Protein AF-0000000082184295 (afdb_homodimer)

InterPro domains:
  IPR000867 Insulin-like growth factor-binding protein, IGFBP [PS51323] (28-110)
  IPR002350 Kazal domain [PF00050] (110-149)
  IPR002350 Kazal domain [SM00280] (106-149)
  IPR003598 Immunoglobulin subtype 2 [SM00408] (165-241)
  IPR003599 Immunoglobulin domain subtype [SM00409] (159-252)
  IPR007110 Immunoglobulin-like domain [PS50835] (153-252)
  IPR009030 Growth factor receptor cysteine-rich domain superfamily [SSF57184] (36-119)
  IPR011390 Insulin-like growth factor binding protein-related protein (IGFBP-rP), MAC25 [PTHR14186] (3-261)
  IPR013098 Immunoglobulin I-set [PF07679] (153-251)
  IPR013783 Immunoglobulin-like fold [G3DSA:2.60.40.10] (151-259)
  IPR036058 Kazal domain superfamily [SSF100895] (105-149)
  IPR036179 Immunoglobulin-like domain superfamily [SSF48726] (152-254)

Structure (mmCIF, N/CA/C/O backbone):
data_AF-0000000082184295-model_v1
#
loop_
_entity.id
_entity.type
_entity.pdbx_description
1 polymer 'Uncharacterized protein'
#
loop_
_atom_site.group_PDB
_atom_site.id
_atom_site.type_symbol
_atom_site.label_atom_id
_atom_site.label_alt_id
_atom_site.label_comp_id
_atom_site.label_asym_id
_atom_site.label_entity_id
_atom_site.label_seq_id
_atom_site.pdbx_PDB_ins_code
_atom_site.Cartn_x
_atom_site.Cartn_y
_atom_site.Cartn_z
_atom_site.occupancy
_atom_site.B_iso_or_equiv
_atom_site.auth_seq_id
_atom_site.auth_comp_id
_atom_site.auth_asym_id
_atom_site.auth_atom_id
_atom_site.pdbx_PDB_model_num
ATOM 1 N N . MET A 1 1 ? -42.719 -53.75 64.875 1 25.52 1 MET A N 1
ATOM 2 C CA . MET A 1 1 ? -42.25 -55.156 64.75 1 25.52 1 MET A CA 1
ATOM 3 C C . MET A 1 1 ? -42.562 -55.688 63.375 1 25.52 1 MET A C 1
ATOM 5 O O . MET A 1 1 ? -42.469 -56.875 63.125 1 25.52 1 MET A O 1
ATOM 9 N N . LEU A 1 2 ? -43.125 -54.781 62.469 1 26.27 2 LEU A N 1
ATOM 10 C CA . LEU A 1 2 ? -43.75 -55.219 61.25 1 26.27 2 LEU A CA 1
ATOM 11 C C . LEU A 1 2 ? -42.75 -55.844 60.281 1 26.27 2 LEU A C 1
ATOM 13 O O . LEU A 1 2 ? -41.781 -55.188 59.906 1 26.27 2 LEU A O 1
ATOM 17 N N . LEU A 1 3 ? -42.75 -57.188 60.094 1 25.84 3 LEU A N 1
ATOM 18 C CA . LEU A 1 3 ? -42 -58.344 59.562 1 25.84 3 LEU A CA 1
ATOM 19 C C . LEU A 1 3 ? -42.062 -58.375 58.031 1 25.84 3 LEU A C 1
ATOM 21 O O . LEU A 1 3 ? -42.969 -58.969 57.469 1 25.84 3 LEU A O 1
ATOM 25 N N . LEU A 1 4 ? -42.031 -57.219 57.344 1 26.84 4 LEU A N 1
ATOM 26 C CA . LEU A 1 4 ? -42.469 -57.344 55.969 1 26.84 4 LEU A CA 1
ATOM 27 C C . LEU A 1 4 ? -41.562 -58.281 55.188 1 26.84 4 LEU A C 1
ATOM 29 O O . LEU A 1 4 ? -40.344 -58.094 55.125 1 26.84 4 LEU A O 1
ATOM 33 N N . LEU A 1 5 ? -42 -59.469 54.844 1 24.23 5 LEU A N 1
ATOM 34 C CA . LEU A 1 5 ? -41.531 -60.781 54.344 1 24.23 5 LEU A CA 1
ATOM 35 C C . LEU A 1 5 ? -41.062 -60.688 52.906 1 24.23 5 LEU A C 1
ATOM 37 O O . LEU A 1 5 ? -40.688 -61.688 52.312 1 24.23 5 LEU A O 1
ATOM 41 N N . VAL A 1 6 ? -41.094 -59.5 52.219 1 29.03 6 VAL A N 1
ATOM 42 C CA . VAL A 1 6 ? -41.375 -59.719 50.812 1 29.03 6 VAL A CA 1
ATOM 43 C C . VAL A 1 6 ? -40.312 -60.625 50.188 1 29.03 6 VAL A C 1
ATOM 45 O O . VAL A 1 6 ? -39.156 -60.562 50.562 1 29.03 6 VAL A O 1
ATOM 48 N N . MET A 1 7 ? -40.75 -61.656 49.344 1 25.22 7 MET A N 1
ATOM 49 C CA . MET A 1 7 ? -40.438 -62.875 48.625 1 25.22 7 MET A CA 1
ATOM 50 C C . MET A 1 7 ? -39.375 -62.625 47.562 1 25.22 7 MET A C 1
ATOM 52 O O . MET A 1 7 ? -39.562 -61.719 46.719 1 25.22 7 MET A O 1
ATOM 56 N N . GLY A 1 8 ? -38.062 -62.812 47.812 1 26.75 8 GLY A N 1
ATOM 57 C CA . GLY A 1 8 ? -36.781 -62.656 47.094 1 26.75 8 GLY A CA 1
ATOM 58 C C . GLY A 1 8 ? -36.688 -63.5 45.875 1 26.75 8 GLY A C 1
ATOM 59 O O . GLY A 1 8 ? -36.5 -64.75 45.969 1 26.75 8 GLY A O 1
ATOM 60 N N . LEU A 1 9 ? -37.75 -63.344 44.906 1 26.64 9 LEU A N 1
ATOM 61 C CA . LEU A 1 9 ? -37.875 -64.312 43.781 1 26.64 9 LEU A CA 1
ATOM 62 C C . LEU A 1 9 ? -36.531 -64.438 43.062 1 26.64 9 LEU A C 1
ATOM 64 O O . LEU A 1 9 ? -35.875 -63.469 42.75 1 26.64 9 LEU A O 1
ATOM 68 N N . ALA A 1 10 ? -35.875 -65.562 43.188 1 27.83 10 ALA A N 1
ATOM 69 C CA . ALA A 1 10 ? -34.625 -66.188 42.812 1 27.83 10 ALA A CA 1
ATOM 70 C C . ALA A 1 10 ? -34.531 -66.375 41.312 1 27.83 10 ALA A C 1
ATOM 72 O O . ALA A 1 10 ? -35.188 -67.25 40.75 1 27.83 10 ALA A O 1
ATOM 73 N N . TRP A 1 11 ? -34.875 -65.375 40.406 1 26.48 11 TRP A N 1
ATOM 74 C CA . TRP A 1 11 ? -35.031 -65.75 39 1 26.48 11 TRP A CA 1
ATOM 75 C C . TRP A 1 11 ? -33.781 -66.438 38.5 1 26.48 11 TRP A C 1
ATOM 77 O O . TRP A 1 11 ? -32.688 -65.938 38.656 1 26.48 11 TRP A O 1
ATOM 87 N N . SER A 1 12 ? -33.812 -67.75 38.188 1 26.45 12 SER A N 1
ATOM 88 C CA . SER A 1 12 ? -32.875 -68.812 37.781 1 26.45 12 SER A CA 1
ATOM 89 C C . SER A 1 12 ? -32.344 -68.562 36.375 1 26.45 12 SER A C 1
ATOM 91 O O . SER A 1 12 ? -31.719 -69.438 35.812 1 26.45 12 SER A O 1
ATOM 93 N N . PHE A 1 13 ? -32.688 -67.5 35.625 1 29.48 13 PHE A N 1
ATOM 94 C CA . PHE A 1 13 ? -32.625 -67.75 34.219 1 29.48 13 PHE A CA 1
ATOM 95 C C . PHE A 1 13 ? -31.266 -68.375 33.844 1 29.48 13 PHE A C 1
ATOM 97 O O . PHE A 1 13 ? -30.25 -68 34.438 1 29.48 13 PHE A O 1
ATOM 104 N N . HIS A 1 14 ? -31.266 -69.438 33.031 1 27.05 14 HIS A N 1
ATOM 105 C CA . HIS A 1 14 ? -30.516 -70.5 32.375 1 27.05 14 HIS A CA 1
ATOM 106 C C . HIS A 1 14 ? -29.438 -69.938 31.453 1 27.05 14 HIS A C 1
ATOM 108 O O . HIS A 1 14 ? -29.641 -68.875 30.828 1 27.05 14 HIS A O 1
ATOM 114 N N . GLY A 1 15 ? -28.156 -70.25 31.719 1 23.8 15 GLY A N 1
ATOM 115 C CA . GLY A 1 15 ? -26.828 -70 31.219 1 23.8 15 GLY A CA 1
ATOM 116 C C . GLY A 1 15 ? -26.641 -70.375 29.766 1 23.8 15 GLY A C 1
ATOM 117 O O . GLY A 1 15 ? -26.719 -71.562 29.438 1 23.8 15 GLY A O 1
ATOM 118 N N . ALA A 1 16 ? -27.391 -69.688 28.781 1 27.58 16 ALA A N 1
ATOM 119 C CA . ALA A 1 16 ? -27.328 -70.062 27.375 1 27.58 16 ALA A CA 1
ATOM 120 C C . ALA A 1 16 ? -25.906 -70.312 26.922 1 27.58 16 ALA A C 1
ATOM 122 O O . ALA A 1 16 ? -25 -69.562 27.219 1 27.58 16 ALA A O 1
ATOM 123 N N . SER A 1 17 ? -25.641 -71.625 26.75 1 25.38 17 SER A N 1
ATOM 124 C CA . SER A 1 17 ? -24.438 -72.25 26.234 1 25.38 17 SER A CA 1
ATOM 125 C C . SER A 1 17 ? -23.969 -71.562 24.938 1 25.38 17 SER A C 1
ATOM 127 O O . SER A 1 17 ? -24.734 -71.562 23.953 1 25.38 17 SER A O 1
ATOM 129 N N . CYS A 1 18 ? -23.312 -70.438 24.969 1 26.41 18 CYS A N 1
ATOM 130 C CA . CYS A 1 18 ? -22.719 -69.75 23.828 1 26.41 18 CYS A CA 1
ATOM 131 C C . CYS A 1 18 ? -21.969 -70.75 22.938 1 26.41 18 CYS A C 1
ATOM 133 O O . CYS A 1 18 ? -21.078 -71.438 23.406 1 26.41 18 CYS A O 1
ATOM 135 N N . LEU A 1 19 ? -22.719 -71.375 22 1 28.78 19 LEU A N 1
ATOM 136 C CA . LEU A 1 19 ? -22.156 -72.312 21.031 1 28.78 19 LEU A CA 1
ATOM 137 C C . LEU A 1 19 ? -20.812 -71.812 20.516 1 28.78 19 LEU A C 1
ATOM 139 O O . LEU A 1 19 ? -20.609 -70.562 20.391 1 28.78 19 LEU A O 1
ATOM 143 N N . PRO A 1 20 ? -19.766 -72.625 20.625 1 28.39 20 PRO A N 1
ATOM 144 C CA . PRO A 1 20 ? -18.391 -72.312 20.25 1 28.39 20 PRO A CA 1
ATOM 145 C C . PRO A 1 20 ? -18.25 -71.875 18.797 1 28.39 20 PRO A C 1
ATOM 147 O O . PRO A 1 20 ? -18.938 -72.438 17.922 1 28.39 20 PRO A O 1
ATOM 150 N N . HIS A 1 21 ? -18.312 -70.625 18.516 1 27.7 21 HIS A N 1
ATOM 151 C CA . HIS A 1 21 ? -18.109 -70.125 17.156 1 27.7 21 HIS A CA 1
ATOM 152 C C . HIS A 1 21 ? -16.922 -70.75 16.484 1 27.7 21 HIS A C 1
ATOM 154 O O . HIS A 1 21 ? -15.875 -70.938 17.109 1 27.7 21 HIS A O 1
ATOM 160 N N . PRO A 1 22 ? -17.188 -71.688 15.539 1 31.2 22 PRO A N 1
ATOM 161 C CA . PRO A 1 22 ? -16.078 -72.312 14.844 1 31.2 22 PRO A CA 1
ATOM 162 C C . PRO A 1 22 ? -14.961 -71.312 14.492 1 31.2 22 PRO A C 1
ATOM 164 O O . PRO A 1 22 ? -15.227 -70.188 14.172 1 31.2 22 PRO A O 1
ATOM 167 N N . THR A 1 23 ? -13.773 -71.5 15.125 1 25.56 23 THR A N 1
ATOM 168 C CA . THR A 1 23 ? -12.492 -70.812 15.109 1 25.56 23 THR A CA 1
ATOM 169 C C . THR A 1 23 ? -12.094 -70.5 13.68 1 25.56 23 THR A C 1
ATOM 171 O O . THR A 1 23 ? -11.711 -69.312 13.398 1 25.56 23 THR A O 1
ATOM 174 N N . GLY A 1 24 ? -11.586 -71.5 12.953 1 26.27 24 GLY A N 1
ATOM 175 C CA . GLY A 1 24 ? -10.336 -71.375 12.219 1 26.27 24 GLY A CA 1
ATOM 176 C C . GLY A 1 24 ? -10.508 -70.812 10.828 1 26.27 24 GLY A C 1
ATOM 177 O O . GLY A 1 24 ? -10.227 -71.438 9.828 1 26.27 24 GLY A O 1
ATOM 178 N N . LEU A 1 25 ? -11.617 -70.188 10.508 1 28.64 25 LEU A N 1
ATOM 179 C CA . LEU A 1 25 ? -11.523 -69.875 9.094 1 28.64 25 LEU A CA 1
ATOM 180 C C . LEU A 1 25 ? -10.258 -69.062 8.797 1 28.64 25 L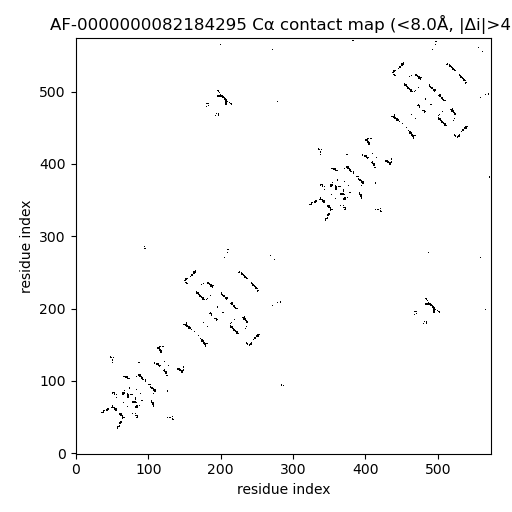EU A C 1
ATOM 182 O O . LEU A 1 25 ? -10.102 -67.938 9.289 1 28.64 25 LEU A O 1
ATOM 186 N N . THR A 1 26 ? -9.109 -69.75 8.695 1 29.61 26 THR A N 1
ATOM 187 C CA . THR A 1 26 ? -7.91 -69.125 8.109 1 29.61 26 THR A CA 1
ATOM 188 C C . THR A 1 26 ? -8.266 -68.312 6.863 1 29.61 26 THR A C 1
ATOM 190 O O . THR A 1 26 ? -8.812 -68.875 5.902 1 29.61 26 THR A O 1
ATOM 193 N N . TRP A 1 27 ? -8.688 -67.125 7.027 1 30.69 27 TRP A N 1
ATOM 194 C CA . TRP A 1 27 ? -8.648 -66.188 5.902 1 30.69 27 TRP A CA 1
ATOM 195 C C . TRP A 1 27 ? -7.398 -66.438 5.055 1 30.69 27 TRP A C 1
ATOM 197 O O . TRP A 1 27 ? -6.277 -66.25 5.547 1 30.69 27 TRP A O 1
ATOM 207 N N . ALA A 1 28 ? -7.398 -67.438 4.184 1 31.95 28 ALA A N 1
ATOM 208 C CA . ALA A 1 28 ? -6.426 -67.5 3.096 1 31.95 28 ALA A CA 1
ATOM 209 C C . ALA A 1 28 ? -6.145 -66.062 2.557 1 31.95 28 ALA A C 1
ATOM 211 O O . ALA A 1 28 ? -7.059 -65.375 2.098 1 31.95 28 ALA A O 1
ATOM 212 N N . GLU A 1 29 ? -5.297 -65.375 3.246 1 35.19 29 GLU A N 1
ATOM 213 C CA . GLU A 1 29 ? -4.609 -64.25 2.615 1 35.19 29 GLU A CA 1
ATOM 214 C C . GLU A 1 29 ? -4.285 -64.562 1.155 1 35.19 29 GLU A C 1
ATOM 216 O O . GLU A 1 29 ? -3.309 -65.25 0.86 1 35.19 29 GLU A O 1
ATOM 221 N N . GLU A 1 30 ? -5.148 -65.125 0.341 1 35.56 30 GLU A N 1
ATOM 222 C CA . GLU A 1 30 ? -4.809 -65 -1.076 1 35.56 30 GLU A CA 1
ATOM 223 C C . GLU A 1 30 ? -4.262 -63.625 -1.422 1 35.56 30 GLU A C 1
ATOM 225 O O . GLU A 1 30 ? -5.027 -62.688 -1.567 1 35.56 30 GLU A O 1
ATOM 230 N N . GLY A 1 31 ? -3.348 -63.125 -0.701 1 36.22 31 GLY A N 1
ATOM 231 C CA . GLY A 1 31 ? -2.469 -62.094 -1.258 1 36.22 31 GLY A CA 1
ATOM 232 C C . GLY A 1 31 ? -2.133 -62.344 -2.717 1 36.22 31 GLY A C 1
ATOM 233 O O . GLY A 1 31 ? -1.159 -63.031 -3.031 1 36.22 31 GLY A O 1
ATOM 234 N N . ALA A 1 32 ? -3.049 -62.688 -3.668 1 37.44 32 ALA A N 1
ATOM 235 C CA . ALA A 1 32 ? -2.703 -62.688 -5.086 1 37.44 32 ALA A CA 1
ATOM 236 C C . ALA A 1 32 ? -1.7 -61.594 -5.41 1 37.44 32 ALA A C 1
ATOM 238 O O . ALA A 1 32 ? -2.043 -60.406 -5.391 1 37.44 32 ALA A O 1
ATOM 239 N N . GLU A 1 33 ? -0.582 -61.438 -4.875 1 44.66 33 GLU A N 1
ATOM 240 C CA . GLU A 1 33 ? 0.438 -60.844 -5.746 1 44.66 33 GLU A CA 1
ATOM 241 C C . GLU A 1 33 ? 0.11 -61.094 -7.215 1 44.66 33 GLU A C 1
ATOM 243 O O . GLU A 1 33 ? 0.246 -62.188 -7.715 1 44.66 33 GLU A O 1
ATOM 248 N N . GLY A 1 34 ? -1.089 -60.844 -7.703 1 47.09 34 GLY A N 1
ATOM 249 C CA . GLY A 1 34 ? -1.642 -61.094 -9.031 1 47.09 34 GLY A CA 1
ATOM 250 C C . GLY A 1 34 ? -0.597 -61.031 -10.125 1 47.09 34 GLY A C 1
ATOM 251 O O . GLY A 1 34 ? 0.228 -60.125 -10.172 1 47.09 34 GLY A O 1
ATOM 252 N N . GLN A 1 35 ? 0.114 -62.125 -10.469 1 57.41 35 GLN A N 1
ATOM 253 C CA . GLN A 1 35 ? 0.985 -62.375 -11.609 1 57.41 35 GLN A CA 1
ATOM 254 C C . GLN A 1 35 ? 0.596 -61.531 -12.812 1 57.41 35 GLN A C 1
ATOM 256 O O . GLN A 1 35 ? -0.528 -61.625 -13.305 1 57.41 35 GLN A O 1
ATOM 261 N N . CYS A 1 36 ? 1.201 -60.375 -12.938 1 68.75 36 CYS A N 1
ATOM 262 C CA . CYS A 1 36 ? 1.073 -59.594 -14.156 1 68.75 36 CYS A CA 1
ATOM 263 C C . CYS A 1 36 ? 1.285 -60.438 -15.398 1 68.75 36 CYS A C 1
ATOM 265 O O . CYS A 1 36 ? 2.305 -61.125 -15.523 1 68.75 36 CYS A O 1
ATOM 267 N N . GLN A 1 37 ? 0.369 -61.156 -15.852 1 71.25 37 GLN A N 1
ATOM 268 C CA . GLN A 1 37 ? 0.486 -61.719 -17.203 1 71.25 37 GLN A CA 1
ATOM 269 C C . GLN A 1 37 ? 0.124 -60.688 -18.25 1 71.25 37 GLN A C 1
ATOM 271 O O . GLN A 1 37 ? -0.913 -60.031 -18.156 1 71.25 37 GLN A O 1
ATOM 276 N N . CYS A 1 38 ? 1.169 -60.312 -19.062 1 75.38 38 CYS A N 1
ATOM 277 C CA . CYS A 1 38 ? 0.932 -59.312 -20.094 1 75.38 38 CYS A CA 1
ATOM 278 C C . CYS A 1 38 ? 0.55 -59.969 -21.406 1 75.38 38 CYS A C 1
ATOM 280 O O . CYS A 1 38 ? 1.35 -60.688 -22 1 75.38 38 CYS A O 1
ATOM 282 N N . VAL A 1 39 ? -0.782 -59.906 -21.656 1 84.12 39 VAL A N 1
ATOM 283 C CA . VAL A 1 39 ? -1.244 -60.219 -23 1 84.12 39 VAL A CA 1
ATOM 284 C C . VAL A 1 39 ? -1.712 -58.938 -23.688 1 84.12 39 VAL A C 1
ATOM 286 O O . VAL A 1 39 ? -2.881 -58.562 -23.578 1 84.12 39 VAL A O 1
ATOM 289 N N . PRO A 1 40 ? -0.836 -58.344 -24.469 1 85.62 40 PRO A N 1
ATOM 290 C CA . PRO A 1 40 ? -1.088 -57.031 -25.047 1 85.62 40 PRO A CA 1
ATOM 291 C C . PRO A 1 40 ? -2.422 -56.938 -25.781 1 85.62 40 PRO A C 1
ATOM 293 O O . PRO A 1 40 ? -3.094 -55.906 -25.75 1 85.62 40 PRO A O 1
ATOM 296 N N . GLN A 1 41 ? -2.824 -58.031 -26.391 1 87.88 41 GLN A N 1
ATOM 297 C CA . GLN A 1 41 ? -4.043 -58.031 -27.188 1 87.88 41 GLN A CA 1
ATOM 298 C C . GLN A 1 41 ? -5.281 -57.875 -26.312 1 87.88 41 GLN A C 1
ATOM 300 O O . GLN A 1 41 ? -6.355 -57.531 -26.797 1 87.88 41 GLN A O 1
ATOM 305 N N . LEU A 1 42 ? -5.125 -58.188 -25.078 1 87.25 42 LEU A N 1
ATOM 306 C CA . LEU A 1 42 ? -6.277 -58.156 -24.188 1 87.25 42 LEU A CA 1
ATOM 307 C C . LEU A 1 42 ? -6.336 -56.875 -23.391 1 87.25 42 LEU A C 1
ATOM 309 O O . LEU A 1 42 ? -7.223 -56.688 -22.562 1 87.25 42 LEU A O 1
ATOM 313 N N . CYS A 1 43 ? -5.41 -56.031 -23.703 1 89.44 43 CYS A N 1
ATOM 314 C CA . CYS A 1 43 ? -5.391 -54.781 -22.953 1 89.44 43 CYS A CA 1
ATOM 315 C C . CYS A 1 43 ? -6.586 -53.906 -23.328 1 89.44 43 CYS A C 1
ATOM 317 O O . CYS A 1 43 ? -6.855 -53.688 -24.516 1 89.44 43 CYS A O 1
ATOM 319 N N . PRO A 1 44 ? -7.312 -53.438 -22.203 1 88.06 44 PRO A N 1
ATOM 320 C CA . PRO A 1 44 ? -8.398 -52.531 -22.516 1 88.06 44 PRO A CA 1
ATOM 321 C C . PRO A 1 44 ? -7.902 -51.219 -23.109 1 88.06 44 PRO A C 1
ATOM 323 O O . PRO A 1 44 ? -6.801 -50.75 -22.797 1 88.06 44 PRO A O 1
ATOM 326 N N . ARG A 1 45 ? -8.594 -50.625 -24.094 1 88.19 45 ARG A N 1
ATOM 327 C CA . ARG A 1 45 ? -8.25 -49.344 -24.672 1 88.19 45 ARG A CA 1
ATOM 328 C C . ARG A 1 45 ? -8.688 -48.188 -23.766 1 88.19 45 ARG A C 1
ATOM 330 O O . ARG A 1 45 ? -9.867 -48.094 -23.422 1 88.19 45 ARG A O 1
ATOM 337 N N . ALA A 1 46 ? -7.789 -47.531 -23.219 1 84.75 46 ALA A N 1
ATOM 338 C CA . ALA A 1 46 ? -8.086 -46.375 -22.406 1 84.75 46 ALA A CA 1
ATOM 339 C C . ALA A 1 46 ? -8.445 -45.156 -23.266 1 84.75 46 ALA A C 1
ATOM 341 O O . ALA A 1 46 ? -7.727 -44.844 -24.219 1 84.75 46 ALA A O 1
ATOM 342 N N . THR A 1 47 ? -9.672 -44.625 -23.062 1 82.5 47 THR A N 1
ATOM 343 C CA . THR A 1 47 ? -10.117 -43.469 -23.812 1 82.5 47 THR A CA 1
ATOM 344 C C . THR A 1 47 ? -10.312 -42.281 -22.875 1 82.5 47 THR A C 1
ATOM 346 O O . THR A 1 47 ? -10.703 -42.438 -21.719 1 82.5 47 THR A O 1
ATOM 349 N N . THR A 1 48 ? -10.008 -41.125 -23.266 1 84.88 48 THR A N 1
ATOM 350 C CA . THR A 1 48 ? -10.305 -39.844 -22.625 1 84.88 48 THR A CA 1
ATOM 351 C C . THR A 1 48 ? -9.5 -39.688 -21.328 1 84.88 48 THR A C 1
ATOM 353 O O . THR A 1 48 ? -10.078 -39.562 -20.25 1 84.88 48 THR A O 1
ATOM 356 N N . CYS A 1 49 ? -8.25 -39.812 -21.453 1 92.5 49 CYS A N 1
ATOM 357 C CA . CYS A 1 49 ? -7.34 -39.688 -20.312 1 92.5 49 CYS A CA 1
ATOM 358 C C . CYS A 1 49 ? -6.797 -38.25 -20.219 1 92.5 49 CYS A C 1
ATOM 360 O O . CYS A 1 49 ? -5.852 -37.906 -20.938 1 92.5 49 CYS A O 1
ATOM 362 N N . SER A 1 50 ? -7.273 -37.5 -19.281 1 92.12 50 SER A N 1
ATOM 363 C CA . SER A 1 50 ? -6.945 -36.062 -19.188 1 92.12 50 SER A CA 1
ATOM 364 C C . SER A 1 50 ? -5.469 -35.875 -18.859 1 92.12 50 SER A C 1
ATOM 366 O O . SER A 1 50 ? -4.879 -34.844 -19.234 1 92.12 50 SER A O 1
ATOM 368 N N . ALA A 1 51 ? -4.902 -36.844 -18.172 1 95 51 ALA A N 1
ATOM 369 C CA . ALA A 1 51 ? -3.506 -36.688 -17.766 1 95 51 ALA A CA 1
ATOM 370 C C . ALA A 1 51 ? -2.598 -37.625 -18.578 1 95 51 ALA A C 1
ATOM 372 O O . ALA A 1 51 ? -1.476 -37.906 -18.156 1 95 51 ALA A O 1
ATOM 373 N N . GLY A 1 52 ? -3.119 -38.156 -19.656 1 93.06 52 GLY A N 1
ATOM 374 C CA . GLY A 1 52 ? -2.32 -39.062 -20.5 1 93.06 52 GLY A CA 1
ATOM 375 C C . GLY A 1 52 ? -2.385 -40.5 -20.062 1 93.06 52 GLY A C 1
ATOM 376 O O . GLY A 1 52 ? -3.201 -40.875 -19.219 1 93.06 52 GLY A O 1
ATOM 377 N N . LEU A 1 53 ? -1.543 -41.25 -20.75 1 93.31 53 LEU A N 1
ATOM 378 C CA . LEU A 1 53 ? -1.541 -42.688 -20.5 1 93.31 53 LEU A CA 1
ATOM 379 C C . LEU A 1 53 ? -0.3 -43.094 -19.734 1 93.31 53 LEU A C 1
ATOM 381 O O . LEU A 1 53 ? 0.774 -42.531 -19.906 1 93.31 53 LEU A O 1
ATOM 385 N N . VAL A 1 54 ? -0.542 -44.031 -18.891 1 93.31 54 VAL A N 1
ATOM 386 C CA . VAL A 1 54 ? 0.566 -44.625 -18.156 1 93.31 54 VAL A CA 1
ATOM 387 C C . VAL A 1 54 ? 0.472 -46.156 -18.203 1 93.31 54 VAL A C 1
ATOM 389 O O . VAL A 1 54 ? -0.596 -46.719 -18.469 1 93.31 54 VAL A O 1
ATOM 392 N N . CYS A 1 55 ? 1.585 -46.688 -17.938 1 90.19 55 CYS A N 1
ATOM 393 C CA . CYS A 1 55 ? 1.587 -48.156 -17.906 1 90.19 55 CYS A CA 1
ATOM 394 C C . CYS A 1 55 ? 0.942 -48.656 -16.625 1 90.19 55 CYS A C 1
ATOM 396 O O . CYS A 1 55 ? 1.091 -48.062 -15.562 1 90.19 55 CYS A O 1
ATOM 398 N N . ASP A 1 56 ? 0.25 -49.719 -16.734 1 87 56 ASP A N 1
ATOM 399 C CA . ASP A 1 56 ? -0.346 -50.312 -15.547 1 87 56 ASP A CA 1
ATOM 400 C C . ASP A 1 56 ? 0.729 -50.875 -14.617 1 87 56 ASP A C 1
ATOM 402 O O . ASP A 1 56 ? 1.922 -50.781 -14.906 1 87 56 ASP A O 1
ATOM 406 N N . HIS A 1 57 ? 0.294 -51.438 -13.469 1 84.62 57 HIS A N 1
ATOM 407 C CA . HIS A 1 57 ? 1.239 -51.875 -12.461 1 84.62 57 HIS A CA 1
ATOM 408 C C . HIS A 1 57 ? 2.074 -53.062 -12.961 1 84.62 57 HIS A C 1
ATOM 410 O O . HIS A 1 57 ? 3.168 -53.312 -12.453 1 84.62 57 HIS A O 1
ATOM 416 N N . CYS A 1 58 ? 1.538 -53.719 -14.008 1 83.25 58 CYS A N 1
ATOM 417 C CA . CYS A 1 58 ? 2.246 -54.844 -14.57 1 83.25 58 CYS A CA 1
ATOM 418 C C . CYS A 1 58 ? 3.213 -54.406 -15.664 1 83.25 58 CYS A C 1
ATOM 420 O O . CYS A 1 58 ? 4.016 -55.188 -16.156 1 83.25 58 CYS A O 1
ATOM 422 N N . GLY A 1 59 ? 3.109 -53.094 -16.047 1 85.75 59 GLY A N 1
ATOM 423 C CA . GLY A 1 59 ? 3.941 -52.594 -17.141 1 85.75 59 GLY A CA 1
ATOM 424 C C . GLY A 1 59 ? 3.51 -53.125 -18.5 1 85.75 59 GLY A C 1
ATOM 425 O O . GLY A 1 59 ? 4.328 -53.219 -19.406 1 85.75 59 GLY A O 1
ATOM 426 N N . CYS A 1 60 ? 2.307 -53.5 -18.609 1 87.88 60 CYS A N 1
ATOM 427 C CA . CYS A 1 60 ? 1.819 -54.156 -19.828 1 87.88 60 CYS A CA 1
ATOM 428 C C . CYS A 1 60 ? 0.828 -53.25 -20.562 1 87.88 60 CYS A C 1
ATOM 430 O O . CYS A 1 60 ? 1.117 -52.781 -21.656 1 87.88 60 CYS A O 1
ATOM 432 N N . CYS A 1 61 ? -0.265 -52.969 -19.938 1 89.19 61 CYS A N 1
ATOM 433 C CA . CYS A 1 61 ? -1.334 -52.219 -20.578 1 89.19 61 CYS A CA 1
ATOM 434 C C . CYS A 1 61 ? -1.211 -50.719 -20.25 1 89.19 61 CYS A C 1
ATOM 436 O O . CYS A 1 61 ? -0.717 -50.375 -19.188 1 89.19 61 CYS A O 1
ATOM 438 N N . LEU A 1 62 ? -1.612 -50 -21.234 1 92.31 62 LEU A N 1
ATOM 439 C CA . LEU A 1 62 ? -1.706 -48.562 -20.984 1 92.31 62 LEU A CA 1
ATOM 440 C C . LEU A 1 62 ? -3.049 -48.188 -20.359 1 92.31 62 LEU A C 1
ATOM 442 O O . LEU A 1 62 ? -4.094 -48.688 -20.797 1 92.31 62 LEU A O 1
ATOM 446 N N . GLU A 1 63 ? -2.984 -47.469 -19.297 1 91.5 63 GLU A N 1
ATOM 447 C CA . GLU A 1 63 ? -4.188 -46.969 -18.625 1 91.5 63 GLU A CA 1
ATOM 448 C C . GLU A 1 63 ? -4.117 -45.469 -18.422 1 91.5 63 GLU A C 1
ATOM 450 O O . GLU A 1 63 ? -3.072 -44.844 -18.656 1 91.5 63 GLU A O 1
ATOM 455 N N . CYS A 1 64 ? -5.254 -44.906 -18.016 1 93.62 64 CYS A N 1
ATOM 456 C CA . CYS A 1 64 ? -5.273 -43.469 -17.781 1 93.62 64 CYS A CA 1
ATOM 457 C C . CYS A 1 64 ? -4.457 -43.094 -16.531 1 93.62 64 CYS A C 1
ATOM 459 O O . CYS A 1 64 ? -4.609 -43.719 -15.484 1 93.62 64 CYS A O 1
ATOM 461 N N . GLY A 1 65 ? -3.609 -42.156 -16.703 1 94.62 65 GLY A N 1
ATOM 462 C CA . GLY A 1 65 ? -2.896 -41.656 -15.547 1 94.62 65 GLY A CA 1
ATOM 463 C C . GLY A 1 65 ? -3.75 -40.75 -14.672 1 94.62 65 GLY A C 1
ATOM 464 O O . GLY A 1 65 ? -4.711 -40.125 -15.141 1 94.62 65 GLY A O 1
ATOM 465 N N . ASN A 1 66 ? -3.326 -40.656 -13.406 1 95.06 66 ASN A N 1
ATOM 466 C CA . ASN A 1 66 ? -4.02 -39.781 -12.477 1 95.06 66 ASN A CA 1
ATOM 467 C C . ASN A 1 66 ? -3.746 -38.312 -12.781 1 95.06 66 ASN A C 1
ATOM 469 O O . ASN A 1 66 ? -2.617 -37.938 -13.109 1 95.06 66 ASN A O 1
ATOM 473 N N . ALA A 1 67 ? -4.777 -37.562 -12.68 1 95.25 67 ALA A N 1
ATOM 474 C CA . ALA A 1 67 ? -4.672 -36.125 -12.93 1 95.25 67 ALA A CA 1
ATOM 475 C C . ALA A 1 67 ? -4.172 -35.406 -11.688 1 95.25 67 ALA A C 1
ATOM 477 O O . ALA A 1 67 ? -4.078 -35.969 -10.609 1 95.25 67 ALA A O 1
ATOM 478 N N . GLU A 1 68 ? -3.852 -34.094 -11.977 1 94.75 68 GLU A N 1
ATOM 479 C CA . GLU A 1 68 ? -3.385 -33.281 -10.867 1 94.75 68 GLU A CA 1
ATOM 480 C C . GLU A 1 68 ? -4.418 -33.219 -9.742 1 94.75 68 GLU A C 1
ATOM 482 O O . GLU A 1 68 ? -5.605 -33 -9.992 1 94.75 68 GLU A O 1
ATOM 487 N N . GLY A 1 69 ? -3.928 -33.438 -8.484 1 92.19 69 GLY A N 1
ATOM 488 C CA . GLY A 1 69 ? -4.805 -33.406 -7.324 1 92.19 69 GLY A CA 1
ATOM 489 C C . GLY A 1 69 ? -5.316 -34.75 -6.926 1 92.19 69 GLY A C 1
ATOM 490 O O . GLY A 1 69 ? -5.82 -34.938 -5.812 1 92.19 69 GLY A O 1
ATOM 491 N N . GLN A 1 70 ? -5.223 -35.719 -7.75 1 93.12 70 GLN A N 1
ATOM 492 C CA . GLN A 1 70 ? -5.715 -37.062 -7.441 1 93.12 70 GLN A CA 1
ATOM 493 C C . GLN A 1 70 ? -4.719 -37.844 -6.586 1 93.12 70 GLN A C 1
ATOM 495 O O . GLN A 1 70 ? -3.514 -37.562 -6.645 1 93.12 70 GLN A O 1
ATOM 500 N N . LEU A 1 71 ? -5.289 -38.719 -5.859 1 92.19 71 LEU A N 1
ATOM 501 C CA . LEU A 1 71 ? -4.457 -39.562 -4.992 1 92.19 71 LEU A CA 1
ATOM 502 C C . LEU A 1 71 ? -3.539 -40.469 -5.812 1 92.19 71 LEU A C 1
ATOM 504 O O . LEU A 1 71 ? -3.869 -40.812 -6.941 1 92.19 71 LEU A O 1
ATOM 508 N N . CYS A 1 72 ? -2.395 -40.75 -5.215 1 93 72 CYS A N 1
ATOM 509 C CA . CYS A 1 72 ? -1.406 -41.562 -5.918 1 93 72 CYS A CA 1
ATOM 510 C C . CYS A 1 72 ? -0.636 -42.438 -4.949 1 93 72 CYS A C 1
ATOM 512 O O . CYS A 1 72 ? -0.768 -42.281 -3.73 1 93 72 CYS A O 1
ATOM 514 N N . ASP A 1 73 ? 0.091 -43.375 -5.562 1 89.5 73 ASP A N 1
ATOM 515 C CA . ASP A 1 73 ? 0.934 -44.281 -4.781 1 89.5 73 ASP A CA 1
ATOM 516 C C . ASP A 1 73 ? 2.369 -43.781 -4.711 1 89.5 73 ASP A C 1
ATOM 518 O O . ASP A 1 73 ? 3.064 -43.719 -5.73 1 89.5 73 ASP A O 1
ATOM 522 N N . LEU A 1 74 ? 2.844 -43.5 -3.615 1 86.94 74 LEU A N 1
ATOM 523 C CA . LEU A 1 74 ? 4.172 -42.938 -3.412 1 86.94 74 LEU A CA 1
ATOM 524 C C . LEU A 1 74 ? 5.258 -43.906 -3.859 1 86.94 74 LEU A C 1
ATOM 526 O O . LEU A 1 74 ? 6.336 -43.5 -4.285 1 86.94 74 LEU A O 1
ATOM 530 N N . ASP A 1 75 ? 4.969 -45.156 -3.73 1 81.94 75 ASP A N 1
ATOM 531 C CA . ASP A 1 75 ? 5.984 -46.156 -4.059 1 81.94 75 ASP A CA 1
ATOM 532 C C . ASP A 1 75 ? 6.051 -46.375 -5.562 1 81.94 75 ASP A C 1
ATOM 534 O O . ASP A 1 75 ? 6.887 -47.156 -6.035 1 81.94 75 ASP A O 1
ATOM 538 N N . GLY A 1 76 ? 5.246 -45.781 -6.301 1 77.94 76 GLY A N 1
ATOM 539 C CA . GLY A 1 76 ? 5.266 -45.875 -7.754 1 77.94 76 GLY A CA 1
ATOM 540 C C . GLY A 1 76 ? 4.676 -47.156 -8.273 1 77.94 76 GLY A C 1
ATOM 541 O O . GLY A 1 76 ? 4.723 -47.438 -9.477 1 77.94 76 GLY A O 1
ATOM 542 N N . SER A 1 77 ? 4.113 -47.938 -7.383 1 75.69 77 SER A N 1
ATOM 543 C CA . SER A 1 77 ? 3.635 -49.281 -7.781 1 75.69 77 SER A CA 1
ATOM 544 C C . SER A 1 77 ? 2.359 -49.156 -8.609 1 75.69 77 SER A C 1
ATOM 546 O O . SER A 1 77 ? 2.125 -50 -9.5 1 75.69 77 SER A O 1
ATOM 548 N N . GLY A 1 78 ? 1.605 -48.125 -8.367 1 74.94 78 GLY A N 1
ATOM 549 C CA . GLY A 1 78 ? 0.346 -47.938 -9.07 1 74.94 78 GLY A CA 1
ATOM 550 C C . GLY A 1 78 ? -0.696 -49 -8.711 1 74.94 78 GLY A C 1
ATOM 551 O O . GLY A 1 78 ? -1.597 -49.281 -9.508 1 74.94 78 GLY A O 1
ATOM 552 N N . THR A 1 79 ? -0.623 -49.562 -7.613 1 81.06 79 THR A N 1
ATOM 553 C CA . THR A 1 79 ? -1.457 -50.719 -7.281 1 81.06 79 THR A CA 1
ATOM 554 C C . THR A 1 79 ? -2.725 -50.281 -6.555 1 81.06 79 THR A C 1
ATOM 556 O O . THR A 1 79 ? -3.779 -50.906 -6.699 1 81.06 79 THR A O 1
ATOM 559 N N . PHE A 1 80 ? -2.623 -49.25 -5.816 1 86.62 80 PHE A N 1
ATOM 560 C CA . PHE A 1 80 ? -3.762 -48.875 -4.992 1 86.62 80 PHE A CA 1
ATOM 561 C C . PHE A 1 80 ? -4.496 -47.688 -5.605 1 86.62 80 PHE A C 1
ATOM 563 O O . PHE A 1 80 ? -5.672 -47.781 -5.957 1 86.62 80 PHE A O 1
ATOM 570 N N . TYR A 1 81 ? -3.785 -46.625 -5.707 1 90.56 81 TYR A N 1
ATOM 571 C CA . TYR A 1 81 ? -4.414 -45.406 -6.238 1 90.56 81 TYR A CA 1
ATOM 572 C C . TYR A 1 81 ? -4.012 -45.188 -7.691 1 90.56 81 TYR A C 1
ATOM 574 O O . TYR A 1 81 ? -4.699 -44.469 -8.43 1 90.56 81 TYR A O 1
ATOM 582 N N . GLY A 1 82 ? -2.879 -45.781 -8.156 1 89.56 82 GLY A N 1
ATOM 583 C CA . GLY A 1 82 ? -2.422 -45.656 -9.531 1 89.56 82 GLY A CA 1
ATOM 584 C C . GLY A 1 82 ? -1.215 -44.75 -9.664 1 89.56 82 GLY A C 1
ATOM 585 O O . GLY A 1 82 ? -0.619 -44.344 -8.656 1 89.56 82 GLY A O 1
ATOM 586 N N . ARG A 1 83 ? -0.893 -44.5 -10.969 1 92.56 83 ARG A N 1
ATOM 587 C CA . ARG A 1 83 ? 0.277 -43.688 -11.289 1 92.56 83 ARG A CA 1
ATOM 588 C C . ARG A 1 83 ? -0.136 -42.312 -11.812 1 92.56 83 ARG A C 1
ATOM 590 O O . ARG A 1 83 ? -1.173 -42.156 -12.469 1 92.56 83 ARG A O 1
ATOM 597 N N . CYS A 1 84 ? 0.733 -41.344 -11.516 1 95.5 84 CYS A N 1
ATOM 598 C CA . CYS A 1 84 ? 0.478 -40 -12.008 1 95.5 84 CYS A CA 1
ATOM 599 C C . CYS A 1 84 ? 0.732 -39.906 -13.508 1 95.5 84 CYS A C 1
ATOM 601 O O . CYS A 1 84 ? 1.608 -40.594 -14.031 1 95.5 84 CYS A O 1
ATOM 603 N N . GLY A 1 85 ? -0.079 -39.094 -14.102 1 94.88 85 GLY A N 1
ATOM 604 C CA . GLY A 1 85 ? 0.033 -38.906 -15.539 1 94.88 85 GLY A CA 1
ATOM 605 C C . GLY A 1 85 ? 1.293 -38.188 -15.945 1 94.88 85 GLY A C 1
ATOM 606 O O . GLY A 1 85 ? 2.242 -38.062 -15.164 1 94.88 85 GLY A O 1
ATOM 607 N N . GLU A 1 86 ? 1.203 -37.688 -17.203 1 93.56 86 GLU A N 1
ATOM 608 C CA . GLU A 1 86 ? 2.369 -37.062 -17.797 1 93.56 86 GLU A CA 1
ATOM 609 C C . GLU A 1 86 ? 2.705 -35.75 -17.109 1 93.56 86 GLU A C 1
ATOM 611 O O . GLU A 1 86 ? 1.815 -34.938 -16.828 1 93.56 86 GLU A O 1
ATOM 616 N N . ASN A 1 87 ? 3.963 -35.5 -16.812 1 95.75 87 ASN A N 1
ATOM 617 C CA . ASN A 1 87 ? 4.504 -34.281 -16.219 1 95.75 87 ASN A CA 1
ATOM 618 C C . ASN A 1 87 ? 4.062 -34.125 -14.758 1 95.75 87 ASN A C 1
ATOM 620 O O . ASN A 1 87 ? 4.145 -33.062 -14.195 1 95.75 87 ASN A O 1
ATOM 624 N N . LEU A 1 88 ? 3.498 -35.219 -14.227 1 96.5 88 LEU A N 1
ATOM 625 C CA . LEU A 1 88 ? 3.053 -35.188 -12.836 1 96.5 88 LEU A CA 1
ATOM 626 C C . LEU A 1 88 ? 3.926 -36.094 -11.969 1 96.5 88 LEU A C 1
ATOM 628 O O . LEU A 1 88 ? 4.555 -37.031 -12.477 1 96.5 88 LEU A O 1
ATOM 632 N N . GLU A 1 89 ? 3.969 -35.719 -10.727 1 95.12 89 GLU A N 1
ATOM 633 C CA . GLU A 1 89 ? 4.695 -36.531 -9.742 1 95.12 89 GLU A CA 1
ATOM 634 C C . GLU A 1 89 ? 3.885 -36.688 -8.469 1 95.12 89 GLU A C 1
ATOM 636 O O . GLU A 1 89 ? 3.084 -35.844 -8.109 1 95.12 89 GLU A O 1
ATOM 641 N N . CYS A 1 90 ? 4.004 -37.812 -7.902 1 93.62 90 CYS A N 1
ATOM 642 C CA . CYS A 1 90 ? 3.309 -38.125 -6.652 1 93.62 90 CYS A CA 1
ATOM 643 C C . CYS A 1 90 ? 4.039 -37.5 -5.469 1 93.62 90 CYS A C 1
ATOM 645 O O . CYS A 1 90 ? 5.215 -37.781 -5.238 1 93.62 90 CYS A O 1
ATOM 647 N N . GLN A 1 91 ? 3.414 -36.625 -4.785 1 91.75 91 GLN A N 1
ATOM 648 C CA . GLN A 1 91 ? 4.047 -35.906 -3.68 1 91.75 91 GLN A CA 1
ATOM 649 C C . GLN A 1 91 ? 3.18 -35.969 -2.424 1 91.75 91 GLN A C 1
ATOM 651 O O . GLN A 1 91 ? 1.951 -35.969 -2.512 1 91.75 91 GLN A O 1
ATOM 656 N N . LEU A 1 92 ? 3.844 -36.125 -1.352 1 86.44 92 LEU A N 1
ATOM 657 C CA . LEU A 1 92 ? 3.195 -36.031 -0.048 1 86.44 92 LEU A CA 1
ATOM 658 C C . LEU A 1 92 ? 3.35 -34.656 0.54 1 86.44 92 LEU A C 1
ATOM 660 O O . LEU A 1 92 ? 4.461 -34.094 0.6 1 86.44 92 LEU A O 1
ATOM 664 N N . ASP A 1 93 ? 2.234 -34.031 0.667 1 73.88 93 ASP A N 1
ATOM 665 C CA . ASP A 1 93 ? 2.326 -32.719 1.29 1 73.88 93 ASP A CA 1
ATOM 666 C C . ASP A 1 93 ? 2.594 -32.844 2.789 1 73.88 93 ASP A C 1
ATOM 668 O O . ASP A 1 93 ? 1.707 -33.219 3.555 1 73.88 93 ASP A O 1
ATOM 672 N N . ILE A 1 94 ? 3.754 -32.688 3.139 1 65.31 94 ILE A N 1
ATOM 673 C CA . ILE A 1 94 ? 4.188 -32.844 4.523 1 65.31 94 ILE A CA 1
ATOM 674 C C . ILE A 1 94 ? 3.625 -31.703 5.367 1 65.31 94 ILE A C 1
ATOM 676 O O . ILE A 1 94 ? 3.328 -31.891 6.551 1 65.31 94 ILE A O 1
ATOM 680 N N . GLN A 1 95 ? 3.504 -30.688 4.746 1 59.25 95 GLN A N 1
ATOM 681 C CA . GLN A 1 95 ? 3.07 -29.547 5.547 1 59.25 95 GLN A CA 1
ATOM 682 C C . GLN A 1 95 ? 1.673 -29.781 6.117 1 59.25 95 GLN A C 1
ATOM 684 O O . GLN A 1 95 ? 1.316 -29.203 7.148 1 59.25 95 GLN A O 1
ATOM 689 N N . GLU A 1 96 ? 0.891 -30.594 5.488 1 57.03 96 GLU A N 1
ATOM 690 C CA . GLU A 1 96 ? -0.439 -30.938 5.988 1 57.03 96 GLU A CA 1
ATOM 691 C C . GLU A 1 96 ? -0.354 -31.828 7.227 1 57.03 96 GLU A C 1
ATOM 693 O O . GLU A 1 96 ? -1.35 -32.031 7.93 1 57.03 96 GLU A O 1
ATOM 698 N N . ILE A 1 97 ? 0.787 -32.312 7.445 1 57.09 97 ILE A N 1
ATOM 699 C CA . ILE A 1 97 ? 0.907 -33.125 8.648 1 57.09 97 ILE A CA 1
ATOM 700 C C . ILE A 1 97 ? 0.558 -32.281 9.875 1 57.09 97 ILE A C 1
ATOM 702 O O . ILE A 1 97 ? -0.045 -32.812 10.828 1 57.09 97 ILE A O 1
ATOM 706 N N . GLY A 1 98 ? 0.863 -31.109 9.742 1 52 98 GLY A N 1
ATOM 707 C CA . GLY A 1 98 ? 0.638 -30.312 10.938 1 52 98 GLY A CA 1
ATOM 708 C C . GLY A 1 98 ? -0.832 -30.141 11.273 1 52 98 GLY A C 1
ATOM 709 O O . GLY A 1 98 ? -1.177 -29.766 12.398 1 52 98 GLY A O 1
ATOM 710 N N . TYR A 1 99 ? -1.652 -30.203 10.375 1 54.09 99 TYR A N 1
ATOM 711 C CA . TYR A 1 99 ? -3.041 -29.906 10.711 1 54.09 99 TYR A CA 1
ATOM 712 C C . TYR A 1 99 ? -3.783 -31.172 11.117 1 54.09 99 TYR A C 1
ATOM 714 O O . TYR A 1 99 ? -5.016 -31.188 11.172 1 54.09 99 TYR A O 1
ATOM 722 N N . GLY A 1 100 ? -3.055 -32.156 11.508 1 58.5 100 GLY A N 1
ATOM 723 C CA . GLY A 1 100 ? -3.664 -33.344 12.078 1 58.5 100 GLY A CA 1
ATOM 724 C C . GLY A 1 100 ? -4.008 -34.406 11.031 1 58.5 100 GLY A C 1
ATOM 725 O O . GLY A 1 100 ? -4.305 -35.562 11.375 1 58.5 100 GLY A O 1
ATOM 726 N N . GLY A 1 101 ? -4.359 -33.938 9.922 1 58.62 101 GLY A N 1
ATOM 727 C CA . GLY A 1 101 ? -4.797 -35 9.023 1 58.62 101 GLY A CA 1
ATOM 728 C C . GLY A 1 101 ? -3.65 -35.75 8.398 1 58.62 101 GLY A C 1
ATOM 729 O O . GLY A 1 101 ? -2.496 -35.344 8.469 1 58.62 101 GLY A O 1
ATOM 730 N N . ILE A 1 102 ? -3.754 -37 8.273 1 64.12 102 ILE A N 1
ATOM 731 C CA . ILE A 1 102 ? -2.787 -37.844 7.578 1 64.12 102 ILE A CA 1
ATOM 732 C C . ILE A 1 102 ? -2.6 -37.344 6.148 1 64.12 102 ILE A C 1
ATOM 734 O O . ILE A 1 102 ? -3.537 -37.375 5.348 1 64.12 102 ILE A O 1
ATOM 738 N N . PRO A 1 103 ? -1.552 -36.75 5.93 1 75.38 103 PRO A N 1
ATOM 739 C CA . PRO A 1 103 ? -1.341 -36.25 4.566 1 75.38 103 PRO A CA 1
ATOM 740 C C . PRO A 1 103 ? -1.418 -37.344 3.516 1 75.38 103 PRO A C 1
ATOM 742 O O . PRO A 1 103 ? -0.866 -38.438 3.715 1 75.38 103 PRO A O 1
ATOM 745 N N . GLU A 1 104 ? -2.365 -37.281 2.617 1 83.06 104 GLU A N 1
ATOM 746 C CA . GLU A 1 104 ? -2.457 -38.25 1.521 1 83.06 104 GLU A CA 1
ATOM 747 C C . GLU A 1 104 ? -1.682 -37.781 0.299 1 83.06 104 GLU A C 1
ATOM 749 O O . GLU A 1 104 ? -1.797 -36.594 -0.096 1 83.06 104 GLU A O 1
ATOM 754 N N . PRO A 1 105 ? -0.871 -38.625 -0.21 1 89.56 105 PRO A N 1
ATOM 755 C CA . PRO A 1 105 ? -0.112 -38.219 -1.399 1 89.56 105 PRO A CA 1
ATOM 756 C C . PRO A 1 105 ? -1.009 -37.906 -2.592 1 89.56 105 PRO A C 1
ATOM 758 O O . PRO A 1 105 ? -2.039 -38.562 -2.787 1 89.56 105 PRO A O 1
ATOM 761 N N . GLN A 1 106 ? -0.612 -36.938 -3.273 1 93.38 106 GLN A N 1
ATOM 762 C CA . GLN A 1 106 ? -1.383 -36.5 -4.441 1 93.38 106 GLN A CA 1
ATOM 763 C C . GLN A 1 106 ? -0.47 -36.219 -5.629 1 93.38 106 GLN A C 1
ATOM 765 O O . GLN A 1 106 ? 0.723 -35.969 -5.453 1 93.38 106 GLN A O 1
ATOM 770 N N . CYS A 1 107 ? -1.084 -36.406 -6.855 1 95.19 107 CYS A N 1
ATOM 771 C CA . CYS A 1 107 ? -0.347 -36.031 -8.055 1 95.19 107 CYS A CA 1
ATOM 772 C C . CYS A 1 107 ? -0.225 -34.531 -8.188 1 95.19 107 CYS A C 1
ATOM 774 O O . CYS A 1 107 ? -1.224 -33.812 -8.102 1 95.19 107 CYS A O 1
ATOM 776 N N . VAL A 1 108 ? 0.988 -34.062 -8.281 1 95.19 108 VAL A N 1
ATOM 777 C CA . VAL A 1 108 ? 1.266 -32.656 -8.414 1 95.19 108 VAL A CA 1
ATOM 778 C C . VAL A 1 108 ? 2.088 -32.406 -9.68 1 95.19 108 VAL A C 1
ATOM 780 O O . VAL A 1 108 ? 2.973 -33.188 -10.016 1 95.19 108 VAL A O 1
ATOM 783 N N . CYS A 1 109 ? 1.756 -31.297 -10.336 1 96.56 109 CYS A N 1
ATOM 784 C CA . CYS A 1 109 ? 2.498 -30.953 -11.547 1 96.56 109 CYS A CA 1
ATOM 785 C C . CYS A 1 109 ? 3.947 -30.625 -11.219 1 96.56 109 CYS A C 1
ATOM 787 O O . CYS A 1 109 ? 4.219 -29.906 -10.25 1 96.56 109 CYS A O 1
ATOM 789 N N . ARG A 1 110 ? 4.816 -31.078 -12.008 1 95.62 110 ARG A N 1
ATOM 790 C CA . ARG A 1 110 ? 6.246 -30.875 -11.797 1 95.62 110 ARG A CA 1
ATOM 791 C C . ARG A 1 110 ? 6.609 -29.391 -11.891 1 95.62 110 ARG A C 1
ATOM 793 O O . ARG A 1 110 ? 7.492 -28.922 -11.172 1 95.62 110 ARG A O 1
ATOM 800 N N . SER A 1 111 ? 5.91 -28.75 -12.828 1 94.75 111 SER A N 1
ATOM 801 C CA . SER A 1 111 ? 6.117 -27.328 -12.992 1 94.75 111 SER A CA 1
ATOM 802 C C . SER A 1 111 ? 4.852 -26.547 -12.664 1 94.75 111 SER A C 1
ATOM 804 O O . SER A 1 111 ? 3.768 -26.875 -13.148 1 94.75 111 SER A O 1
ATOM 806 N N . GLN A 1 112 ? 5.055 -25.578 -11.867 1 92.12 112 GLN A N 1
ATOM 807 C CA . GLN A 1 112 ? 3.904 -24.75 -11.484 1 92.12 112 GLN A CA 1
ATOM 808 C C . GLN A 1 112 ? 3.865 -23.453 -12.281 1 92.12 112 GLN A C 1
ATOM 810 O O . GLN A 1 112 ? 3.07 -22.562 -11.984 1 92.12 112 GLN A O 1
ATOM 815 N N . ALA A 1 113 ? 4.707 -23.391 -13.312 1 94.25 113 ALA A N 1
ATOM 816 C CA . ALA A 1 113 ? 4.785 -22.172 -14.109 1 94.25 113 ALA A CA 1
ATOM 817 C C . ALA A 1 113 ? 3.586 -22.062 -15.047 1 94.25 113 ALA A C 1
ATOM 819 O O . ALA A 1 113 ? 3.262 -23 -15.773 1 94.25 113 ALA A O 1
ATOM 820 N N . ALA A 1 114 ? 2.977 -20.906 -14.984 1 96.44 114 ALA A N 1
ATOM 821 C CA . ALA A 1 114 ? 1.858 -20.656 -15.891 1 96.44 114 ALA A CA 1
ATOM 822 C C . ALA A 1 114 ? 2.33 -20.594 -17.344 1 96.44 114 ALA A C 1
ATOM 824 O O . ALA A 1 114 ? 3.475 -20.219 -17.609 1 96.44 114 ALA A O 1
ATOM 825 N N . VAL A 1 115 ? 1.4 -20.984 -18.266 1 97.38 115 VAL A N 1
ATOM 826 C CA . VAL A 1 115 ? 1.724 -20.938 -19.688 1 97.38 115 VAL A CA 1
ATOM 827 C C . VAL A 1 115 ? 0.568 -20.312 -20.469 1 97.38 115 VAL A C 1
ATOM 829 O O . VAL A 1 115 ? -0.576 -20.328 -20 1 97.38 115 VAL A O 1
ATOM 832 N N . CYS A 1 116 ? 0.962 -19.766 -21.594 1 98.25 116 CYS A N 1
ATOM 833 C CA . CYS A 1 116 ? -0.039 -19.156 -22.469 1 98.25 116 CYS A CA 1
ATOM 834 C C . CYS A 1 116 ? -0.303 -20.047 -23.688 1 98.25 116 CYS A C 1
ATOM 836 O O . CYS A 1 116 ? 0.631 -20.438 -24.375 1 98.25 116 CYS A O 1
ATOM 838 N N . GLY A 1 117 ? -1.595 -20.297 -23.906 1 96.88 117 GLY A N 1
ATOM 839 C CA . GLY A 1 117 ? -1.983 -21.094 -25.062 1 96.88 117 GLY A CA 1
ATOM 840 C C . GLY A 1 117 ? -2.26 -20.25 -26.297 1 96.88 117 GLY A C 1
ATOM 841 O O . GLY A 1 117 ? -2.449 -19.047 -26.203 1 96.88 117 GLY A O 1
ATOM 842 N N . SER A 1 118 ? -2.312 -20.891 -27.375 1 95.75 118 SER A N 1
ATOM 843 C CA . SER A 1 118 ? -2.619 -20.234 -28.625 1 95.75 118 SER A CA 1
ATOM 844 C C . SER A 1 118 ? -4.043 -19.688 -28.641 1 95.75 118 SER A C 1
ATOM 846 O O . SER A 1 118 ? -4.395 -18.859 -29.484 1 95.75 118 SER A O 1
ATOM 848 N N . ASP A 1 119 ? -4.852 -20.219 -27.75 1 93.81 119 ASP A N 1
ATOM 849 C CA . ASP A 1 119 ? -6.215 -19.719 -27.609 1 93.81 119 ASP A CA 1
ATOM 850 C C . ASP A 1 119 ? -6.25 -18.484 -26.719 1 93.81 119 ASP A C 1
ATOM 852 O O . ASP A 1 119 ? -7.324 -17.984 -26.375 1 93.81 119 ASP A O 1
ATOM 856 N N . HIS A 1 120 ? -5.102 -17.969 -26.266 1 95.19 120 HIS A N 1
ATOM 857 C CA . HIS A 1 120 ? -4.953 -16.75 -25.469 1 95.19 120 HIS A CA 1
ATOM 858 C C . HIS A 1 120 ? -5.523 -16.938 -24.078 1 95.19 120 HIS A C 1
ATOM 860 O O . HIS A 1 120 ? -6.016 -15.992 -23.469 1 95.19 120 HIS A O 1
ATOM 866 N N . ILE A 1 121 ? -5.543 -18.234 -23.719 1 95.62 121 ILE A N 1
ATOM 867 C CA . ILE A 1 121 ? -5.93 -18.578 -22.359 1 95.62 121 ILE A CA 1
ATOM 868 C C . ILE A 1 121 ? -4.688 -18.922 -21.547 1 95.62 121 ILE A C 1
ATOM 870 O O . ILE A 1 121 ? -3.809 -19.641 -22.016 1 95.62 121 ILE A O 1
ATOM 874 N N . THR A 1 122 ? -4.648 -18.266 -20.375 1 97.31 122 THR A N 1
ATOM 875 C CA . THR A 1 122 ? -3.557 -18.594 -19.469 1 97.31 122 THR A CA 1
ATOM 876 C C . THR A 1 122 ? -3.869 -19.859 -18.688 1 97.31 122 THR A C 1
ATOM 878 O O . THR A 1 122 ? -4.898 -19.953 -18 1 97.31 122 THR A O 1
ATOM 881 N N . TYR A 1 123 ? -3.021 -20.859 -18.781 1 96.12 123 TYR A N 1
ATOM 882 C CA . TYR A 1 123 ? -3.139 -22.078 -18 1 96.12 123 TYR A CA 1
ATOM 883 C C . TYR A 1 123 ? -2.191 -22.062 -16.797 1 96.12 123 TYR A C 1
ATOM 885 O O . TYR A 1 123 ? -1.056 -21.594 -16.922 1 96.12 123 TYR A O 1
ATOM 893 N N . GLN A 1 124 ? -2.623 -22.594 -15.695 1 94.5 124 GLN A N 1
ATOM 894 C CA . GLN A 1 124 ? -1.883 -22.516 -14.445 1 94.5 124 GLN A CA 1
ATOM 895 C C . GLN A 1 124 ? -0.506 -23.172 -14.578 1 94.5 124 GLN A C 1
ATOM 897 O O . GLN A 1 124 ? 0.46 -22.719 -13.961 1 94.5 124 GLN A O 1
ATOM 902 N N . ASN A 1 125 ? -0.513 -24.203 -15.328 1 95.25 125 ASN A N 1
ATOM 903 C CA . ASN A 1 125 ? 0.722 -24.922 -15.609 1 95.25 125 ASN A CA 1
ATOM 904 C C . ASN A 1 125 ? 0.583 -25.812 -16.844 1 95.25 125 ASN A C 1
ATOM 906 O O . ASN A 1 125 ? -0.471 -25.828 -17.484 1 95.25 125 ASN A O 1
ATOM 910 N N . ILE A 1 126 ? 1.673 -26.469 -17.188 1 95.62 126 ILE A N 1
ATOM 911 C CA . ILE A 1 126 ? 1.707 -27.25 -18.406 1 95.62 126 ILE A CA 1
ATOM 912 C C . ILE A 1 126 ? 0.723 -28.422 -18.297 1 95.62 126 ILE A C 1
ATOM 914 O O . ILE A 1 126 ? 0.132 -28.844 -19.297 1 95.62 126 ILE A O 1
ATOM 918 N N . CYS A 1 127 ? 0.488 -28.938 -17.031 1 96 127 CYS A N 1
ATOM 919 C CA . CYS A 1 127 ? -0.406 -30.078 -16.844 1 96 127 CYS A CA 1
ATOM 920 C C . CYS A 1 127 ? -1.851 -29.688 -17.141 1 96 127 CYS A C 1
ATOM 922 O O . CYS A 1 127 ? -2.572 -30.438 -17.797 1 96 127 CYS A O 1
ATOM 924 N N . LYS A 1 128 ? -2.207 -28.562 -16.75 1 95.12 128 LYS A N 1
ATOM 925 C CA . LYS A 1 128 ? -3.555 -28.078 -17.016 1 95.12 128 LYS A CA 1
ATOM 926 C C . LYS A 1 128 ? -3.738 -27.781 -18.5 1 95.12 128 LYS A C 1
ATOM 928 O O . LYS A 1 128 ? -4.82 -27.984 -19.062 1 95.12 128 LYS A O 1
ATOM 933 N N . PHE A 1 129 ? -2.699 -27.297 -19.141 1 95.12 129 PHE A N 1
ATOM 934 C CA . PHE A 1 129 ? -2.738 -27.078 -20.594 1 95.12 129 PHE A CA 1
ATOM 935 C C . PHE A 1 129 ? -2.965 -28.391 -21.328 1 95.12 129 PHE A C 1
ATOM 937 O O . PHE A 1 129 ? -3.826 -28.484 -22.203 1 95.12 129 PHE A O 1
ATOM 944 N N . GLN A 1 130 ? -2.225 -29.375 -20.922 1 93.25 130 GLN A N 1
ATOM 945 C CA . GLN A 1 130 ? -2.33 -30.688 -21.578 1 93.25 130 GLN A CA 1
ATOM 946 C C . GLN A 1 130 ? -3.711 -31.297 -21.359 1 93.25 130 GLN A C 1
ATOM 948 O O . GLN A 1 130 ? -4.254 -31.953 -22.25 1 93.25 130 GLN A O 1
ATOM 953 N N . GLU A 1 131 ? -4.16 -31.062 -20.125 1 92.88 131 GLU A N 1
ATOM 954 C CA . GLU A 1 131 ? -5.52 -31.531 -19.875 1 92.88 131 GLU A CA 1
ATOM 955 C C . GLU A 1 131 ? -6.516 -30.891 -20.828 1 92.88 131 GLU A C 1
ATOM 957 O O . GLU A 1 131 ? -7.391 -31.578 -21.375 1 92.88 131 GLU A O 1
ATOM 962 N N . ALA A 1 132 ? -6.367 -29.672 -21.094 1 92.12 132 ALA A N 1
ATOM 963 C CA . ALA A 1 132 ? -7.27 -28.953 -21.984 1 92.12 132 ALA A CA 1
ATOM 964 C C . ALA A 1 132 ? -7.125 -29.453 -23.422 1 92.12 132 ALA A C 1
ATOM 966 O O . ALA A 1 132 ? -8.117 -29.562 -24.156 1 92.12 132 ALA A O 1
ATOM 967 N N . VAL A 1 133 ? -5.922 -29.688 -23.844 1 91.25 133 VAL A N 1
ATOM 968 C CA . VAL A 1 133 ? -5.66 -30.188 -25.188 1 91.25 133 VAL A CA 1
ATOM 969 C C . VAL A 1 133 ? -6.34 -31.547 -25.375 1 91.25 133 VAL A C 1
ATOM 971 O O . VAL A 1 133 ? -6.941 -31.812 -26.422 1 91.25 133 VAL A O 1
ATOM 974 N N . ARG A 1 134 ? -6.254 -32.375 -24.359 1 89.06 134 ARG A N 1
ATOM 975 C CA . ARG A 1 134 ? -6.785 -33.75 -24.453 1 89.06 134 ARG A CA 1
ATOM 976 C C . ARG A 1 134 ? -8.312 -33.75 -24.375 1 89.06 134 ARG A C 1
ATOM 978 O O . ARG A 1 134 ? -8.961 -34.625 -24.938 1 89.06 134 ARG A O 1
ATOM 985 N N . GLU A 1 135 ? -8.797 -32.75 -23.594 1 84.88 135 GLU A N 1
ATOM 986 C CA . GLU A 1 135 ? -10.242 -32.625 -23.469 1 84.88 135 GLU A CA 1
ATOM 987 C C . GLU A 1 135 ? -10.875 -32.125 -24.766 1 84.88 135 GLU A C 1
ATOM 989 O O . GLU A 1 135 ? -12.016 -32.438 -25.078 1 84.88 135 GLU A O 1
ATOM 994 N N . ARG A 1 136 ? -10.211 -31.234 -25.359 1 78.75 136 ARG A N 1
ATOM 995 C CA . ARG A 1 136 ? -10.773 -30.609 -26.547 1 78.75 136 ARG A CA 1
ATOM 996 C C . ARG A 1 136 ? -10.422 -31.406 -27.797 1 78.75 136 ARG A C 1
ATOM 998 O O . ARG A 1 136 ? -9.258 -31.484 -28.188 1 78.75 136 ARG A O 1
ATOM 1005 N N . GLU A 1 137 ? -11.102 -32.438 -28.078 1 69.62 137 GLU A N 1
ATOM 1006 C CA . GLU A 1 137 ? -10.898 -33.25 -29.281 1 69.62 137 GLU A CA 1
ATOM 1007 C C . GLU A 1 137 ? -10.789 -32.406 -30.531 1 69.62 137 GLU A C 1
ATOM 1009 O O . GLU A 1 137 ? -11.617 -31.516 -30.75 1 69.62 137 GLU A O 1
ATOM 1014 N N . GLY A 1 138 ? -9.711 -32.469 -31.234 1 64.19 138 GLY A N 1
ATOM 1015 C CA . GLY A 1 138 ? -9.625 -31.906 -32.562 1 64.19 138 GLY A CA 1
ATOM 1016 C C . GLY A 1 138 ? -8.938 -30.562 -32.625 1 64.19 138 GLY A C 1
ATOM 1017 O O . GLY A 1 138 ? -8.633 -30.047 -33.688 1 64.19 138 GLY A O 1
ATOM 1018 N N . ARG A 1 139 ? -8.945 -29.812 -31.5 1 69.06 139 ARG A N 1
ATOM 1019 C CA . ARG A 1 139 ? -8.336 -28.484 -31.625 1 69.06 139 ARG A CA 1
ATOM 1020 C C . ARG A 1 139 ? -6.836 -28.547 -31.359 1 69.06 139 ARG A C 1
ATOM 1022 O O . ARG A 1 139 ? -6.395 -29.234 -30.438 1 69.06 139 ARG A O 1
ATOM 1029 N N . ASN A 1 140 ? -6.07 -28.125 -32.312 1 84.94 140 ASN A N 1
ATOM 1030 C CA . ASN A 1 140 ? -4.617 -28.047 -32.25 1 84.94 140 ASN A CA 1
ATOM 1031 C C . ASN A 1 140 ? -4.168 -26.859 -31.391 1 84.94 140 ASN A C 1
ATOM 1033 O O . ASN A 1 140 ? -4.008 -25.75 -31.891 1 84.94 140 ASN A O 1
ATOM 1037 N N . LEU A 1 141 ? -4.137 -27.062 -30.078 1 92.12 141 LEU A N 1
ATOM 1038 C CA . LEU A 1 141 ? -3.652 -26.047 -29.141 1 92.12 141 LEU A CA 1
ATOM 1039 C C . LEU A 1 141 ? -2.15 -26.188 -28.922 1 92.12 141 LEU A C 1
ATOM 1041 O O . LEU A 1 141 ? -1.635 -27.297 -28.828 1 92.12 141 LEU A O 1
ATOM 1045 N N . SER A 1 142 ? -1.432 -25.062 -28.984 1 95.19 142 SER A N 1
ATOM 1046 C CA . SER A 1 142 ? 0.004 -25.047 -28.719 1 95.19 142 SER A CA 1
ATOM 1047 C C . SER A 1 142 ? 0.361 -24 -27.672 1 95.19 142 SER A C 1
ATOM 1049 O O . SER A 1 142 ? -0.434 -23.109 -27.375 1 95.19 142 SER A O 1
ATOM 1051 N N . ILE A 1 143 ? 1.469 -24.188 -27.094 1 96.06 143 ILE A N 1
ATOM 1052 C CA . ILE A 1 143 ? 1.98 -23.219 -26.141 1 96.06 143 ILE A CA 1
ATOM 1053 C C . ILE A 1 143 ? 2.689 -22.078 -26.875 1 96.06 143 ILE A C 1
ATOM 1055 O O . ILE A 1 143 ? 3.611 -22.328 -27.656 1 96.06 143 ILE A O 1
ATOM 1059 N N . THR A 1 144 ? 2.283 -20.875 -26.641 1 97.06 144 THR A N 1
ATOM 1060 C CA . THR A 1 144 ? 2.877 -19.734 -27.312 1 97.06 144 THR A CA 1
ATOM 1061 C C . THR A 1 144 ? 3.912 -19.047 -26.422 1 97.06 144 THR A C 1
ATOM 1063 O O . THR A 1 144 ? 4.812 -18.375 -26.922 1 97.06 144 THR A O 1
ATOM 1066 N N . SER A 1 145 ? 3.748 -19.203 -25.109 1 96.5 145 SER A N 1
ATOM 1067 C CA . SER A 1 145 ? 4.672 -18.594 -24.156 1 96.5 145 SER A CA 1
ATOM 1068 C C . SER A 1 145 ? 4.73 -19.406 -22.859 1 96.5 145 SER A C 1
ATOM 1070 O O . SER A 1 145 ? 3.725 -19.969 -22.438 1 96.5 145 SER A O 1
ATOM 1072 N N . ASN A 1 146 ? 5.914 -19.375 -22.203 1 96 146 ASN A N 1
ATOM 1073 C CA . ASN A 1 146 ? 6.078 -20.031 -20.906 1 96 146 ASN A CA 1
ATOM 1074 C C . ASN A 1 146 ? 5.758 -19.094 -19.75 1 96 146 ASN A C 1
ATOM 1076 O O . ASN A 1 146 ? 6.195 -19.328 -18.625 1 96 146 ASN A O 1
ATOM 1080 N N . ARG A 1 147 ? 5.09 -18.047 -20.078 1 96.56 147 ARG A N 1
ATOM 1081 C CA . ARG A 1 147 ? 4.531 -17.062 -19.172 1 96.56 147 ARG A CA 1
ATOM 1082 C C . ARG A 1 147 ? 3.029 -16.906 -19.375 1 96.56 147 ARG A C 1
ATOM 1084 O O . ARG A 1 147 ? 2.479 -17.422 -20.359 1 96.56 147 ARG A O 1
ATOM 1091 N N . PRO A 1 148 ? 2.357 -16.344 -18.328 1 97.56 148 PRO A N 1
ATOM 1092 C CA . PRO A 1 148 ? 0.938 -16.109 -18.578 1 97.56 148 PRO A CA 1
ATOM 1093 C C . PRO A 1 148 ? 0.705 -15.211 -19.797 1 97.56 148 PRO A C 1
ATOM 1095 O O . PRO A 1 148 ? 1.625 -14.523 -20.25 1 97.56 148 PRO A O 1
ATOM 1098 N N . CYS A 1 149 ? -0.482 -15.312 -20.344 1 98.19 149 CYS A N 1
ATOM 1099 C CA . CYS A 1 149 ? -0.836 -14.461 -21.484 1 98.19 149 CYS A CA 1
ATOM 1100 C C . CYS A 1 149 ? -0.938 -13 -21.047 1 98.19 149 CYS A C 1
ATOM 1102 O O . CYS A 1 149 ? -1.302 -12.711 -19.906 1 98.19 149 CYS A O 1
ATOM 1104 N N . LEU A 1 150 ? -0.625 -12.055 -21.969 1 97.62 150 LEU A N 1
ATOM 1105 C CA . LEU A 1 150 ? -0.844 -10.641 -21.703 1 97.62 150 LEU A CA 1
ATOM 1106 C C . LEU A 1 150 ? -2.332 -10.336 -21.578 1 97.62 150 LEU A C 1
ATOM 1108 O O . LEU A 1 150 ? -3.111 -10.609 -22.484 1 97.62 150 LEU A O 1
ATOM 1112 N N . ALA A 1 151 ? -2.684 -9.82 -20.391 1 97.62 151 ALA A N 1
ATOM 1113 C CA . ALA A 1 151 ? -4.102 -9.555 -20.156 1 97.62 151 ALA A CA 1
ATOM 1114 C C . ALA A 1 151 ? -4.297 -8.516 -19.062 1 97.62 151 ALA A C 1
ATOM 1116 O O . ALA A 1 151 ? -3.354 -8.188 -18.328 1 97.62 151 ALA A O 1
ATOM 1117 N N . VAL A 1 152 ? -5.508 -7.953 -19.062 1 97.81 152 VAL A N 1
ATOM 1118 C CA . VAL A 1 152 ? -5.895 -7.082 -17.969 1 97.81 152 VAL A CA 1
ATOM 1119 C C . VAL A 1 152 ? -5.879 -7.871 -16.656 1 97.81 152 VAL A C 1
ATOM 1121 O O . VAL A 1 152 ? -5.988 -9.102 -16.656 1 97.81 152 VAL A O 1
ATOM 1124 N N . PRO A 1 153 ? -5.707 -7.176 -15.523 1 98.12 153 PRO A N 1
ATOM 1125 C CA . PRO A 1 153 ? -5.664 -7.871 -14.234 1 98.12 153 PRO A CA 1
ATOM 1126 C C . PRO A 1 153 ? -6.938 -8.664 -13.953 1 98.12 153 PRO A C 1
ATOM 1128 O O . PRO A 1 153 ? -8 -8.344 -14.484 1 98.12 153 PRO A O 1
ATOM 1131 N N . GLN A 1 154 ? -6.727 -9.672 -13.195 1 97.31 154 GLN A N 1
ATOM 1132 C CA . GLN A 1 154 ? -7.844 -10.477 -12.719 1 97.31 154 GLN A CA 1
ATOM 1133 C C . GLN A 1 154 ? -7.898 -10.492 -11.195 1 97.31 154 GLN A C 1
ATOM 1135 O O . GLN A 1 154 ? -6.914 -10.836 -10.531 1 97.31 154 GLN A O 1
ATOM 1140 N N . ILE A 1 155 ? -9.047 -10.141 -10.672 1 98.06 155 ILE A N 1
ATOM 1141 C CA . ILE A 1 155 ? -9.211 -10.172 -9.227 1 98.06 155 ILE A CA 1
ATOM 1142 C C . ILE A 1 155 ? -9.664 -11.57 -8.789 1 98.06 155 ILE A C 1
ATOM 1144 O O . ILE A 1 155 ? -10.797 -11.961 -9.047 1 98.06 155 ILE A O 1
ATOM 1148 N N . LYS A 1 156 ? -8.789 -12.242 -8.141 1 95.88 156 LYS A N 1
ATOM 1149 C CA . LYS A 1 156 ? -9.047 -13.617 -7.715 1 95.88 156 LYS A CA 1
ATOM 1150 C C . LYS A 1 156 ? -9.898 -13.648 -6.445 1 95.88 156 LYS A C 1
ATOM 1152 O O . LYS A 1 156 ? -10.797 -14.477 -6.316 1 95.88 156 LYS A O 1
ATOM 1157 N N . HIS A 1 157 ? -9.531 -12.812 -5.531 1 95.12 157 HIS A N 1
ATOM 1158 C CA . HIS A 1 157 ? -10.289 -12.688 -4.293 1 95.12 157 HIS A CA 1
ATOM 1159 C C . HIS A 1 157 ? -10.852 -11.273 -4.129 1 95.12 157 HIS A C 1
ATOM 1161 O O . HIS A 1 157 ? -10.086 -10.305 -4.051 1 95.12 157 HIS A O 1
ATOM 1167 N N . HIS A 1 158 ? -12.086 -11.141 -3.998 1 96.25 158 HIS A N 1
ATOM 1168 C CA . HIS A 1 158 ? -12.789 -9.867 -3.885 1 96.25 158 HIS A CA 1
ATOM 1169 C C . HIS A 1 158 ? -12.969 -9.461 -2.426 1 96.25 158 HIS A C 1
ATOM 1171 O O . HIS A 1 158 ? -13.102 -10.328 -1.553 1 96.25 158 HIS A O 1
ATOM 1177 N N . PRO A 1 159 ? -12.969 -8.141 -2.205 1 97.12 159 PRO A N 1
ATOM 1178 C CA . PRO A 1 159 ? -13.344 -7.73 -0.849 1 97.12 159 PRO A CA 1
ATOM 1179 C C . PRO A 1 159 ? -14.797 -8.055 -0.512 1 97.12 159 PRO A C 1
ATOM 1181 O O . PRO A 1 159 ? -15.641 -8.102 -1.406 1 97.12 159 PRO A O 1
ATOM 1184 N N . GLN A 1 160 ? -15.031 -8.273 0.717 1 96.38 160 GLN A N 1
ATOM 1185 C CA . GLN A 1 160 ? -16.375 -8.688 1.125 1 96.38 160 GLN A CA 1
ATOM 1186 C C . GLN A 1 160 ? -17.078 -7.582 1.896 1 96.38 160 GLN A C 1
ATOM 1188 O O . GLN A 1 160 ? -16.453 -6.824 2.633 1 96.38 160 GLN A O 1
ATOM 1193 N N . ASP A 1 161 ? -18.406 -7.586 1.75 1 95.44 161 ASP A N 1
ATOM 1194 C CA . ASP A 1 161 ? -19.219 -6.652 2.521 1 95.44 161 ASP A CA 1
ATOM 1195 C C . ASP A 1 161 ? -19.062 -6.906 4.02 1 95.44 161 ASP A C 1
ATOM 1197 O O . ASP A 1 161 ? -18.891 -8.047 4.445 1 95.44 161 ASP A O 1
ATOM 1201 N N . GLN A 1 162 ? -19.125 -5.836 4.734 1 94.5 162 GLN A N 1
ATOM 1202 C CA . GLN A 1 162 ? -18.969 -5.984 6.176 1 94.5 162 GLN A CA 1
ATOM 1203 C C . GLN A 1 162 ? -19.922 -5.059 6.938 1 94.5 162 GLN A C 1
ATOM 1205 O O . GLN A 1 162 ? -20.266 -3.982 6.449 1 94.5 162 GLN A O 1
ATOM 1210 N N . VAL A 1 163 ? -20.359 -5.527 8.055 1 92.25 163 VAL A N 1
ATOM 1211 C CA . VAL A 1 163 ? -21.078 -4.738 9.047 1 92.25 163 VAL A CA 1
ATOM 1212 C C . VAL A 1 163 ? -20.266 -4.672 10.336 1 92.25 163 VAL A C 1
ATOM 1214 O O . VAL A 1 163 ? -19.828 -5.699 10.859 1 92.25 163 VAL A O 1
ATOM 1217 N N . ASN A 1 164 ? -20 -3.471 10.781 1 90.12 164 ASN A N 1
ATOM 1218 C CA . ASN A 1 164 ? -19.172 -3.344 11.977 1 90.12 164 ASN A CA 1
ATOM 1219 C C . ASN A 1 164 ? -19.703 -2.256 12.906 1 90.12 164 ASN A C 1
ATOM 1221 O O . ASN A 1 164 ? -20.5 -1.408 12.492 1 90.12 164 ASN A O 1
ATOM 1225 N N . VAL A 1 165 ? -19.219 -2.354 14.125 1 87 165 VAL A N 1
ATOM 1226 C CA . VAL A 1 165 ? -19.594 -1.374 15.141 1 87 165 VAL A CA 1
ATOM 1227 C C . VAL A 1 165 ? -18.531 -0.285 15.227 1 87 165 VAL A C 1
ATOM 1229 O O . VAL A 1 165 ? -17.328 -0.564 15.086 1 87 165 VAL A O 1
ATOM 1232 N N . SER A 1 166 ? -19 0.853 15.539 1 84.88 166 SER A N 1
ATOM 1233 C CA . SER A 1 166 ? -18.062 1.965 15.68 1 84.88 166 SER A CA 1
ATOM 1234 C C . SER A 1 166 ? -16.984 1.656 16.703 1 84.88 166 SER A C 1
ATOM 1236 O O . SER A 1 166 ? -17.266 1.08 17.766 1 84.88 166 SER A O 1
ATOM 1238 N N . GLY A 1 167 ? -15.727 2.031 16.344 1 85.19 167 GLY A N 1
ATOM 1239 C CA . GLY A 1 167 ? -14.625 1.839 17.266 1 85.19 167 GLY A CA 1
ATOM 1240 C C . GLY A 1 167 ? -13.805 0.599 16.969 1 85.19 167 GLY A C 1
ATOM 1241 O O . GLY A 1 167 ? -12.68 0.462 17.453 1 85.19 167 GLY A O 1
ATOM 1242 N N . HIS A 1 168 ? -14.336 -0.268 16.141 1 87.94 168 HIS A N 1
ATOM 1243 C CA . HIS A 1 168 ? -13.625 -1.503 15.82 1 87.94 168 HIS A CA 1
ATOM 1244 C C . HIS A 1 168 ? -12.852 -1.367 14.516 1 87.94 168 HIS A C 1
ATOM 1246 O O . HIS A 1 168 ? -13.078 -0.429 13.75 1 87.94 168 HIS A O 1
ATOM 1252 N N . ASP A 1 169 ? -11.969 -2.293 14.336 1 91.75 169 ASP A N 1
ATOM 1253 C CA . ASP A 1 169 ? -11.156 -2.273 13.125 1 91.75 169 ASP A CA 1
ATOM 1254 C C . ASP A 1 169 ? -11.805 -3.096 12.016 1 91.75 169 ASP A C 1
ATOM 1256 O O . ASP A 1 169 ? -12.492 -4.082 12.281 1 91.75 169 ASP A O 1
ATOM 1260 N N . VAL A 1 170 ? -11.578 -2.611 10.828 1 94.94 170 VAL A N 1
ATOM 1261 C CA . VAL A 1 170 ? -12.086 -3.305 9.648 1 94.94 170 VAL A CA 1
ATOM 1262 C C . VAL A 1 170 ? -10.953 -3.5 8.633 1 94.94 170 VAL A C 1
ATOM 1264 O O . VAL A 1 170 ? -10.086 -2.641 8.492 1 94.94 170 VAL A O 1
ATOM 1267 N N . ILE A 1 171 ? -11.023 -4.684 7.953 1 95.75 171 ILE A N 1
ATOM 1268 C 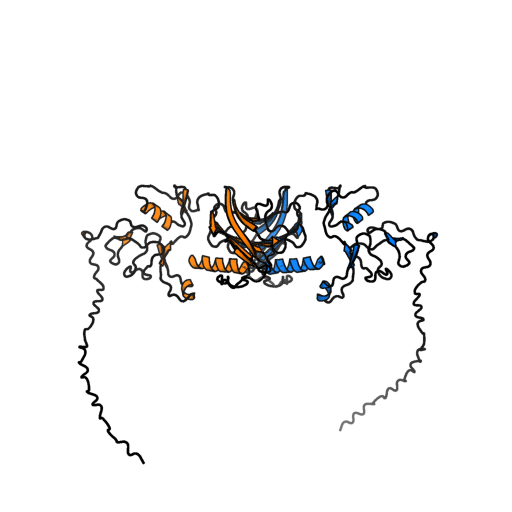CA . ILE A 1 171 ? -10.031 -4.957 6.922 1 95.75 171 ILE A CA 1
ATOM 1269 C C . ILE A 1 171 ? -10.727 -5.457 5.656 1 95.75 171 ILE A C 1
ATOM 1271 O O . ILE A 1 171 ? -11.555 -6.367 5.715 1 95.75 171 ILE A O 1
ATOM 1275 N N . PHE A 1 172 ? -10.445 -4.848 4.57 1 96.62 172 PHE A N 1
ATOM 1276 C CA . PHE A 1 172 ? -10.828 -5.34 3.25 1 96.62 172 PHE A CA 1
ATOM 1277 C C . PHE A 1 172 ? -9.625 -5.941 2.531 1 96.62 172 PHE A C 1
ATOM 1279 O O . PHE A 1 172 ? -8.516 -5.406 2.609 1 96.62 172 PHE A O 1
ATOM 1286 N N . MET A 1 173 ? -9.828 -7.027 1.848 1 96.69 173 MET A N 1
ATOM 1287 C CA . MET A 1 173 ? -8.727 -7.691 1.16 1 96.69 173 MET A CA 1
ATOM 1288 C C . MET A 1 173 ? -9.055 -7.918 -0.311 1 96.69 173 MET A C 1
ATOM 1290 O O . MET A 1 173 ? -10.195 -8.234 -0.652 1 96.69 173 MET A O 1
ATOM 1294 N N . CYS A 1 174 ? -8.062 -7.785 -1.085 1 97.31 174 CYS A N 1
ATOM 1295 C CA . CYS A 1 174 ? -8.148 -7.996 -2.525 1 97.31 174 CYS A CA 1
ATOM 1296 C C . CYS A 1 174 ? -6.902 -8.703 -3.045 1 97.31 174 CYS A C 1
ATOM 1298 O O . CYS A 1 174 ? -5.781 -8.305 -2.742 1 97.31 174 CYS A O 1
ATOM 1300 N N . GLU A 1 175 ? -7.102 -9.812 -3.777 1 97.44 175 GLU A N 1
ATOM 1301 C CA . GLU A 1 175 ? -6 -10.539 -4.402 1 97.44 175 GLU A CA 1
ATOM 1302 C C . GLU A 1 175 ? -6.102 -10.492 -5.922 1 97.44 175 GLU A C 1
ATOM 1304 O O . GLU A 1 175 ? -7.148 -10.805 -6.492 1 97.44 175 GLU A O 1
ATOM 1309 N N . VAL A 1 176 ? -4.965 -10.164 -6.492 1 98 176 VAL A N 1
ATOM 1310 C CA . VAL A 1 176 ? -4.992 -9.875 -7.922 1 98 176 VAL A CA 1
ATOM 1311 C C . VAL A 1 176 ? -3.963 -10.734 -8.648 1 98 176 VAL A C 1
ATOM 1313 O O . VAL A 1 176 ? -2.834 -10.898 -8.172 1 98 176 VAL A O 1
ATOM 1316 N N . PHE A 1 177 ? -4.387 -11.406 -9.719 1 97.31 177 PHE A N 1
ATOM 1317 C CA . PHE A 1 177 ? -3.504 -12.031 -10.695 1 97.31 177 PHE A CA 1
ATOM 1318 C C . PHE A 1 177 ? -3.352 -11.148 -11.93 1 97.31 177 PHE A C 1
ATOM 1320 O O . PHE A 1 177 ? -4.344 -10.695 -12.5 1 97.31 177 PHE A O 1
ATOM 1327 N N . ALA A 1 178 ? -2.053 -10.914 -12.297 1 97.25 178 ALA A N 1
ATOM 1328 C CA . ALA A 1 178 ? -1.899 -10.031 -13.453 1 97.25 178 ALA A CA 1
ATOM 1329 C C . ALA A 1 178 ? -0.57 -10.281 -14.156 1 97.25 178 ALA A C 1
ATOM 1331 O O . ALA A 1 178 ? 0.457 -10.484 -13.508 1 97.25 178 ALA A O 1
ATOM 1332 N N . TYR A 1 179 ? -0.71 -10.258 -15.484 1 96.62 179 TYR A N 1
ATOM 1333 C CA . TYR A 1 179 ? 0.458 -10.203 -16.359 1 96.62 179 TYR A CA 1
ATOM 1334 C C . TYR A 1 179 ? 0.19 -9.336 -17.578 1 96.62 179 TYR A C 1
ATOM 1336 O O . TYR A 1 179 ? -0.68 -9.648 -18.391 1 96.62 179 TYR A O 1
ATOM 1344 N N . PRO A 1 180 ? 0.983 -8.281 -17.703 1 95.69 180 PRO A N 1
ATOM 1345 C CA . PRO A 1 180 ? 2.027 -7.777 -16.812 1 95.69 180 PRO A CA 1
ATOM 1346 C C . PRO A 1 180 ? 1.505 -7.465 -15.414 1 95.69 180 PRO A C 1
ATOM 1348 O O . PRO A 1 180 ? 0.294 -7.332 -15.219 1 95.69 180 PRO A O 1
ATOM 1351 N N . MET A 1 181 ? 2.402 -7.328 -14.438 1 95.69 181 MET A N 1
ATOM 1352 C CA . MET A 1 181 ? 2.021 -7.09 -13.047 1 95.69 181 MET A CA 1
ATOM 1353 C C . MET A 1 181 ? 1.192 -5.816 -12.922 1 95.69 181 MET A C 1
ATOM 1355 O O . MET A 1 181 ? 1.414 -4.852 -13.648 1 95.69 181 MET A O 1
ATOM 1359 N N . ALA A 1 182 ? 0.367 -5.816 -11.914 1 95.88 182 ALA A N 1
ATOM 1360 C CA . ALA A 1 182 ? -0.546 -4.695 -11.703 1 95.88 182 ALA A CA 1
ATOM 1361 C C . ALA A 1 182 ? -0.239 -3.979 -10.391 1 95.88 182 ALA A C 1
ATOM 1363 O O . ALA A 1 182 ? 0.471 -4.512 -9.531 1 95.88 182 ALA A O 1
ATOM 1364 N N . LEU A 1 183 ? -0.73 -2.77 -10.281 1 94 183 LEU A N 1
ATOM 1365 C CA . LEU A 1 183 ? -0.804 -2.025 -9.023 1 94 183 LEU A CA 1
ATOM 1366 C C . LEU A 1 183 ? -2.244 -1.928 -8.539 1 94 183 LEU A C 1
ATOM 1368 O O . LEU A 1 183 ? -3.178 -1.903 -9.344 1 94 183 LEU A O 1
ATOM 1372 N N . VAL A 1 184 ? -2.363 -1.91 -7.238 1 96.06 184 VAL A N 1
ATOM 1373 C CA . VAL A 1 184 ? -3.709 -1.875 -6.68 1 96.06 184 VAL A CA 1
ATOM 1374 C C . VAL A 1 184 ? -3.936 -0.545 -5.961 1 96.06 184 VAL A C 1
ATOM 1376 O O . VAL A 1 184 ? -3.088 -0.097 -5.188 1 96.06 184 VAL A O 1
ATOM 1379 N N . GLU A 1 185 ? -5.074 0.059 -6.273 1 94.69 185 GLU A N 1
ATOM 1380 C CA . GLU A 1 185 ? -5.531 1.279 -5.613 1 94.69 185 GLU A CA 1
ATOM 1381 C C . GLU A 1 185 ? -6.887 1.071 -4.945 1 94.69 185 GLU A C 1
ATOM 1383 O O . GLU A 1 185 ? -7.711 0.292 -5.426 1 94.69 185 GLU A O 1
ATOM 1388 N N . TRP A 1 186 ? -7.074 1.755 -3.859 1 96.5 186 TRP A N 1
ATOM 1389 C CA . TRP A 1 186 ? -8.359 1.721 -3.17 1 96.5 186 TRP A CA 1
ATOM 1390 C C . TRP A 1 186 ? -9.047 3.08 -3.236 1 96.5 186 TRP A C 1
ATOM 1392 O O . TRP A 1 186 ? -8.398 4.121 -3.129 1 96.5 186 TRP A O 1
ATOM 1402 N N . ARG A 1 187 ? -10.352 3.029 -3.381 1 96.19 187 ARG A N 1
ATOM 1403 C CA . ARG A 1 187 ? -11.164 4.242 -3.389 1 96.19 187 ARG A CA 1
ATOM 1404 C C . ARG A 1 187 ? -12.453 4.047 -2.59 1 96.19 187 ARG A C 1
ATOM 1406 O O . ARG A 1 187 ? -12.906 2.918 -2.404 1 96.19 187 ARG A O 1
ATOM 1413 N N . LYS A 1 188 ? -12.906 5.129 -2.102 1 95.69 188 LYS A N 1
ATOM 1414 C CA . LYS A 1 188 ? -14.195 5.133 -1.416 1 95.69 188 LYS A CA 1
ATOM 1415 C C . LYS A 1 188 ? -15.234 5.926 -2.205 1 95.69 188 LYS A C 1
ATOM 1417 O O . LYS A 1 188 ? -14.969 7.051 -2.629 1 95.69 188 LYS A O 1
ATOM 1422 N N . ASP A 1 189 ? -16.547 5.461 -2.283 1 90.81 189 ASP A N 1
ATOM 1423 C CA . ASP A 1 189 ? -17.734 6.094 -2.844 1 90.81 189 ASP A CA 1
ATOM 1424 C C . ASP A 1 189 ? -17.406 6.82 -4.145 1 90.81 189 ASP A C 1
ATOM 1426 O O . ASP A 1 189 ? -17.875 7.945 -4.367 1 90.81 189 ASP A O 1
ATOM 1430 N N . GLU A 1 190 ? -16.812 6.484 -4.953 1 77.44 190 GLU A N 1
ATOM 1431 C CA . GLU A 1 190 ? -16.484 7 -6.281 1 77.44 190 GLU A CA 1
ATOM 1432 C C . GLU A 1 190 ? -15.68 8.289 -6.195 1 77.44 190 GLU A C 1
ATOM 1434 O O . GLU A 1 190 ? -15.758 9.141 -7.086 1 77.44 190 GLU A O 1
ATOM 1439 N N . GLU A 1 191 ? -15.125 8.461 -5.117 1 76 191 GLU A N 1
ATOM 1440 C CA . GLU A 1 191 ? -14.242 9.617 -4.992 1 76 191 GLU A CA 1
ATOM 1441 C C . GLU A 1 191 ? -13.086 9.539 -5.98 1 76 191 GLU A C 1
ATOM 1443 O O . GLU A 1 191 ? -12.656 8.445 -6.355 1 76 191 GLU A O 1
ATOM 1448 N N . GLU A 1 192 ? -12.773 10.688 -6.355 1 69.62 192 GLU A N 1
ATOM 1449 C CA . GLU A 1 192 ? -11.734 10.789 -7.371 1 69.62 192 GLU A CA 1
ATOM 1450 C C . GLU A 1 192 ? -10.367 10.398 -6.801 1 69.62 192 GLU A C 1
ATOM 1452 O O . GLU A 1 192 ? -9.539 9.82 -7.508 1 69.62 192 GLU A O 1
ATOM 1457 N N . PHE A 1 193 ? -10.289 10.656 -5.469 1 77.06 193 PHE A N 1
ATOM 1458 C CA . PHE A 1 193 ? -8.945 10.469 -4.941 1 77.06 193 PHE A CA 1
ATOM 1459 C C . PHE A 1 193 ? -8.812 9.109 -4.266 1 77.06 193 PHE A C 1
ATOM 1461 O O . PHE A 1 193 ? -9.758 8.625 -3.643 1 77.06 193 PHE A O 1
ATOM 1468 N N . GLY A 1 194 ? -7.758 8.602 -4.355 1 90.88 194 GLY A N 1
ATOM 1469 C CA . GLY A 1 194 ? -7.461 7.297 -3.787 1 90.88 194 GLY A CA 1
ATOM 1470 C C . GLY A 1 194 ? -7.211 7.34 -2.291 1 90.88 194 GLY A C 1
ATOM 1471 O O . GLY A 1 194 ? -6.957 8.406 -1.729 1 90.88 194 GLY A O 1
ATOM 1472 N N . LEU A 1 195 ? -7.426 6.273 -1.638 1 94.88 195 LEU A N 1
ATOM 1473 C CA . LEU A 1 195 ? -7.059 6.062 -0.241 1 94.88 195 LEU A CA 1
ATOM 1474 C C . LEU A 1 195 ? -5.574 5.75 -0.109 1 94.88 195 LEU A C 1
ATOM 1476 O O . LEU A 1 195 ? -4.957 5.23 -1.043 1 94.88 195 LEU A O 1
ATOM 1480 N N . PRO A 1 196 ? -4.945 6.066 0.997 1 95.62 196 PRO A N 1
ATOM 1481 C CA . PRO A 1 196 ? -5.547 6.43 2.281 1 95.62 196 PRO A CA 1
ATOM 1482 C C . PRO A 1 196 ? -5.777 7.934 2.422 1 95.62 196 PRO A C 1
ATOM 1484 O O . PRO A 1 196 ? -6.359 8.383 3.412 1 95.62 196 PRO A O 1
ATOM 1487 N N . GLY A 1 197 ? -5.34 8.742 1.443 1 94.19 197 GLY A N 1
ATOM 1488 C CA . GLY A 1 197 ? -5.355 10.18 1.647 1 94.19 197 GLY A CA 1
ATOM 1489 C C . GLY A 1 197 ? -4.523 10.625 2.838 1 94.19 197 GLY A C 1
ATOM 1490 O O . GLY A 1 197 ? -3.406 10.141 3.033 1 94.19 197 GLY A O 1
ATOM 1491 N N . ASP A 1 198 ? -5.047 11.539 3.643 1 93.69 198 ASP A N 1
ATOM 1492 C CA . ASP A 1 198 ? -4.305 12.016 4.809 1 93.69 198 ASP A CA 1
ATOM 1493 C C . ASP A 1 198 ? -4.941 11.516 6.102 1 93.69 198 ASP A C 1
ATOM 1495 O O . ASP A 1 198 ? -4.652 12.039 7.184 1 93.69 198 ASP A O 1
ATOM 1499 N N . ASP A 1 199 ? -5.867 10.586 5.98 1 93.5 199 ASP A N 1
ATOM 1500 C CA . ASP A 1 199 ? -6.539 10.047 7.156 1 93.5 199 ASP A CA 1
ATOM 1501 C C . ASP A 1 199 ? -5.641 9.055 7.891 1 93.5 199 ASP A C 1
ATOM 1503 O O . ASP A 1 199 ? -5.352 7.969 7.379 1 93.5 199 ASP A O 1
ATOM 1507 N N . PRO A 1 200 ? -5.32 9.359 9.125 1 93.31 200 PRO A N 1
ATOM 1508 C CA . PRO A 1 200 ? -4.344 8.523 9.836 1 93.31 200 PRO A CA 1
ATOM 1509 C C . PRO A 1 200 ? -4.922 7.18 10.266 1 93.31 200 PRO A C 1
ATOM 1511 O O . PRO A 1 200 ? -4.172 6.273 10.641 1 93.31 200 PRO A O 1
ATOM 1514 N N . HIS A 1 201 ? -6.184 7.004 10.25 1 94.31 201 HIS A N 1
ATOM 1515 C CA . HIS A 1 201 ? -6.719 5.719 10.688 1 94.31 201 HIS A CA 1
ATOM 1516 C C . HIS A 1 201 ? -6.902 4.77 9.516 1 94.31 201 HIS A C 1
ATOM 1518 O O . HIS A 1 201 ? -7.402 3.654 9.68 1 94.31 201 HIS A O 1
ATOM 1524 N N . ILE A 1 202 ? -6.59 5.203 8.359 1 96.12 202 ILE A N 1
ATOM 1525 C CA . ILE A 1 202 ? -6.691 4.355 7.176 1 96.12 202 ILE A CA 1
ATOM 1526 C C . ILE A 1 202 ? -5.293 3.977 6.691 1 96.12 202 ILE A C 1
ATOM 1528 O O . ILE A 1 202 ? -4.422 4.84 6.547 1 96.12 202 ILE A O 1
ATOM 1532 N N . SER A 1 203 ? -5.145 2.746 6.453 1 96.44 203 SER A N 1
ATOM 1533 C CA . SER A 1 203 ? -3.867 2.252 5.949 1 96.44 203 SER A CA 1
ATOM 1534 C C . SER A 1 203 ? -4.074 1.205 4.859 1 96.44 203 SER A C 1
ATOM 1536 O O . SER A 1 203 ? -5.082 0.496 4.855 1 96.44 203 SER A O 1
ATOM 1538 N N . ILE A 1 204 ? -3.168 1.16 3.953 1 97.56 204 ILE A N 1
ATOM 1539 C CA . ILE A 1 204 ? -3.17 0.187 2.867 1 97.56 204 ILE A CA 1
ATOM 1540 C C . ILE A 1 204 ? -1.851 -0.581 2.857 1 97.56 204 ILE A C 1
ATOM 1542 O O . ILE A 1 204 ? -0.779 0.013 3.004 1 97.56 204 ILE A O 1
ATOM 1546 N N . GLN A 1 205 ? -1.979 -1.827 2.715 1 96.5 205 GLN A N 1
ATOM 1547 C CA . GLN A 1 205 ? -0.795 -2.672 2.596 1 96.5 205 GLN A CA 1
ATOM 1548 C C . GLN A 1 205 ? -0.876 -3.561 1.357 1 96.5 205 GLN A C 1
ATOM 1550 O O . GLN A 1 205 ? -1.924 -4.145 1.072 1 96.5 205 GLN A O 1
ATOM 1555 N N . SER A 1 206 ? 0.18 -3.619 0.611 1 97.06 206 SER A N 1
ATOM 1556 C CA . SER A 1 206 ? 0.296 -4.492 -0.552 1 97.06 206 SER A CA 1
ATOM 1557 C C . SER A 1 206 ? 1.528 -5.383 -0.452 1 97.06 206 SER A C 1
ATOM 1559 O O . SER A 1 206 ? 2.602 -4.926 -0.051 1 97.06 206 SER A O 1
ATOM 1561 N N . ARG A 1 207 ? 1.331 -6.586 -0.79 1 96.69 207 ARG A N 1
ATOM 1562 C CA . ARG A 1 207 ? 2.414 -7.562 -0.744 1 96.69 207 ARG A CA 1
ATOM 1563 C C . ARG A 1 207 ? 2.377 -8.477 -1.964 1 96.69 207 ARG A C 1
ATOM 1565 O O . ARG A 1 207 ? 1.3 -8.852 -2.43 1 96.69 207 ARG A O 1
ATOM 1572 N N . GLY A 1 208 ? 3.598 -8.789 -2.375 1 95.56 208 GLY A N 1
ATOM 1573 C CA . GLY A 1 208 ? 3.635 -9.781 -3.438 1 95.56 208 GLY A CA 1
ATOM 1574 C C . GLY A 1 208 ? 3.174 -11.156 -2.988 1 95.56 208 GLY A C 1
ATOM 1575 O O . GLY A 1 208 ? 3.436 -11.562 -1.854 1 95.56 208 GLY A O 1
ATOM 1576 N N . GLY A 1 209 ? 2.516 -11.867 -3.998 1 92.75 209 GLY A N 1
ATOM 1577 C CA . GLY A 1 209 ? 2.021 -13.195 -3.684 1 92.75 209 GLY A CA 1
ATOM 1578 C C . GLY A 1 209 ? 0.526 -13.234 -3.426 1 92.75 209 GLY A C 1
ATOM 1579 O O . GLY A 1 209 ? -0.155 -12.211 -3.549 1 92.75 209 GLY A O 1
ATOM 1580 N N . PRO A 1 210 ? 0.11 -14.445 -3.135 1 87.44 210 PRO A N 1
ATOM 1581 C CA . PRO A 1 210 ? 0.811 -15.641 -2.656 1 87.44 210 PRO A CA 1
ATOM 1582 C C . PRO A 1 210 ? 1.46 -16.438 -3.787 1 87.44 210 PRO A C 1
ATOM 1584 O O . PRO A 1 210 ? 2.416 -17.188 -3.553 1 87.44 210 PRO A O 1
ATOM 1587 N N . LEU A 1 211 ? 0.919 -16.438 -4.867 1 89.5 211 LEU A N 1
ATOM 1588 C CA . LEU A 1 211 ? 1.487 -17.156 -6.008 1 89.5 211 LEU A CA 1
ATOM 1589 C C . LEU A 1 211 ? 2.213 -16.203 -6.945 1 89.5 211 LEU A C 1
ATOM 1591 O O . LEU A 1 211 ? 2.178 -14.984 -6.742 1 89.5 211 LEU A O 1
ATOM 1595 N N . ARG A 1 212 ? 2.863 -16.812 -7.895 1 93.25 212 ARG A N 1
ATOM 1596 C CA . ARG A 1 212 ? 3.51 -15.992 -8.914 1 93.25 212 ARG A CA 1
ATOM 1597 C C . ARG A 1 212 ? 2.488 -15.141 -9.664 1 93.25 212 ARG A C 1
ATOM 1599 O O . ARG A 1 212 ? 1.373 -15.594 -9.93 1 93.25 212 ARG A O 1
ATOM 1606 N N . TYR A 1 213 ? 2.875 -13.93 -9.938 1 96.25 213 TYR A N 1
ATOM 1607 C CA . TYR A 1 213 ? 2.082 -12.969 -10.695 1 96.25 213 TYR A CA 1
ATOM 1608 C C . TYR A 1 213 ? 0.858 -12.523 -9.898 1 96.25 213 TYR A C 1
ATOM 1610 O O . TYR A 1 213 ? -0.129 -12.062 -10.477 1 96.25 213 TYR A O 1
ATOM 1618 N N . GLU A 1 214 ? 0.947 -12.789 -8.625 1 95.44 214 GLU A N 1
ATOM 1619 C CA . GLU A 1 214 ? -0.166 -12.375 -7.773 1 95.44 214 GLU A CA 1
ATOM 1620 C C . GLU A 1 214 ? 0.276 -11.328 -6.754 1 95.44 214 GLU A C 1
ATOM 1622 O O . GLU A 1 214 ? 1.437 -11.312 -6.34 1 95.44 214 GLU A O 1
ATOM 1627 N N . LEU A 1 215 ? -0.663 -10.539 -6.414 1 96.06 215 LEU A N 1
ATOM 1628 C CA . LEU A 1 215 ? -0.467 -9.5 -5.402 1 96.06 215 LEU A CA 1
ATOM 1629 C C . LEU A 1 215 ? -1.665 -9.43 -4.461 1 96.06 215 LEU A C 1
ATOM 1631 O O . LEU A 1 215 ? -2.811 -9.547 -4.898 1 96.06 215 LEU A O 1
ATOM 1635 N N . SER A 1 216 ? -1.326 -9.234 -3.168 1 96.88 216 SER A N 1
ATOM 1636 C CA . SER A 1 216 ? -2.369 -9.078 -2.16 1 96.88 216 SER A CA 1
ATOM 1637 C C . SER A 1 216 ? -2.383 -7.66 -1.596 1 96.88 216 SER A C 1
ATOM 1639 O O . SER A 1 216 ? -1.332 -7.109 -1.261 1 96.88 216 SER A O 1
ATOM 1641 N N . SER A 1 217 ? -3.564 -7.09 -1.53 1 97.56 217 SER A N 1
ATOM 1642 C CA . SER A 1 217 ? -3.709 -5.75 -0.972 1 97.56 217 SER A CA 1
ATOM 1643 C C . SER A 1 217 ? -4.801 -5.711 0.091 1 97.56 217 SER A C 1
ATOM 1645 O O . SER A 1 217 ? -5.855 -6.328 -0.07 1 97.56 217 SER A O 1
ATOM 1647 N N . CYS A 1 218 ? -4.469 -4.973 1.141 1 97 218 CYS A N 1
ATOM 1648 C CA . CYS A 1 218 ? -5.406 -4.867 2.252 1 97 218 CYS A CA 1
ATOM 1649 C C . CYS A 1 218 ? -5.641 -3.408 2.629 1 97 218 CYS A C 1
ATOM 1651 O O . CYS A 1 218 ? -4.691 -2.627 2.727 1 97 218 CYS A O 1
ATOM 1653 N N . LEU A 1 219 ? -6.855 -3.051 2.773 1 97.31 219 LEU A N 1
ATOM 1654 C CA . LEU A 1 219 ? -7.258 -1.756 3.309 1 97.31 219 LEU A CA 1
ATOM 1655 C C . LEU A 1 219 ? -7.762 -1.894 4.742 1 97.31 219 LEU A C 1
ATOM 1657 O O . LEU A 1 219 ? -8.703 -2.645 5.004 1 97.31 219 LEU A O 1
ATOM 1661 N N . GLN A 1 220 ? -7.133 -1.221 5.613 1 96.69 220 GLN A N 1
ATOM 1662 C CA . GLN A 1 220 ? -7.5 -1.297 7.023 1 96.69 220 GLN A CA 1
ATOM 1663 C C . GLN A 1 220 ? -8.008 0.049 7.531 1 96.69 220 GLN A C 1
ATOM 1665 O O . GLN A 1 220 ? -7.406 1.089 7.262 1 96.69 220 GLN A O 1
ATOM 1670 N N . ILE A 1 221 ? -9.039 0.03 8.227 1 96.38 221 ILE A N 1
ATOM 1671 C CA . ILE A 1 221 ? -9.586 1.194 8.906 1 96.38 221 ILE A CA 1
ATOM 1672 C C . ILE A 1 221 ? -9.578 0.955 10.414 1 96.38 221 ILE A C 1
ATOM 1674 O O . ILE A 1 221 ? -10.297 0.081 10.914 1 96.38 221 ILE A O 1
ATOM 1678 N N . GLU A 1 222 ? -8.797 1.685 11.055 1 94.62 222 GLU A N 1
ATOM 1679 C CA . GLU A 1 222 ? -8.703 1.552 12.508 1 94.62 222 GLU A CA 1
ATOM 1680 C C . GLU A 1 222 ? -9.742 2.416 13.211 1 94.62 222 GLU A C 1
ATOM 1682 O O . GLU A 1 222 ? -9.898 3.598 12.891 1 94.62 222 GLU A O 1
ATOM 1687 N N . GLY A 1 223 ? -10.477 1.811 14.148 1 94 223 GLY A N 1
ATOM 1688 C CA . GLY A 1 223 ? -11.492 2.568 14.859 1 94 223 GLY A CA 1
ATOM 1689 C C . GLY A 1 223 ? -12.516 3.199 13.93 1 94 223 GLY A C 1
ATOM 1690 O O . GLY A 1 223 ? -12.625 4.426 13.859 1 94 223 GLY A O 1
ATOM 1691 N N . VAL A 1 224 ? -13.219 2.371 13.383 1 94 224 VAL A N 1
ATOM 1692 C CA . VAL A 1 224 ? -14.148 2.803 12.344 1 94 224 VAL A CA 1
ATOM 1693 C C . VAL A 1 224 ? -15.141 3.816 12.914 1 94 224 VAL A C 1
ATOM 1695 O O . VAL A 1 224 ? -15.625 3.65 14.039 1 94 224 VAL A O 1
ATOM 1698 N N . ARG A 1 225 ? -15.453 4.852 12.172 1 94.56 225 ARG A N 1
ATOM 1699 C CA . ARG A 1 225 ? -16.438 5.879 12.484 1 94.56 225 ARG A CA 1
ATOM 1700 C C . ARG A 1 225 ? -17.656 5.77 11.57 1 94.56 225 ARG A C 1
ATOM 1702 O O . ARG A 1 225 ? -17.609 5.078 10.555 1 94.56 225 ARG A O 1
ATOM 1709 N N . LYS A 1 226 ? -18.688 6.445 11.938 1 93 226 LYS A N 1
ATOM 1710 C CA . LYS A 1 226 ? -19.891 6.445 11.117 1 93 226 LYS A CA 1
ATOM 1711 C C . LYS A 1 226 ? -19.609 6.957 9.711 1 93 226 LYS A C 1
ATOM 1713 O O . LYS A 1 226 ? -20.172 6.457 8.734 1 93 226 LYS A O 1
ATOM 1718 N N . ALA A 1 227 ? -18.688 7.871 9.664 1 93.31 227 ALA A N 1
ATOM 1719 C CA . ALA A 1 227 ? -18.359 8.5 8.383 1 93.31 227 ALA A CA 1
ATOM 1720 C C . ALA A 1 227 ? -17.609 7.535 7.473 1 93.31 227 ALA A C 1
ATOM 1722 O O . ALA A 1 227 ? -17.5 7.77 6.266 1 93.31 227 ALA A O 1
ATOM 1723 N N . ASP A 1 228 ? -17.109 6.465 8.062 1 94.88 228 ASP A N 1
ATOM 1724 C CA . ASP A 1 228 ? -16.359 5.492 7.277 1 94.88 228 ASP A CA 1
ATOM 1725 C C . ASP A 1 228 ? -17.281 4.566 6.5 1 94.88 228 ASP A C 1
ATOM 1727 O O . ASP A 1 228 ? -16.844 3.832 5.613 1 94.88 228 ASP A O 1
ATOM 1731 N N . GLY A 1 229 ? -18.562 4.578 6.852 1 95.06 229 GLY A N 1
ATOM 1732 C CA . GLY A 1 229 ? -19.5 3.777 6.098 1 95.06 229 GLY A CA 1
ATOM 1733 C C . GLY A 1 229 ? -19.578 4.16 4.629 1 95.06 229 GLY A C 1
ATOM 1734 O O . GLY A 1 229 ? -19.5 5.34 4.285 1 95.06 229 GLY A O 1
ATOM 1735 N N . GLY A 1 230 ? -19.672 3.123 3.764 1 95.81 230 GLY A N 1
ATOM 1736 C CA . GLY A 1 230 ? -19.734 3.381 2.334 1 95.81 230 GLY A CA 1
ATOM 1737 C C . GLY A 1 230 ? -19.266 2.207 1.494 1 95.81 230 GLY A C 1
ATOM 1738 O O . GLY A 1 230 ? -19.234 1.07 1.971 1 95.81 230 GLY A O 1
ATOM 1739 N N . THR A 1 231 ? -19.062 2.549 0.22 1 96.94 231 THR A N 1
ATOM 1740 C CA . THR A 1 231 ? -18.594 1.53 -0.716 1 96.94 231 THR A CA 1
ATOM 1741 C C . THR A 1 231 ? -17.109 1.718 -1.034 1 96.94 231 THR A C 1
ATOM 1743 O O . THR A 1 231 ? -16.688 2.824 -1.359 1 96.94 231 THR A O 1
ATOM 1746 N N . TYR A 1 232 ? -16.422 0.696 -0.88 1 97 232 TYR A N 1
ATOM 1747 C CA . TYR A 1 232 ? -14.984 0.713 -1.155 1 97 232 TYR A CA 1
ATOM 1748 C C . TYR A 1 232 ? -14.664 -0.086 -2.412 1 97 232 TYR A C 1
ATOM 1750 O O . TYR A 1 232 ? -15.219 -1.164 -2.629 1 97 232 TYR A O 1
ATOM 1758 N N . PHE A 1 233 ? -13.734 0.468 -3.23 1 97.31 233 PHE A N 1
ATOM 1759 C CA . PHE A 1 233 ? -13.367 -0.136 -4.504 1 97.31 233 PHE A CA 1
ATOM 1760 C C . PHE A 1 233 ? -11.898 -0.553 -4.5 1 97.31 233 PHE A C 1
ATOM 1762 O O . PHE A 1 233 ? -11.031 0.224 -4.102 1 97.31 233 PHE A O 1
ATOM 1769 N N . CYS A 1 234 ? -11.695 -1.759 -4.828 1 97 234 CYS A N 1
ATOM 1770 C CA . CYS A 1 234 ? -10.367 -2.252 -5.164 1 97 234 CYS A CA 1
ATOM 1771 C C . CYS A 1 234 ? -10.133 -2.207 -6.672 1 97 234 CYS A C 1
ATOM 1773 O O . CYS A 1 234 ? -10.82 -2.893 -7.43 1 97 234 CYS A O 1
ATOM 1775 N N . ILE A 1 235 ? -9.133 -1.418 -7.047 1 96.75 235 ILE A N 1
ATOM 1776 C CA . ILE A 1 235 ? -8.891 -1.217 -8.469 1 96.75 235 ILE A CA 1
ATOM 1777 C C . ILE A 1 235 ? -7.477 -1.681 -8.82 1 96.75 235 ILE A C 1
ATOM 1779 O O . ILE A 1 235 ? -6.492 -1.083 -8.383 1 96.75 235 ILE A O 1
ATOM 1783 N N . ALA A 1 236 ? -7.391 -2.719 -9.586 1 97.5 236 ALA A N 1
ATOM 1784 C CA . ALA A 1 236 ? -6.113 -3.209 -10.094 1 97.5 236 ALA A CA 1
ATOM 1785 C C . ALA A 1 236 ? -5.879 -2.732 -11.531 1 97.5 236 ALA A C 1
ATOM 1787 O O . ALA A 1 236 ? -6.75 -2.873 -12.391 1 97.5 236 ALA A O 1
ATOM 1788 N N . HIS A 1 237 ? -4.668 -2.154 -11.789 1 95.19 237 HIS A N 1
ATOM 1789 C CA . HIS A 1 237 ? -4.457 -1.628 -13.133 1 95.19 237 HIS A CA 1
ATOM 1790 C C . HIS A 1 237 ? -3.055 -1.956 -13.633 1 95.19 237 HIS A C 1
ATOM 1792 O O . HIS A 1 237 ? -2.1 -1.977 -12.852 1 95.19 237 HIS A O 1
ATOM 1798 N N . ASN A 1 238 ? -2.936 -2.293 -14.844 1 94.75 238 ASN A N 1
ATOM 1799 C CA . ASN A 1 238 ? -1.676 -2.398 -15.578 1 94.75 238 ASN A CA 1
ATOM 1800 C C . ASN A 1 238 ? -1.755 -1.705 -16.938 1 94.75 238 ASN A C 1
ATOM 1802 O O . ASN A 1 238 ? -2.713 -0.98 -17.203 1 94.75 238 ASN A O 1
ATOM 1806 N N . LYS A 1 239 ? -0.753 -1.827 -17.797 1 94.44 239 LYS A N 1
ATOM 1807 C CA . LYS A 1 239 ? -0.655 -1.096 -19.047 1 94.44 239 LYS A CA 1
ATOM 1808 C C . LYS A 1 239 ? -1.77 -1.503 -20.016 1 94.44 239 LYS A C 1
ATOM 1810 O O . LYS A 1 239 ? -2.049 -0.796 -20.984 1 94.44 239 LYS A O 1
ATOM 1815 N N . LEU A 1 240 ? -2.438 -2.666 -19.766 1 96.94 240 LEU A N 1
ATOM 1816 C CA . LEU A 1 240 ? -3.432 -3.189 -20.703 1 96.94 240 LEU A CA 1
ATOM 1817 C C . LEU A 1 240 ? -4.84 -2.807 -20.266 1 96.94 240 LEU A C 1
ATOM 1819 O O . LEU A 1 240 ? -5.789 -2.904 -21.047 1 96.94 240 LEU A O 1
ATOM 1823 N N . GLY A 1 241 ? -4.988 -2.432 -19 1 97.44 241 GLY A N 1
ATOM 1824 C CA . GLY A 1 241 ? -6.305 -2.051 -18.5 1 97.44 241 GLY A CA 1
ATOM 1825 C C . GLY A 1 241 ? -6.457 -2.217 -17 1 97.44 241 GLY A C 1
ATOM 1826 O O . GLY A 1 241 ? -5.492 -2.051 -16.25 1 97.44 241 GLY A O 1
ATOM 1827 N N . ASN A 1 242 ? -7.746 -2.268 -16.578 1 97.44 242 ASN A N 1
ATOM 1828 C CA . ASN A 1 242 ? -7.988 -2.35 -15.148 1 97.44 242 ASN A CA 1
ATOM 1829 C C . ASN A 1 242 ? -9.117 -3.326 -14.82 1 97.44 242 ASN A C 1
ATOM 1831 O O . ASN A 1 242 ? -9.852 -3.742 -15.711 1 97.44 242 ASN A O 1
ATOM 1835 N N . ALA A 1 243 ? -9.125 -3.852 -13.656 1 98.12 243 ALA A N 1
ATOM 1836 C CA . ALA A 1 243 ? -10.219 -4.613 -13.055 1 98.12 243 ALA A CA 1
ATOM 1837 C C . ALA A 1 243 ? -10.641 -4 -11.719 1 98.12 243 ALA A C 1
ATOM 1839 O O . ALA A 1 243 ? -9.797 -3.514 -10.961 1 98.12 243 ALA A O 1
ATOM 1840 N N . THR A 1 244 ? -11.977 -4.02 -11.453 1 97.19 244 THR A N 1
ATOM 1841 C CA . THR A 1 244 ? -12.484 -3.379 -10.242 1 97.19 244 THR A CA 1
ATOM 1842 C C . THR A 1 244 ? -13.406 -4.324 -9.477 1 97.19 244 THR A C 1
ATOM 1844 O O . THR A 1 244 ? -14.18 -5.07 -10.078 1 97.19 244 THR A O 1
ATOM 1847 N N . ALA A 1 245 ? -13.258 -4.375 -8.203 1 97.81 245 ALA A N 1
ATOM 1848 C CA . ALA A 1 245 ? -14.172 -5.051 -7.277 1 97.81 245 ALA A CA 1
ATOM 1849 C C . ALA A 1 245 ? -14.609 -4.117 -6.156 1 97.81 245 ALA A C 1
ATOM 1851 O O . ALA A 1 245 ? -13.922 -3.141 -5.848 1 97.81 245 ALA A O 1
ATOM 1852 N N . LYS A 1 246 ? -15.75 -4.332 -5.566 1 96.75 246 LYS A N 1
ATOM 1853 C CA . LYS A 1 246 ? -16.25 -3.41 -4.555 1 96.75 246 LYS A CA 1
ATOM 1854 C C . LYS A 1 246 ? -16.812 -4.168 -3.35 1 96.75 246 LYS A C 1
ATOM 1856 O O . LYS A 1 246 ? -17.109 -5.359 -3.441 1 96.75 246 LYS A O 1
ATOM 1861 N N . ALA A 1 247 ? -16.875 -3.551 -2.225 1 97.56 247 ALA A N 1
ATOM 1862 C CA . ALA A 1 247 ? -17.5 -4.027 -0.994 1 97.56 247 ALA A CA 1
ATOM 1863 C C . ALA A 1 247 ? -18.078 -2.867 -0.187 1 97.56 247 ALA A C 1
ATOM 1865 O O . ALA A 1 247 ? -17.547 -1.758 -0.211 1 97.56 247 ALA A O 1
ATOM 1866 N N . THR A 1 248 ? -19.094 -3.148 0.551 1 97.31 248 THR A N 1
ATOM 1867 C CA . THR A 1 248 ? -19.75 -2.105 1.325 1 97.31 248 THR A CA 1
ATOM 1868 C C . THR A 1 248 ? -19.469 -2.279 2.816 1 97.31 248 THR A C 1
ATOM 1870 O O . THR A 1 248 ? -19.359 -3.406 3.305 1 97.31 248 THR A O 1
ATOM 1873 N N . LEU A 1 249 ? -19.344 -1.138 3.473 1 96.94 249 LEU A N 1
ATOM 1874 C CA . LEU A 1 249 ? -19.203 -1.11 4.926 1 96.94 249 LEU A CA 1
ATOM 1875 C C . LEU A 1 249 ? -20.375 -0.396 5.574 1 96.94 249 LEU A C 1
ATOM 1877 O O . LEU A 1 249 ? -20.641 0.775 5.285 1 96.94 249 LEU A O 1
ATOM 1881 N N . LEU A 1 250 ? -21.094 -1.112 6.375 1 96 250 LEU A N 1
ATOM 1882 C CA . LEU A 1 250 ? -22.141 -0.523 7.199 1 96 250 LEU A CA 1
ATOM 1883 C C . LEU A 1 250 ? -21.688 -0.38 8.648 1 96 250 LEU A C 1
ATOM 1885 O O . LEU A 1 250 ? -21.234 -1.354 9.258 1 96 250 LEU A O 1
ATOM 1889 N N . VAL A 1 251 ? -21.75 0.837 9.148 1 94.12 251 VAL A N 1
ATOM 1890 C CA . VAL A 1 251 ? -21.297 1.094 10.516 1 94.12 251 VAL A CA 1
ATOM 1891 C C . VAL A 1 251 ? -22.5 1.335 11.422 1 94.12 251 VAL A C 1
ATOM 1893 O O . VAL A 1 251 ? -23.312 2.223 11.164 1 94.12 251 VAL A O 1
ATOM 1896 N N . THR A 1 252 ? -22.625 0.511 12.516 1 89.56 252 THR A N 1
ATOM 1897 C CA . THR A 1 252 ? -23.719 0.643 13.469 1 89.56 252 THR A CA 1
ATOM 1898 C C . THR A 1 252 ? -23.219 1.209 14.797 1 89.56 252 THR A C 1
ATOM 1900 O O . THR A 1 252 ? -22.031 1.097 15.117 1 89.56 252 THR A O 1
ATOM 1903 N N . SER A 1 253 ? -23.844 2.137 15.43 1 77.69 253 SER A N 1
ATOM 1904 C CA . SER A 1 253 ? -23.484 2.635 16.75 1 77.69 253 SER A CA 1
ATOM 1905 C C . SER A 1 253 ? -23.797 1.603 17.828 1 77.69 253 SER A C 1
ATOM 1907 O O . SER A 1 253 ? -24.688 0.771 17.672 1 77.69 253 SER A O 1
ATOM 1909 N N . ALA A 1 254 ? -22.812 1.326 18.734 1 61.41 254 ALA A N 1
ATOM 1910 C CA . ALA A 1 254 ? -23.062 0.411 19.844 1 61.41 254 ALA A CA 1
ATOM 1911 C C . ALA A 1 254 ? -24.469 0.599 20.406 1 61.41 254 ALA A C 1
ATOM 1913 O O . ALA A 1 254 ? -24.656 1.348 21.359 1 61.41 254 ALA A O 1
ATOM 1914 N N . GLY A 1 255 ? -25.422 1.169 19.859 1 50.47 255 GLY A N 1
ATOM 1915 C CA . GLY A 1 255 ? -26.641 0.979 20.641 1 50.47 255 GLY A CA 1
ATOM 1916 C C . GLY A 1 255 ? -26.938 -0.477 20.938 1 50.47 255 GLY A C 1
ATOM 1917 O O . GLY A 1 255 ? -26.203 -1.368 20.5 1 50.47 255 GLY A O 1
ATOM 1918 N N . THR A 1 256 ? -28.406 -0.749 21.25 1 41.28 256 THR A N 1
ATOM 1919 C CA . THR A 1 256 ? -29.125 -1.934 21.703 1 41.28 256 THR A CA 1
ATOM 1920 C C . THR A 1 256 ? -28.969 -3.074 20.703 1 41.28 256 THR A C 1
ATOM 1922 O O . THR A 1 256 ? -29.844 -3.305 19.859 1 41.28 256 THR A O 1
ATOM 1925 N N . CYS A 1 257 ? -28.125 -3.1 19.891 1 38.09 257 CYS A N 1
ATOM 1926 C CA . CYS A 1 257 ? -28.312 -4.242 19 1 38.09 257 CYS A CA 1
ATOM 1927 C C . CYS A 1 257 ? -28.469 -5.531 19.797 1 38.09 257 CYS A C 1
ATOM 1929 O O . CYS A 1 257 ? -27.688 -5.797 20.719 1 38.09 257 CYS A O 1
ATOM 1931 N N . LEU A 1 258 ? -29.594 -6.195 19.609 1 34.44 258 LEU A N 1
ATOM 1932 C CA . LEU A 1 258 ? -29.859 -7.617 19.812 1 34.44 258 LEU A CA 1
ATOM 1933 C C . LEU A 1 258 ? -28.719 -8.469 19.266 1 34.44 258 LEU A C 1
ATOM 1935 O O . LEU A 1 258 ? -28.062 -8.078 18.297 1 34.44 258 LEU A O 1
ATOM 1939 N N . GLN A 1 259 ? -28.312 -9.594 19.891 1 33.66 259 GLN A N 1
ATOM 1940 C CA . GLN A 1 259 ? -27.406 -10.734 19.891 1 33.66 259 GLN A CA 1
ATOM 1941 C C . GLN A 1 259 ? -27.312 -11.375 18.5 1 33.66 259 GLN A C 1
ATOM 1943 O O . GLN A 1 259 ? -27.359 -12.602 18.375 1 33.66 259 GLN A O 1
ATOM 1948 N N . THR A 1 260 ? -27.844 -10.914 17.438 1 33.78 260 THR A N 1
ATOM 1949 C CA . THR A 1 260 ? -27.672 -11.977 16.453 1 33.78 260 THR A CA 1
ATOM 1950 C C . THR A 1 260 ? -26.188 -12.281 16.234 1 33.78 260 THR A C 1
ATOM 1952 O O . THR A 1 260 ? -25.391 -11.367 16.062 1 33.78 260 THR A O 1
ATOM 1955 N N . GLN A 1 261 ? -25.734 -13.484 16.594 1 31.12 261 GLN A N 1
ATOM 1956 C CA . GLN A 1 261 ? -24.5 -14.266 16.562 1 31.12 261 GLN A CA 1
ATOM 1957 C C . GLN A 1 261 ? -23.828 -14.172 15.203 1 31.12 261 GLN A C 1
ATOM 1959 O O . GLN A 1 261 ? -24.297 -14.75 14.227 1 31.12 261 GLN A O 1
ATOM 1964 N N . PHE A 1 262 ? -23.562 -13.117 14.664 1 33.03 262 PHE A N 1
ATOM 1965 C CA . PHE A 1 262 ? -22.781 -13.359 13.461 1 33.03 262 PHE A CA 1
ATOM 1966 C C . PHE A 1 262 ? -21.453 -14.039 13.805 1 33.03 262 PHE A C 1
ATOM 1968 O O . PHE A 1 262 ? -20.859 -13.75 14.844 1 33.03 262 PHE A O 1
ATOM 1975 N N . PRO A 1 263 ? -21.109 -15.172 13.141 1 35.41 263 PRO A N 1
ATOM 1976 C CA . PRO A 1 263 ? -19.859 -15.875 13.422 1 35.41 263 PRO A CA 1
ATOM 1977 C C . PRO A 1 263 ? -18.656 -14.938 13.508 1 35.41 263 PRO A C 1
ATOM 1979 O O . PRO A 1 263 ? -18.578 -13.969 12.75 1 35.41 263 PRO A O 1
ATOM 1982 N N . GLY A 1 264 ? -18.25 -14.641 14.672 1 31.44 264 GLY A N 1
ATOM 1983 C CA . GLY A 1 264 ? -17.156 -13.836 15.203 1 31.44 264 GLY A CA 1
ATOM 1984 C C . GLY A 1 264 ? -15.891 -13.93 14.367 1 31.44 264 GLY A C 1
ATOM 1985 O O . GLY A 1 264 ? -15.391 -15.023 14.117 1 31.44 264 GLY A O 1
ATOM 1986 N N . VAL A 1 265 ? -15.805 -13.133 13.297 1 34.09 265 VAL A N 1
ATOM 1987 C CA . VAL A 1 265 ? -14.469 -13.062 12.727 1 34.09 265 VAL A CA 1
ATOM 1988 C C . VAL A 1 265 ? -13.43 -12.977 13.844 1 34.09 265 VAL A C 1
ATOM 1990 O O . VAL A 1 265 ? -13.625 -12.258 14.828 1 34.09 265 VAL A O 1
ATOM 1993 N N . PRO A 1 266 ? -12.609 -14.023 13.867 1 35.19 266 PRO A N 1
ATOM 1994 C CA . PRO A 1 266 ? -11.641 -14.016 14.961 1 35.19 266 PRO A CA 1
ATOM 1995 C C . PRO A 1 266 ? -11 -12.648 15.18 1 35.19 266 PRO A C 1
ATOM 1997 O O . PRO A 1 266 ? -10.961 -11.828 14.258 1 35.19 266 PRO A O 1
ATOM 2000 N N . PRO A 1 267 ? -10.695 -12.32 16.391 1 35.19 267 PRO A N 1
ATOM 2001 C CA . PRO A 1 267 ? -10.141 -11.078 16.938 1 35.19 267 PRO A CA 1
ATOM 2002 C C . PRO A 1 267 ? -9.133 -10.422 15.984 1 35.19 267 PRO A C 1
ATOM 2004 O O . PRO A 1 267 ? -8.672 -11.062 15.031 1 35.19 267 PRO A O 1
ATOM 2007 N N . LYS A 1 268 ? -8.273 -9.367 16.531 1 38.78 268 LYS A N 1
ATOM 2008 C CA . LYS A 1 268 ? -7.387 -8.289 16.094 1 38.78 268 LYS A CA 1
ATOM 2009 C C . LYS A 1 268 ? -6.215 -8.836 15.281 1 38.78 268 LYS A C 1
ATOM 2011 O O . LYS A 1 268 ? -5.168 -9.164 15.844 1 38.78 268 LYS A O 1
ATOM 2016 N N . GLU A 1 269 ? -6.527 -9.609 14.344 1 38.94 269 GLU A N 1
ATOM 2017 C CA . GLU A 1 269 ? -5.32 -9.992 13.617 1 38.94 269 GLU A CA 1
ATOM 2018 C C . GLU A 1 269 ? -4.75 -8.812 12.836 1 38.94 269 GLU A C 1
ATOM 2020 O O . GLU A 1 269 ? -5.477 -8.141 12.102 1 38.94 269 GLU A O 1
ATOM 2025 N N . LYS A 1 270 ? -3.617 -8.281 13.203 1 46.5 270 LYS A N 1
ATOM 2026 C CA . LYS A 1 270 ? -2.877 -7.172 12.609 1 46.5 270 LYS A CA 1
ATOM 2027 C C . LYS A 1 270 ? -2.662 -7.395 11.109 1 46.5 270 LYS A C 1
ATOM 2029 O O . LYS A 1 270 ? -2.453 -8.523 10.672 1 46.5 270 LYS A O 1
ATOM 2034 N N . LEU A 1 271 ? -2.928 -6.41 10.367 1 48.81 271 LEU A N 1
ATOM 2035 C CA . LEU A 1 271 ? -2.881 -6.367 8.906 1 48.81 271 LEU A CA 1
ATOM 2036 C C . LEU A 1 271 ? -1.748 -7.234 8.375 1 48.81 271 LEU A C 1
ATOM 2038 O O . LEU A 1 271 ? -1.941 -8.008 7.434 1 48.81 271 LEU A O 1
ATOM 2042 N N . GLN A 1 272 ? -0.605 -7.055 8.969 1 49.41 272 GLN A N 1
ATOM 2043 C CA . GLN A 1 272 ? 0.531 -7.844 8.508 1 49.41 272 GLN A CA 1
ATOM 2044 C C . GLN A 1 272 ? 0.306 -9.336 8.766 1 49.41 272 GLN A C 1
ATOM 2046 O O . GLN A 1 272 ? 0.693 -10.172 7.949 1 49.41 272 GLN A O 1
ATOM 2051 N N . GLN A 1 273 ? -0.31 -9.547 9.852 1 49.28 273 GLN A N 1
ATOM 2052 C CA . GLN A 1 273 ? -0.558 -10.938 10.203 1 49.28 273 GLN A CA 1
ATOM 2053 C C . GLN A 1 273 ? -1.582 -11.57 9.266 1 49.28 273 GLN A C 1
ATOM 2055 O O . GLN A 1 273 ? -1.454 -12.734 8.898 1 49.28 273 GLN A O 1
ATOM 2060 N N . VAL A 1 274 ? -2.43 -10.727 8.898 1 43.81 274 VAL A N 1
ATOM 2061 C CA . VAL A 1 274 ? -3.445 -11.234 7.988 1 43.81 274 VAL A CA 1
ATOM 2062 C C . VAL A 1 274 ? -2.807 -11.57 6.641 1 43.81 274 VAL A C 1
ATOM 2064 O O . VAL A 1 274 ? -3.055 -12.641 6.078 1 43.81 274 VAL A O 1
ATOM 2067 N N . LEU A 1 275 ? -1.985 -10.734 6.309 1 49.44 275 LEU A N 1
ATOM 2068 C CA . LEU A 1 275 ? -1.367 -10.953 5.004 1 49.44 275 LEU A CA 1
ATOM 2069 C C . LEU A 1 275 ? -0.379 -12.117 5.055 1 49.44 275 LEU A C 1
ATOM 2071 O O . LEU A 1 275 ? -0.315 -12.922 4.129 1 49.44 275 LEU A O 1
ATOM 2075 N N . LYS A 1 276 ? 0.34 -12.078 6.195 1 50.59 276 LYS A N 1
ATOM 2076 C CA . LYS A 1 276 ? 1.276 -13.18 6.375 1 50.59 276 LYS A CA 1
ATOM 2077 C C . LYS A 1 276 ? 0.538 -14.508 6.504 1 50.59 276 LYS A C 1
ATOM 2079 O O . LYS A 1 276 ? 0.973 -15.523 5.957 1 50.59 276 LYS A O 1
ATOM 2084 N N . ARG A 1 277 ? -0.508 -14.555 7.285 1 44.16 277 ARG A N 1
ATOM 2085 C CA . ARG A 1 277 ? -1.276 -15.781 7.477 1 44.16 277 ARG A CA 1
ATOM 2086 C C . ARG A 1 277 ? -1.857 -16.281 6.156 1 44.16 277 ARG A C 1
ATOM 2088 O O . ARG A 1 277 ? -1.829 -17.469 5.867 1 44.16 277 ARG A O 1
ATOM 2095 N N . LYS A 1 278 ? -2.334 -15.391 5.43 1 47.41 278 LYS A N 1
ATOM 2096 C CA . LYS A 1 278 ? -2.891 -15.797 4.145 1 47.41 278 LYS A CA 1
ATOM 2097 C C . LYS A 1 278 ? -1.803 -16.328 3.217 1 47.41 278 LYS A C 1
ATOM 2099 O O . LYS A 1 278 ? -2.02 -17.297 2.488 1 47.41 278 LYS A O 1
ATOM 2104 N N . LEU A 1 279 ? -0.726 -15.617 3.342 1 47.62 279 LEU A N 1
ATOM 2105 C CA . LEU A 1 279 ? 0.395 -16.109 2.545 1 47.62 279 LEU A CA 1
ATOM 2106 C C . LEU A 1 279 ? 0.794 -17.516 2.975 1 47.62 279 LEU A C 1
ATOM 2108 O O . LEU A 1 279 ? 1.101 -18.359 2.133 1 47.62 279 LEU A O 1
ATOM 2112 N N . TYR A 1 280 ? 0.723 -17.641 4.289 1 43.47 280 TYR A N 1
ATOM 2113 C CA . TYR A 1 280 ? 1.066 -18.953 4.836 1 43.47 280 TYR A CA 1
ATOM 2114 C C . TYR A 1 280 ? 0.025 -19.984 4.453 1 43.47 280 TYR A C 1
ATOM 2116 O O . TYR A 1 280 ? 0.372 -21.109 4.07 1 43.47 280 TYR A O 1
ATOM 2124 N N . ILE A 1 281 ? -1.161 -19.656 4.426 1 39.66 281 ILE A N 1
ATOM 2125 C CA . ILE A 1 281 ? -2.24 -20.578 4.109 1 39.66 281 ILE A CA 1
ATOM 2126 C C . ILE A 1 281 ? -2.215 -20.906 2.617 1 39.66 281 ILE A C 1
ATOM 2128 O O . ILE A 1 281 ? -2.354 -22.078 2.232 1 39.66 281 ILE A O 1
ATOM 2132 N N . LYS A 1 282 ? -2.041 -19.859 1.889 1 47.97 282 LYS A N 1
ATOM 2133 C CA . LYS A 1 282 ? -2.072 -20.109 0.448 1 47.97 282 LYS A CA 1
ATOM 2134 C C . LYS A 1 282 ? -0.78 -20.766 -0.029 1 47.97 282 LYS A C 1
ATOM 2136 O O . LYS A 1 282 ? -0.79 -21.547 -0.982 1 47.97 282 LYS A O 1
ATOM 2141 N N . ARG A 1 283 ? 0.318 -20.328 0.619 1 43.78 283 ARG A N 1
ATOM 2142 C CA . ARG A 1 283 ? 1.517 -21.078 0.281 1 43.78 283 ARG A CA 1
ATOM 2143 C C . ARG A 1 283 ? 1.354 -22.547 0.649 1 43.78 283 ARG A C 1
ATOM 2145 O O . ARG A 1 283 ? 1.915 -23.422 -0.01 1 43.78 283 ARG A O 1
ATOM 2152 N N . LYS A 1 284 ? 0.592 -22.797 1.723 1 42.47 284 LYS A N 1
ATOM 2153 C CA . LYS A 1 284 ? 0.328 -24.156 2.195 1 42.47 284 LYS A CA 1
ATOM 2154 C C . LYS A 1 284 ? -0.536 -24.922 1.2 1 42.47 284 LYS A C 1
ATOM 2156 O O . LYS A 1 284 ? -0.432 -26.156 1.099 1 42.47 284 LYS A O 1
ATOM 2161 N N . LYS A 1 285 ? -1.411 -24.297 0.628 1 42.19 285 LYS A N 1
ATOM 2162 C CA . LYS A 1 285 ? -2.238 -25.062 -0.3 1 42.19 285 LYS A CA 1
ATOM 2163 C C . LYS A 1 285 ? -1.487 -25.359 -1.596 1 42.19 285 LYS A C 1
ATOM 2165 O O . LYS A 1 285 ? -1.991 -26.078 -2.465 1 42.19 285 LYS A O 1
ATOM 2170 N N . ARG A 1 286 ? -0.351 -24.672 -1.758 1 40.44 286 ARG A N 1
ATOM 2171 C CA . ARG A 1 286 ? 0.319 -24.922 -3.029 1 40.44 286 ARG A CA 1
ATOM 2172 C C . ARG A 1 286 ? 1.502 -25.875 -2.846 1 40.44 286 ARG A C 1
ATOM 2174 O O . ARG A 1 286 ? 2.223 -26.172 -3.803 1 40.44 286 ARG A O 1
ATOM 2181 N N . THR A 1 287 ? 1.842 -26.062 -1.455 1 28.69 287 THR A N 1
ATOM 2182 C CA . THR A 1 287 ? 2.781 -27.188 -1.437 1 28.69 287 THR A CA 1
ATOM 2183 C C . THR A 1 287 ? 2.037 -28.516 -1.366 1 28.69 287 THR A C 1
ATOM 2185 O O . THR A 1 287 ? 1.042 -28.641 -0.648 1 28.69 287 THR A O 1
ATOM 2188 N N . MET B 1 1 ? 62.75 -6.242 73.5 1 26.77 1 MET B N 1
ATOM 2189 C CA . MET B 1 1 ? 62.344 -5.539 74.688 1 26.77 1 MET B CA 1
ATOM 2190 C C . MET B 1 1 ? 62.156 -4.051 74.438 1 26.77 1 MET B C 1
ATOM 2192 O O . MET B 1 1 ? 62 -3.26 75.375 1 26.77 1 MET B O 1
ATOM 2196 N N . LEU B 1 2 ? 62.344 -3.672 73.062 1 26.58 2 LEU B N 1
ATOM 2197 C CA . LEU B 1 2 ? 62.562 -2.293 72.688 1 26.58 2 LEU B CA 1
ATOM 2198 C C . LEU B 1 2 ? 61.375 -1.406 73 1 26.58 2 LEU B C 1
ATOM 2200 O O . LEU B 1 2 ? 60.25 -1.715 72.688 1 26.58 2 LEU B O 1
ATOM 2204 N N . LEU B 1 3 ? 61.656 -0.407 73.875 1 24.78 3 LEU B N 1
ATOM 2205 C CA . LEU B 1 3 ? 60.969 0.555 74.75 1 24.78 3 LEU B CA 1
ATOM 2206 C C . LEU B 1 3 ? 60.312 1.659 73.875 1 24.78 3 LEU B C 1
ATOM 2208 O O . LEU B 1 3 ? 60.844 2.781 73.875 1 24.78 3 LEU B O 1
ATOM 2212 N N . LEU B 1 4 ? 60.219 1.444 72.562 1 27.61 4 LEU B N 1
ATOM 2213 C CA . LEU B 1 4 ? 60.094 2.707 71.812 1 27.61 4 LEU B CA 1
ATOM 2214 C C . LEU B 1 4 ? 58.969 3.549 72.375 1 27.61 4 LEU B C 1
ATOM 2216 O O . LEU B 1 4 ? 57.844 3.041 72.625 1 27.61 4 LEU B O 1
ATOM 2220 N N . LEU B 1 5 ? 59.344 4.75 72.75 1 25.25 5 LEU B N 1
ATOM 2221 C CA . LEU B 1 5 ? 58.906 5.969 73.438 1 25.25 5 LEU B CA 1
ATOM 2222 C C . LEU B 1 5 ? 57.625 6.523 72.812 1 25.25 5 LEU B C 1
ATOM 2224 O O . LEU B 1 5 ? 57.375 6.332 71.625 1 25.25 5 LEU B O 1
ATOM 2228 N N . VAL B 1 6 ? 56.844 7.391 73.625 1 24.91 6 VAL B N 1
ATOM 2229 C CA . VAL B 1 6 ? 55.5 7.758 74.125 1 24.91 6 VAL B CA 1
ATOM 2230 C C . VAL B 1 6 ? 54.969 8.938 73.312 1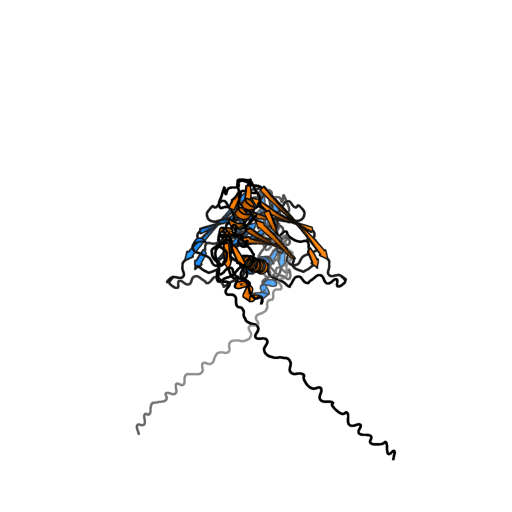 24.91 6 VAL B C 1
ATOM 2232 O O . VAL B 1 6 ? 53.75 9.188 73.312 1 24.91 6 VAL B O 1
ATOM 2235 N N . MET B 1 7 ? 55.875 9.758 72.5 1 26.27 7 MET B N 1
ATOM 2236 C CA . MET B 1 7 ? 55.562 11.172 72.75 1 26.27 7 MET B CA 1
ATOM 2237 C C . MET B 1 7 ? 54.25 11.562 72.062 1 26.27 7 MET B C 1
ATOM 2239 O O . MET B 1 7 ? 54.031 11.273 70.938 1 26.27 7 MET B O 1
ATOM 2243 N N . GLY B 1 8 ? 53.156 11.773 72.875 1 25.34 8 GLY B N 1
ATOM 2244 C CA . GLY B 1 8 ? 51.75 12.062 72.75 1 25.34 8 GLY B CA 1
ATOM 2245 C C . GLY B 1 8 ? 51.438 13.445 72.188 1 25.34 8 GLY B C 1
ATOM 2246 O O . GLY B 1 8 ? 51.594 14.445 72.938 1 25.34 8 GLY B O 1
ATOM 2247 N N . LEU B 1 9 ? 52.219 13.867 71.125 1 27.27 9 LEU B N 1
ATOM 2248 C CA . LEU B 1 9 ? 52.156 15.281 70.75 1 27.27 9 LEU B CA 1
ATOM 2249 C C . LEU B 1 9 ? 50.688 15.719 70.562 1 27.27 9 LEU B C 1
ATOM 2251 O O . LEU B 1 9 ? 49.906 15.078 69.875 1 27.27 9 LEU B O 1
ATOM 2255 N N . ALA B 1 10 ? 50.219 16.484 71.625 1 27.41 10 ALA B N 1
ATOM 2256 C CA . ALA B 1 10 ? 48.938 17.156 71.938 1 27.41 10 ALA B CA 1
ATOM 2257 C C . ALA B 1 10 ? 48.562 18.141 70.875 1 27.41 10 ALA B C 1
ATOM 2259 O O . ALA B 1 10 ? 49.281 19.125 70.625 1 27.41 10 ALA B O 1
ATOM 2260 N N . TRP B 1 11 ? 48.125 17.672 69.625 1 26.89 11 TRP B N 1
ATOM 2261 C CA . TRP B 1 11 ? 47.75 18.516 68.5 1 26.89 11 TRP B CA 1
ATOM 2262 C C . TRP B 1 11 ? 46.688 19.516 68.875 1 26.89 11 TRP B C 1
ATOM 2264 O O . TRP B 1 11 ? 45.625 19.141 69.375 1 26.89 11 TRP B O 1
ATOM 2274 N N . SER B 1 12 ? 47.156 20.656 69.5 1 25.83 12 SER B N 1
ATOM 2275 C CA . SER B 1 12 ? 46.344 21.797 69.938 1 25.83 12 SER B CA 1
ATOM 2276 C C . SER B 1 12 ? 45.406 22.266 68.812 1 25.83 12 SER B C 1
ATOM 2278 O O . SER B 1 12 ? 45.875 22.609 67.688 1 25.83 12 SER B O 1
ATOM 2280 N N . PHE B 1 13 ? 44.188 21.75 68.75 1 29.09 13 PHE B N 1
ATOM 2281 C CA . PHE B 1 13 ? 43.031 22.016 67.938 1 29.09 13 PHE B CA 1
ATOM 2282 C C . PHE B 1 13 ? 42.594 23.469 68.062 1 29.09 13 PHE B C 1
ATOM 2284 O O . PHE B 1 13 ? 42.062 23.891 69.062 1 29.09 13 PHE B O 1
ATOM 2291 N N . HIS B 1 14 ? 43.594 24.391 67.688 1 26.28 14 HIS B N 1
ATOM 2292 C CA . HIS B 1 14 ? 43.219 25.797 67.812 1 26.28 14 HIS B CA 1
ATOM 2293 C C . HIS B 1 14 ? 41.875 26.047 67.125 1 26.28 14 HIS B C 1
ATOM 2295 O O . HIS B 1 14 ? 41.594 25.5 66.062 1 26.28 14 HIS B O 1
ATOM 2301 N N . GLY B 1 15 ? 40.875 26.344 67.938 1 23.3 15 GLY B N 1
ATOM 2302 C CA . GLY B 1 15 ? 39.469 26.672 67.812 1 23.3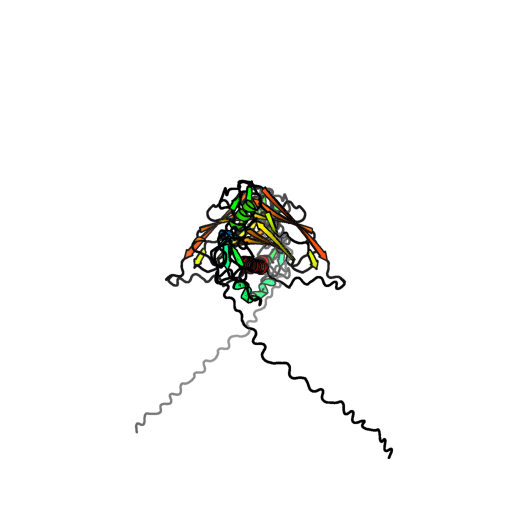 15 GLY B CA 1
ATOM 2303 C C . GLY B 1 15 ? 39.219 27.875 66.938 1 23.3 15 GLY B C 1
ATOM 2304 O O . GLY B 1 15 ? 39.625 28.984 67.25 1 23.3 15 GLY B O 1
ATOM 2305 N N . ALA B 1 16 ? 39.594 27.781 65.625 1 27.36 16 ALA B N 1
ATOM 2306 C CA . ALA B 1 16 ? 39.375 28.938 64.75 1 27.36 16 ALA B CA 1
ATOM 2307 C C . ALA B 1 16 ? 37.969 29.5 64.938 1 27.36 16 ALA B C 1
ATOM 2309 O O . ALA B 1 16 ? 37 28.734 65 1 27.36 16 ALA B O 1
ATOM 2310 N N . SER B 1 17 ? 37.938 30.609 65.625 1 24.7 17 SER B N 1
ATOM 2311 C CA . SER B 1 17 ? 36.781 31.484 65.938 1 24.7 17 SER B CA 1
ATOM 2312 C C . SER B 1 17 ? 35.969 31.75 64.688 1 24.7 17 SER B C 1
ATOM 2314 O O . SER B 1 17 ? 36.531 32.094 63.625 1 24.7 17 SER B O 1
ATOM 2316 N N . CYS B 1 18 ? 34.906 30.984 64.438 1 25.77 18 CYS B N 1
ATOM 2317 C CA . CYS B 1 18 ? 33.844 31.109 63.469 1 25.77 18 CYS B CA 1
ATOM 2318 C C . CYS B 1 18 ? 33.312 32.531 63.406 1 25.77 18 CYS B C 1
ATOM 2320 O O . CYS B 1 18 ? 32.812 33.062 64.375 1 25.77 18 CYS B O 1
ATOM 2322 N N . LEU B 1 19 ? 34.188 33.469 62.875 1 28.31 19 LEU B N 1
ATOM 2323 C CA . LEU B 1 19 ? 33.688 34.812 62.75 1 28.31 19 LEU B CA 1
ATOM 2324 C C . LEU B 1 19 ? 32.219 34.781 62.312 1 28.31 19 LEU B C 1
ATOM 2326 O O . LEU B 1 19 ? 31.812 33.938 61.5 1 28.31 19 LEU B O 1
ATOM 2330 N N . PRO B 1 20 ? 31.344 35.344 63.156 1 27.69 20 PRO B N 1
ATOM 2331 C CA . PRO B 1 20 ? 29.891 35.375 62.938 1 27.69 20 PRO B CA 1
ATOM 2332 C C . PRO B 1 20 ? 29.516 36 61.594 1 27.69 20 PRO B C 1
ATOM 2334 O O . PRO B 1 20 ? 30.188 36.938 61.125 1 27.69 20 PRO B O 1
ATOM 2337 N N . HIS B 1 21 ? 29.391 35.188 60.562 1 27 21 HIS B N 1
ATOM 2338 C CA . HIS B 1 21 ? 28.922 35.719 59.281 1 27 21 HIS B CA 1
ATOM 2339 C C . HIS B 1 21 ? 27.719 36.625 59.469 1 27 21 HIS B C 1
ATOM 2341 O O . HIS B 1 21 ? 26.812 36.312 60.25 1 27 21 HIS B O 1
ATOM 2347 N N . PRO B 1 22 ? 27.969 37.938 59.375 1 30.8 22 PRO B N 1
ATOM 2348 C CA . PRO B 1 22 ? 26.812 38.812 59.5 1 30.8 22 PRO B CA 1
ATOM 2349 C C . PRO B 1 22 ? 25.578 38.281 58.75 1 30.8 22 PRO B C 1
ATOM 2351 O O . PRO B 1 22 ? 25.703 37.781 57.656 1 30.8 22 PRO B O 1
ATOM 2354 N N . THR B 1 23 ? 24.625 37.75 59.531 1 25.08 23 THR B N 1
ATOM 2355 C CA . THR B 1 23 ? 23.328 37.156 59.188 1 25.08 23 THR B CA 1
ATOM 2356 C C . THR B 1 23 ? 22.625 37.969 58.125 1 25.08 23 THR B C 1
ATOM 2358 O O . THR B 1 23 ? 22.141 37.406 57.125 1 25.08 23 THR B O 1
ATOM 2361 N N . GLY B 1 24 ? 22.047 39.094 58.562 1 25.73 24 GLY B N 1
ATOM 2362 C CA . GLY B 1 24 ? 20.672 39.375 58.219 1 25.73 24 GLY B CA 1
ATOM 2363 C C . GLY B 1 24 ? 20.531 40.031 56.875 1 25.73 24 GLY B C 1
ATOM 2364 O O . GLY B 1 24 ? 20.156 41.219 56.781 1 25.73 24 GLY B O 1
ATOM 2365 N N . LEU B 1 25 ? 21.516 40 56.031 1 28.67 25 LEU B N 1
ATOM 2366 C CA . LEU B 1 25 ? 21.078 40.781 54.875 1 28.67 25 LEU B CA 1
ATOM 2367 C C . LEU B 1 25 ? 19.719 40.312 54.375 1 28.67 25 LEU B C 1
ATOM 2369 O O . LEU B 1 25 ? 19.578 39.156 53.938 1 28.67 25 LEU B O 1
ATOM 2373 N N . THR B 1 26 ? 18.656 40.688 55.094 1 28.8 26 THR B N 1
ATOM 2374 C CA . THR B 1 26 ? 17.312 40.562 54.531 1 28.8 26 THR B CA 1
ATOM 2375 C C . THR B 1 26 ? 17.312 41 53.062 1 28.8 26 THR B C 1
ATOM 2377 O O . THR B 1 26 ? 17.672 42.125 52.75 1 28.8 26 THR B O 1
ATOM 2380 N N . TRP B 1 27 ? 17.703 40.094 52.219 1 29.73 27 TRP B N 1
ATOM 2381 C CA . TRP B 1 27 ? 17.297 40.281 50.812 1 29.73 27 TRP B CA 1
ATOM 2382 C C . TRP B 1 27 ? 15.898 40.875 50.75 1 29.73 27 TRP B C 1
ATOM 2384 O O . TRP B 1 27 ? 14.93 40.281 51.219 1 29.73 27 TRP B O 1
ATOM 2394 N N . ALA B 1 28 ? 15.789 42.219 51 1 30.58 28 ALA B N 1
ATOM 2395 C CA . ALA B 1 28 ? 14.57 42.906 50.562 1 30.58 28 ALA B CA 1
ATOM 2396 C C . ALA B 1 28 ? 14.039 42.281 49.281 1 30.58 28 ALA B C 1
ATOM 2398 O O . ALA B 1 28 ? 14.75 42.219 48.25 1 30.58 28 ALA B O 1
ATOM 2399 N N . GLU B 1 29 ? 13.383 41.156 49.406 1 34.75 29 GLU B N 1
ATOM 2400 C CA . GLU B 1 29 ? 12.445 40.781 48.375 1 34.75 29 GLU B CA 1
ATOM 2401 C C . GLU B 1 29 ? 11.789 42.031 47.75 1 34.75 29 GLU B C 1
ATOM 2403 O O . GLU B 1 29 ? 10.844 42.594 48.312 1 34.75 29 GLU B O 1
ATOM 2408 N N . GLU B 1 30 ? 12.477 43.094 47.469 1 35.41 30 GLU B N 1
ATOM 2409 C CA . GLU B 1 30 ? 11.797 44.031 46.562 1 35.41 30 GLU B CA 1
ATOM 2410 C C . GLU B 1 30 ? 11.047 43.281 45.469 1 35.41 30 GLU B C 1
ATOM 2412 O O . GLU B 1 30 ? 11.664 42.844 44.5 1 35.41 30 GLU B O 1
ATOM 2417 N N . GLY B 1 31 ? 10.32 42.312 45.75 1 36.12 31 GLY B N 1
ATOM 2418 C CA . GLY B 1 31 ? 9.219 41.969 44.844 1 36.12 31 GLY B CA 1
ATOM 2419 C C . GLY B 1 31 ? 8.57 43.156 44.219 1 36.12 31 GLY B C 1
ATOM 2420 O O . GLY B 1 31 ? 7.625 43.719 44.75 1 36.12 31 GLY B O 1
ATOM 2421 N N . ALA B 1 32 ? 9.281 44.188 43.688 1 37.78 32 ALA B N 1
ATOM 2422 C CA . ALA B 1 32 ? 8.648 45.219 42.875 1 37.78 32 ALA B CA 1
ATOM 2423 C C . ALA B 1 32 ? 7.484 44.656 42.062 1 37.78 32 ALA B C 1
ATOM 2425 O O . ALA B 1 32 ? 7.691 43.906 41.125 1 37.78 32 ALA B O 1
ATOM 2426 N N . GLU B 1 33 ? 6.508 44.031 42.531 1 44.44 33 GLU B N 1
ATOM 2427 C CA . GLU B 1 33 ? 5.262 44.25 41.781 1 44.44 33 GLU B CA 1
ATOM 2428 C C . GLU B 1 33 ? 5.281 45.562 41.031 1 44.44 33 GLU B C 1
ATOM 2430 O O . GLU B 1 33 ? 5.145 46.656 41.625 1 44.44 33 GLU B O 1
ATOM 2435 N N . GLY B 1 34 ? 6.316 45.969 40.344 1 46.47 34 GLY B N 1
ATOM 2436 C CA . GLY B 1 34 ? 6.594 47.188 39.625 1 46.47 34 GLY B CA 1
ATOM 2437 C C . GLY B 1 34 ? 5.34 47.906 39.156 1 46.47 34 GLY B C 1
ATOM 2438 O O . GLY B 1 34 ? 4.422 47.281 38.625 1 46.47 34 GLY B O 1
ATOM 2439 N N . GLN B 1 35 ? 4.723 48.781 39.938 1 57.25 35 GLN B N 1
ATOM 2440 C CA . GLN B 1 35 ? 3.658 49.75 39.625 1 57.25 35 GLN B CA 1
ATOM 2441 C C . GLN B 1 35 ? 3.664 50.125 38.156 1 57.25 35 GLN B C 1
ATOM 2443 O O . GLN B 1 35 ? 4.648 50.656 37.656 1 57.25 35 GLN B O 1
ATOM 2448 N N . CYS B 1 36 ? 2.947 49.406 37.344 1 68.44 36 CYS B N 1
ATOM 2449 C CA . CYS B 1 36 ? 2.709 49.812 35.969 1 68.44 36 CYS B CA 1
ATOM 2450 C C . CYS B 1 36 ? 2.314 51.281 35.875 1 68.44 36 CYS B C 1
ATOM 2452 O O . CYS B 1 36 ? 1.367 51.719 36.531 1 68.44 36 CYS B O 1
ATOM 2454 N N . GLN B 1 37 ? 3.186 52.156 35.938 1 70.94 37 GLN B N 1
ATOM 2455 C CA . GLN B 1 37 ? 2.826 53.531 35.562 1 70.94 37 GLN B CA 1
ATOM 2456 C C . GLN B 1 37 ? 2.824 53.688 34.031 1 70.94 37 GLN B C 1
ATOM 2458 O O . GLN B 1 37 ? 3.775 53.281 33.375 1 70.94 37 GLN B O 1
ATOM 2463 N N . CYS B 1 38 ? 1.604 53.906 33.5 1 75.44 38 CYS B N 1
ATOM 2464 C CA . CYS B 1 38 ? 1.492 54.062 32.062 1 75.44 38 CYS B CA 1
ATOM 2465 C C . CYS B 1 38 ? 1.624 55.5 31.641 1 75.44 38 CYS B C 1
ATOM 2467 O O . CYS B 1 38 ? 0.792 56.344 32 1 75.44 38 CYS B O 1
ATOM 2469 N N . VAL B 1 39 ? 2.846 55.781 31.156 1 83.94 39 VAL B N 1
ATOM 2470 C CA . VAL B 1 39 ? 3.01 57.062 30.438 1 83.94 39 VAL B CA 1
ATOM 2471 C C . VAL B 1 39 ? 3.166 56.781 28.938 1 83.94 39 VAL B C 1
ATOM 2473 O O . VAL B 1 39 ? 4.281 56.562 28.453 1 83.94 39 VAL B O 1
ATOM 2476 N N . PRO B 1 40 ? 2.088 56.875 28.234 1 85.56 40 PRO B N 1
ATOM 2477 C CA . PRO B 1 40 ? 2.055 56.469 26.812 1 85.56 40 PRO B CA 1
ATOM 2478 C C . PRO B 1 40 ? 3.168 57.125 26 1 85.56 40 PRO B C 1
ATOM 2480 O O . PRO B 1 40 ? 3.715 56.469 25.094 1 85.56 40 PRO B O 1
ATOM 2483 N N . GLN B 1 41 ? 3.539 58.344 26.359 1 87.69 41 GLN B N 1
ATOM 2484 C CA . GLN B 1 41 ? 4.531 59.062 25.562 1 87.69 41 GLN B CA 1
ATOM 2485 C C . GLN B 1 41 ? 5.918 58.438 25.719 1 87.69 41 GLN B C 1
ATOM 2487 O O . GLN B 1 41 ? 6.809 58.656 24.906 1 87.69 41 GLN B O 1
ATOM 2492 N N . LEU B 1 42 ? 6.074 57.656 26.75 1 87.12 42 LEU B N 1
ATOM 2493 C CA . LEU B 1 42 ? 7.391 57.125 27.031 1 87.12 42 LEU B CA 1
ATOM 2494 C C . LEU B 1 42 ? 7.488 55.656 26.531 1 87.12 42 LEU B C 1
ATOM 2496 O O . LEU B 1 42 ? 8.523 55.031 26.703 1 87.12 42 LEU B O 1
ATOM 2500 N N . CYS B 1 43 ? 6.43 55.281 25.938 1 89.31 43 CYS B N 1
ATOM 2501 C CA . CYS B 1 43 ? 6.449 53.875 25.469 1 89.31 43 CYS B CA 1
ATOM 2502 C C . CYS B 1 43 ? 7.422 53.719 24.297 1 89.31 43 CYS B C 1
ATOM 2504 O O . CYS B 1 43 ? 7.387 54.5 23.344 1 89.31 43 CYS B O 1
ATOM 2506 N N . PRO B 1 44 ? 8.344 52.656 24.484 1 88.06 44 PRO B N 1
ATOM 2507 C CA . PRO B 1 44 ? 9.227 52.406 23.344 1 88.06 44 PRO B CA 1
ATOM 2508 C C . PRO B 1 44 ? 8.469 51.938 22.094 1 88.06 44 PRO B C 1
ATOM 2510 O O . PRO B 1 44 ? 7.426 51.281 22.203 1 88.06 44 PRO B O 1
ATOM 2513 N N . ARG B 1 45 ? 8.852 52.375 20.891 1 88.06 45 ARG B N 1
ATOM 2514 C CA . ARG B 1 45 ? 8.25 51.906 19.641 1 88.06 45 ARG B CA 1
ATOM 2515 C C . ARG B 1 45 ? 8.75 50.531 19.25 1 88.06 45 ARG B C 1
ATOM 2517 O O . ARG B 1 45 ? 9.961 50.312 19.109 1 88.06 45 ARG B O 1
ATOM 2524 N N . ALA B 1 46 ? 7.941 49.594 19.297 1 84.38 46 ALA B N 1
ATOM 2525 C CA . ALA B 1 46 ? 8.289 48.25 18.859 1 84.38 46 ALA B CA 1
ATOM 2526 C C . ALA B 1 46 ? 8.32 48.156 17.344 1 84.38 46 ALA B C 1
ATOM 2528 O O . ALA B 1 46 ? 7.371 48.562 16.672 1 84.38 46 ALA B O 1
ATOM 2529 N N . THR B 1 47 ? 9.508 47.781 16.797 1 82.31 47 THR B N 1
ATOM 2530 C CA . THR B 1 47 ? 9.656 47.625 15.359 1 82.31 47 THR B CA 1
ATOM 2531 C C . THR B 1 47 ? 9.922 46.156 15 1 82.31 47 THR B C 1
ATOM 2533 O O . THR B 1 47 ? 10.57 45.438 15.758 1 82.31 47 THR B O 1
ATOM 2536 N N . THR B 1 48 ? 9.422 45.688 13.969 1 84.81 48 THR B N 1
ATOM 2537 C CA . THR B 1 48 ? 9.695 44.406 13.344 1 84.81 48 THR B CA 1
ATOM 2538 C C . THR B 1 48 ? 9.203 43.25 14.219 1 84.81 48 THR B C 1
ATOM 2540 O O . THR B 1 48 ? 9.992 42.406 14.664 1 84.81 48 THR B O 1
ATOM 2543 N N . CYS B 1 49 ? 7.973 43.281 14.516 1 92.44 49 CYS B N 1
ATOM 2544 C CA . CYS B 1 49 ? 7.336 42.25 15.328 1 92.44 49 CYS B CA 1
ATOM 2545 C C . CYS B 1 49 ? 6.68 41.188 14.445 1 92.44 49 CYS B C 1
ATOM 2547 O O . CYS B 1 49 ? 5.566 41.375 13.961 1 92.44 49 CYS B O 1
ATOM 2549 N N . SER B 1 50 ? 7.285 40.031 14.359 1 92.12 50 SER B N 1
ATOM 2550 C CA . SER B 1 50 ? 6.84 39 13.43 1 92.12 50 SER B CA 1
ATOM 2551 C C . SER B 1 50 ? 5.469 38.438 13.828 1 92.12 50 SER B C 1
ATOM 2553 O O . SER B 1 50 ? 4.703 38 12.969 1 92.12 50 SER B O 1
ATOM 2555 N N . ALA B 1 51 ? 5.176 38.531 15.125 1 95 51 ALA B N 1
ATOM 2556 C CA . ALA B 1 51 ? 3.902 37.969 15.578 1 95 51 ALA B CA 1
ATOM 2557 C C . ALA B 1 51 ? 2.934 39.094 15.969 1 95 51 ALA B C 1
ATOM 2559 O O . ALA B 1 51 ? 1.974 38.844 16.703 1 95 51 ALA B O 1
ATOM 2560 N N . GLY B 1 52 ? 3.26 40.312 15.594 1 93 52 GLY B N 1
ATOM 2561 C CA . GLY B 1 52 ? 2.387 41.438 15.914 1 93 52 GLY B CA 1
ATOM 2562 C C . GLY B 1 52 ? 2.699 42.062 17.25 1 93 52 GLY B C 1
ATOM 2563 O O . GLY B 1 52 ? 3.723 41.75 17.875 1 93 52 GLY B O 1
ATOM 2564 N N . LEU B 1 53 ? 1.799 42.969 17.578 1 93.25 53 LEU B N 1
ATOM 2565 C CA . LEU B 1 53 ? 2.004 43.75 18.812 1 93.25 53 LEU B CA 1
ATOM 2566 C C . LEU B 1 53 ? 1.024 43.312 19.891 1 93.25 53 LEU B C 1
ATOM 2568 O O . LEU B 1 53 ? -0.118 42.938 19.594 1 93.25 53 LEU B O 1
ATOM 2572 N N . VAL B 1 54 ? 1.549 43.312 21.062 1 93.31 54 VAL B N 1
ATOM 2573 C CA . VAL B 1 54 ? 0.708 43.031 22.219 1 93.31 54 VAL B CA 1
ATOM 2574 C C . VAL B 1 54 ? 0.954 44.062 23.312 1 93.31 54 VAL B C 1
ATOM 2576 O O . VAL B 1 54 ? 1.987 44.719 23.312 1 93.31 54 VAL B O 1
ATOM 2579 N N . CYS B 1 55 ? -0.005 44.094 24.125 1 90.19 55 CYS B N 1
ATOM 2580 C CA . CYS B 1 55 ? 0.156 45.031 25.234 1 90.19 55 CYS B CA 1
ATOM 2581 C C . CYS B 1 55 ? 1.13 44.469 26.266 1 90.19 55 CYS B C 1
ATOM 2583 O O . CYS B 1 55 ? 1.164 43.281 26.516 1 90.19 55 CYS B O 1
ATOM 2585 N N . ASP B 1 56 ? 1.883 45.312 26.828 1 86.94 56 ASP B N 1
ATOM 2586 C CA . ASP B 1 56 ? 2.797 44.906 27.875 1 86.94 56 ASP B CA 1
ATOM 2587 C C . ASP B 1 56 ? 2.029 44.438 29.125 1 86.94 56 ASP B C 1
ATOM 2589 O O . ASP B 1 56 ? 0.796 44.469 29.141 1 86.94 56 ASP B O 1
ATOM 2593 N N . HIS B 1 57 ? 2.766 44 30.156 1 84.5 57 HIS B N 1
ATOM 2594 C CA . HIS B 1 57 ? 2.133 43.438 31.344 1 84.5 57 HIS B CA 1
ATOM 2595 C C . HIS B 1 57 ? 1.334 44.5 32.094 1 84.5 57 HIS B C 1
ATOM 2597 O O . HIS B 1 57 ? 0.42 44.156 32.844 1 84.5 57 HIS B O 1
ATOM 2603 N N . CYS B 1 58 ? 1.678 45.75 31.797 1 83.12 58 CYS B N 1
ATOM 2604 C CA . CYS B 1 58 ? 0.986 46.844 32.469 1 83.12 58 CYS B CA 1
ATOM 2605 C C . CYS B 1 58 ? -0.248 47.281 31.672 1 83.12 58 CYS B C 1
ATOM 2607 O O . CYS B 1 58 ? -1.05 48.094 32.156 1 83.12 58 CYS B O 1
ATOM 2609 N N . GLY B 1 59 ? -0.369 46.719 30.438 1 85.75 59 GLY B N 1
ATOM 2610 C CA . GLY B 1 59 ? -1.478 47.125 29.594 1 85.75 59 GLY B CA 1
ATOM 2611 C C . GLY B 1 59 ? -1.318 48.531 29.031 1 85.75 59 GLY B C 1
ATOM 2612 O O . GLY B 1 59 ? -2.309 49.188 28.734 1 85.75 59 GLY B O 1
ATOM 2613 N N . CYS B 1 60 ? -0.138 49 28.969 1 87.88 60 CYS B N 1
ATOM 2614 C CA . CYS B 1 60 ? 0.123 50.375 28.578 1 87.88 60 CYS B CA 1
ATOM 2615 C C . CYS B 1 60 ? 0.815 50.438 27.234 1 87.88 60 CYS B C 1
ATOM 2617 O O . CYS B 1 60 ? 0.235 50.938 26.25 1 87.88 60 CYS B O 1
ATOM 2619 N N . CYS B 1 61 ? 1.981 49.906 27.156 1 89.12 61 CYS B N 1
ATOM 2620 C CA . CYS B 1 61 ? 2.787 50 25.938 1 89.12 61 CYS B CA 1
ATOM 2621 C C . CYS B 1 61 ? 2.586 48.781 25.062 1 89.12 61 CYS B C 1
ATOM 2623 O O . CYS B 1 61 ? 2.32 47.688 25.562 1 89.12 61 CYS B O 1
ATOM 2625 N N . LEU B 1 62 ? 2.674 49.062 23.812 1 92.25 62 LEU B N 1
ATOM 2626 C CA . LEU B 1 62 ? 2.67 47.969 22.859 1 92.25 62 LEU B CA 1
ATOM 2627 C C . LEU B 1 62 ? 4.074 47.406 22.688 1 92.25 62 LEU B C 1
ATOM 2629 O O . LEU B 1 62 ? 5.039 48.156 22.547 1 92.25 62 LEU B O 1
ATOM 2633 N N . GLU B 1 63 ? 4.184 46.125 22.812 1 91.5 63 GLU B N 1
ATOM 2634 C CA . GLU B 1 63 ? 5.445 45.406 22.578 1 91.5 63 GLU B CA 1
ATOM 2635 C C . GLU B 1 63 ? 5.27 44.281 21.594 1 91.5 63 GLU B C 1
ATOM 2637 O O . GLU B 1 63 ? 4.141 43.938 21.234 1 91.5 63 GLU B O 1
ATOM 2642 N N . CYS B 1 64 ? 6.395 43.719 21.141 1 93.62 64 CYS B N 1
ATOM 2643 C CA . CYS B 1 64 ? 6.324 42.594 20.219 1 93.62 64 CYS B CA 1
ATOM 2644 C C . CYS B 1 64 ? 5.785 41.344 20.922 1 93.62 64 CYS B C 1
ATOM 2646 O O . CYS B 1 64 ? 6.242 41 22 1 93.62 64 CYS B O 1
ATOM 2648 N N . GLY B 1 65 ? 4.832 40.75 20.281 1 94.62 65 GLY B N 1
ATOM 2649 C CA . GLY B 1 65 ? 4.359 39.469 20.797 1 94.62 65 GLY B CA 1
ATOM 2650 C C . GLY B 1 65 ? 5.293 38.344 20.484 1 94.62 65 GLY B C 1
ATOM 2651 O O . GLY B 1 65 ? 6.047 38.375 19.516 1 94.62 65 GLY B O 1
ATOM 2652 N N . ASN B 1 66 ? 5.145 37.281 21.297 1 95.06 66 ASN B N 1
ATOM 2653 C CA . ASN B 1 66 ? 5.934 36.062 21.062 1 95.06 66 ASN B CA 1
ATOM 2654 C C . ASN B 1 66 ? 5.445 35.312 19.828 1 95.06 66 ASN B C 1
ATOM 2656 O O . ASN B 1 66 ? 4.238 35.188 19.609 1 95.06 66 ASN B O 1
ATOM 2660 N N . ALA B 1 67 ? 6.398 34.844 19.109 1 95.19 67 ALA B N 1
ATOM 2661 C CA . ALA B 1 67 ? 6.086 34.094 17.906 1 95.19 67 ALA B CA 1
ATOM 2662 C C . ALA B 1 67 ? 5.812 32.625 18.234 1 95.19 67 ALA B C 1
ATOM 2664 O O . ALA B 1 67 ? 6.031 32.188 19.359 1 95.19 67 ALA B O 1
ATOM 2665 N N . GLU B 1 68 ? 5.289 31.969 17.156 1 94.75 68 GLU B N 1
ATOM 2666 C CA . GLU B 1 68 ? 5.008 30.547 17.328 1 94.75 68 GLU B CA 1
ATOM 2667 C C . GLU B 1 68 ? 6.262 29.797 17.75 1 94.75 68 GLU B C 1
ATOM 2669 O O . GLU B 1 68 ? 7.332 29.969 17.172 1 94.75 68 GLU B O 1
ATOM 2674 N N . GLY B 1 69 ? 6.105 28.906 18.797 1 92.12 69 GLY B N 1
ATOM 2675 C CA . GLY B 1 69 ? 7.219 28.125 19.297 1 92.12 69 GLY B CA 1
ATOM 2676 C C . GLY B 1 69 ? 7.949 28.766 20.453 1 92.12 69 GLY B C 1
ATOM 2677 O O . GLY B 1 69 ? 8.719 28.109 21.156 1 92.12 69 GLY B O 1
ATOM 2678 N N . GLN B 1 70 ? 7.77 30.016 20.688 1 93.06 70 GLN B N 1
ATOM 2679 C CA . GLN B 1 70 ? 8.453 30.719 21.766 1 93.06 70 GLN B CA 1
ATOM 2680 C C . GLN B 1 70 ? 7.766 30.469 23.109 1 93.06 70 GLN B C 1
ATOM 2682 O O . GLN B 1 70 ? 6.562 30.219 23.156 1 93.06 70 GLN B O 1
ATOM 2687 N N . LEU B 1 71 ? 8.578 30.578 24.109 1 92.12 71 LEU B N 1
ATOM 2688 C CA . LEU B 1 71 ? 8.055 30.375 25.453 1 92.12 71 LEU B CA 1
ATOM 2689 C C . LEU B 1 71 ? 7.066 31.484 25.812 1 92.12 71 LEU B C 1
ATOM 2691 O O . LEU B 1 71 ? 7.16 32.594 25.312 1 92.12 71 LEU B O 1
ATOM 2695 N N . CYS B 1 72 ? 6.129 31.109 26.672 1 92.94 72 CYS B N 1
ATOM 2696 C CA . CYS B 1 72 ? 5.094 32.062 27.062 1 92.94 72 CYS B CA 1
ATOM 2697 C C . CYS B 1 72 ? 4.664 31.828 28.5 1 92.94 72 CYS B C 1
ATOM 2699 O O . CYS B 1 72 ? 5.055 30.828 29.125 1 92.94 72 CYS B O 1
ATOM 2701 N N . ASP B 1 73 ? 3.924 32.812 28.984 1 89.31 73 ASP B N 1
ATOM 2702 C CA . ASP B 1 73 ? 3.383 32.75 30.344 1 89.31 73 ASP B CA 1
ATOM 2703 C C . ASP B 1 73 ? 1.955 32.188 30.328 1 89.31 73 ASP B C 1
ATOM 2705 O O . ASP B 1 73 ? 1.043 32.844 29.828 1 89.31 73 ASP B O 1
ATOM 2709 N N . LEU B 1 74 ? 1.713 31.141 30.922 1 86.75 74 LEU B N 1
ATOM 2710 C CA . LEU B 1 74 ? 0.414 30.484 30.938 1 86.75 74 LEU B CA 1
ATOM 2711 C C . LEU B 1 74 ? -0.632 31.344 31.641 1 86.75 74 LEU B C 1
ATOM 2713 O O . LEU B 1 74 ? -1.818 31.266 31.312 1 86.75 74 LEU B O 1
ATOM 2717 N N . ASP B 1 75 ? -0.198 32.094 32.594 1 81.75 75 ASP B N 1
ATOM 2718 C CA . ASP B 1 75 ? -1.147 32.906 33.375 1 81.75 75 ASP B CA 1
ATOM 2719 C C . ASP B 1 75 ? -1.534 34.156 32.625 1 81.75 75 ASP B C 1
ATOM 2721 O O . ASP B 1 75 ? -2.367 34.938 33.094 1 81.75 75 ASP B O 1
ATOM 2725 N N . GLY B 1 76 ? -0.99 34.406 31.516 1 77.69 76 GLY B N 1
ATOM 2726 C CA . GLY B 1 76 ? -1.333 35.562 30.703 1 77.69 76 GLY B CA 1
ATOM 2727 C C . GLY B 1 76 ? -0.742 36.844 31.203 1 77.69 76 GLY B C 1
ATOM 2728 O O . GLY B 1 76 ? -1.029 37.906 30.672 1 77.69 76 GLY B O 1
ATOM 2729 N N . SER B 1 77 ? 0.082 36.75 32.219 1 75.44 77 SER B N 1
ATOM 2730 C CA . SER B 1 77 ? 0.594 37.969 32.844 1 75.44 77 SER B CA 1
ATOM 2731 C C . SER B 1 77 ? 1.625 38.656 31.953 1 75.44 77 SER B C 1
ATOM 2733 O O . SER B 1 77 ? 1.741 39.906 31.969 1 75.44 77 SER B O 1
ATOM 2735 N N . GLY B 1 78 ? 2.305 37.875 31.156 1 74.5 78 GLY B N 1
ATOM 2736 C CA . GLY B 1 78 ? 3.344 38.406 30.281 1 74.5 78 GLY B CA 1
ATOM 2737 C C . GLY B 1 78 ? 4.547 38.938 31.047 1 74.5 78 GLY B C 1
ATOM 2738 O O . GLY B 1 78 ? 5.27 39.781 30.562 1 74.5 78 GLY B O 1
ATOM 2739 N N . THR B 1 79 ? 4.781 38.469 32.188 1 81 79 THR B N 1
ATOM 2740 C CA . THR B 1 79 ? 5.785 39.062 33.062 1 81 79 THR B CA 1
ATOM 2741 C C . THR B 1 79 ? 7.133 38.375 32.906 1 81 79 THR B C 1
ATOM 2743 O O . THR B 1 79 ? 8.188 39 33.031 1 81 79 THR B O 1
ATOM 2746 N N . PHE B 1 80 ? 7.09 37.125 32.625 1 86.31 80 PHE B N 1
ATOM 2747 C CA . PHE B 1 80 ? 8.344 36.375 32.594 1 86.31 80 PHE B CA 1
ATOM 2748 C C . PHE B 1 80 ? 8.797 36.156 31.156 1 86.31 80 PHE B C 1
ATOM 2750 O O . PHE B 1 80 ? 9.867 36.594 30.75 1 86.31 80 PHE B O 1
ATOM 2757 N N . TYR B 1 81 ? 7.969 35.469 30.453 1 90.44 81 TYR B N 1
ATOM 2758 C CA . TYR B 1 81 ? 8.336 35.125 29.078 1 90.44 81 TYR B CA 1
ATOM 2759 C C . TYR B 1 81 ? 7.59 36.031 28.094 1 90.44 81 TYR B C 1
ATOM 2761 O O . TYR B 1 81 ? 8.016 36.188 26.953 1 90.44 81 TYR B O 1
ATOM 2769 N N . GLY B 1 82 ? 6.457 36.656 28.516 1 89.44 82 GLY B N 1
ATOM 2770 C CA . GLY B 1 82 ? 5.688 37.531 27.672 1 89.44 82 GLY B CA 1
ATOM 2771 C C . GLY B 1 82 ? 4.395 36.906 27.172 1 89.44 82 GLY B C 1
ATOM 2772 O O . GLY B 1 82 ? 4.004 35.844 27.625 1 89.44 82 GLY B O 1
ATOM 2773 N N . ARG B 1 83 ? 3.756 37.719 26.234 1 92.56 83 ARG B N 1
ATOM 2774 C CA . ARG B 1 83 ? 2.465 37.281 25.703 1 92.56 83 ARG B CA 1
ATOM 2775 C C . ARG B 1 83 ? 2.602 36.812 24.25 1 92.56 83 ARG B C 1
ATOM 2777 O O . ARG B 1 83 ? 3.438 37.344 23.5 1 92.56 83 ARG B O 1
ATOM 2784 N N . CYS B 1 84 ? 1.729 35.875 23.938 1 95.5 84 CYS B N 1
ATOM 2785 C CA . CYS B 1 84 ? 1.724 35.406 22.562 1 95.5 84 CYS B CA 1
ATOM 2786 C C . CYS B 1 84 ? 1.126 36.438 21.609 1 95.5 84 CYS B C 1
ATOM 2788 O O . CYS B 1 84 ? 0.229 37.188 22 1 95.5 84 CYS B O 1
ATOM 2790 N N . GLY B 1 85 ? 1.692 36.438 20.453 1 94.88 85 GLY B N 1
ATOM 2791 C CA . GLY B 1 85 ? 1.236 37.375 19.438 1 94.88 85 GLY B CA 1
ATOM 2792 C C . GLY B 1 85 ? -0.156 37.062 18.922 1 94.88 85 GLY B C 1
ATOM 2793 O O . GLY B 1 85 ? -0.906 36.312 19.547 1 94.88 85 GLY B O 1
ATOM 2794 N N . GLU B 1 86 ? -0.413 37.688 17.766 1 93.5 86 GLU B N 1
ATOM 2795 C CA . GLU B 1 86 ? -1.746 37.625 17.172 1 93.5 86 GLU B CA 1
ATOM 2796 C C . GLU B 1 86 ? -2.049 36.188 16.703 1 93.5 86 GLU B C 1
ATOM 2798 O O . GLU B 1 86 ? -1.212 35.562 16.062 1 93.5 86 GLU B O 1
ATOM 2803 N N . ASN B 1 87 ? -3.223 35.688 17 1 95.69 87 ASN B N 1
ATOM 2804 C CA . ASN B 1 87 ? -3.736 34.375 16.578 1 95.69 87 ASN B CA 1
ATOM 2805 C C . ASN B 1 87 ? -2.996 33.25 17.266 1 95.69 87 ASN B C 1
ATOM 2807 O O . ASN B 1 87 ? -3.061 32.094 16.828 1 95.69 87 ASN B O 1
ATOM 2811 N N . LEU B 1 88 ? -2.209 33.594 18.281 1 96.5 88 LEU B N 1
ATOM 2812 C CA . LEU B 1 88 ? -1.461 32.594 19.016 1 96.5 88 LEU B CA 1
ATOM 2813 C C . LEU B 1 88 ? -2.016 32.438 20.438 1 96.5 88 LEU B C 1
ATOM 2815 O O . LEU B 1 88 ? -2.641 33.375 20.969 1 96.5 88 LEU B O 1
ATOM 2819 N N . GLU B 1 89 ? -1.812 31.266 20.953 1 95.06 89 GLU B N 1
ATOM 2820 C CA . GLU B 1 89 ? -2.205 30.969 22.328 1 95.06 89 GLU B CA 1
ATOM 2821 C C . GLU B 1 89 ? -1.11 30.219 23.062 1 95.06 89 GLU B C 1
ATOM 2823 O O . GLU B 1 89 ? -0.343 29.469 22.453 1 95.06 89 GLU B O 1
ATOM 2828 N N . CYS B 1 90 ? -0.98 30.531 24.281 1 93.62 90 CYS B N 1
ATOM 2829 C CA . CYS B 1 90 ? 0.009 29.859 25.125 1 93.62 90 CYS B CA 1
ATOM 2830 C C . CYS B 1 90 ? -0.491 28.484 25.547 1 93.62 90 CYS B C 1
ATOM 2832 O O . CYS B 1 90 ? -1.548 28.375 26.172 1 93.62 90 CYS B O 1
ATOM 2834 N N . GLN B 1 91 ? 0.177 27.469 25.188 1 91.62 91 GLN B N 1
ATOM 2835 C CA . GLN B 1 91 ? -0.256 26.109 25.484 1 91.62 91 GLN B CA 1
ATOM 2836 C C . GLN B 1 91 ? 0.877 25.281 26.094 1 91.62 91 GLN B C 1
ATOM 2838 O O . GLN B 1 91 ? 2.047 25.5 25.766 1 91.62 91 GLN B O 1
ATOM 2843 N N . LEU B 1 92 ? 0.496 24.531 27.062 1 86.25 92 LEU B N 1
ATOM 2844 C CA . LEU B 1 92 ? 1.416 23.562 27.641 1 86.25 92 LEU B CA 1
ATOM 2845 C C . LEU B 1 92 ? 1.252 22.203 27 1 86.25 92 LEU B C 1
ATOM 2847 O O . LEU B 1 92 ? 0.134 21.688 26.891 1 86.25 92 LEU B O 1
ATOM 2851 N N . ASP B 1 93 ? 2.297 21.812 26.375 1 73.62 93 ASP B N 1
ATOM 2852 C CA . ASP B 1 93 ? 2.213 20.469 25.797 1 73.62 93 ASP B CA 1
ATOM 2853 C C . ASP B 1 93 ? 2.314 19.406 26.891 1 73.62 93 ASP B C 1
ATOM 2855 O O . ASP B 1 93 ? 3.395 19.172 27.438 1 73.62 93 ASP B O 1
ATOM 2859 N N . ILE B 1 94 ? 1.256 18.922 27.281 1 65.25 94 ILE B N 1
ATOM 2860 C CA . ILE B 1 94 ? 1.18 17.953 28.359 1 65.25 94 ILE B CA 1
ATOM 2861 C C . ILE B 1 94 ? 1.804 16.625 27.906 1 65.25 94 ILE B C 1
ATOM 2863 O O . ILE B 1 94 ? 2.389 15.906 28.719 1 65.25 94 ILE B O 1
ATOM 2867 N N . GLN B 1 95 ? 1.672 16.438 26.75 1 59.25 95 GLN B N 1
ATOM 2868 C CA . GLN B 1 95 ? 2.156 15.133 26.297 1 59.25 95 GLN B CA 1
ATOM 2869 C C . GLN B 1 95 ? 3.666 15.016 26.5 1 59.25 95 GLN B C 1
ATOM 2871 O O . GLN B 1 95 ? 4.188 13.906 26.656 1 59.25 95 GLN B O 1
ATOM 2876 N N . GLU B 1 96 ? 4.359 16.109 26.547 1 56.91 96 GLU B N 1
ATOM 2877 C CA . GLU B 1 96 ? 5.797 16.094 26.797 1 56.91 96 GLU B CA 1
ATOM 2878 C C . GLU B 1 96 ? 6.098 15.75 28.266 1 56.91 96 GLU B C 1
ATOM 2880 O O . GLU B 1 96 ? 7.242 15.461 28.609 1 56.91 96 GLU B O 1
ATOM 2885 N N . ILE B 1 97 ? 5.09 15.781 29.016 1 57.12 97 ILE B N 1
ATOM 2886 C CA . ILE B 1 97 ? 5.34 15.414 30.406 1 57.12 97 ILE B CA 1
ATOM 2887 C C . ILE B 1 97 ? 5.875 13.984 30.469 1 57.12 97 ILE B C 1
ATOM 2889 O O . ILE B 1 97 ? 6.738 13.672 31.281 1 57.12 97 ILE B O 1
ATOM 2893 N N . GLY B 1 98 ? 5.43 13.273 29.562 1 52.09 98 GLY B N 1
ATOM 2894 C CA . GLY B 1 98 ? 5.84 11.875 29.656 1 52.09 98 GLY B CA 1
ATOM 2895 C C . GLY B 1 98 ? 7.32 11.672 29.406 1 52.09 98 GLY B C 1
ATOM 2896 O O . GLY B 1 98 ? 7.871 10.625 29.75 1 52.09 98 GLY B O 1
ATOM 2897 N N . TYR B 1 99 ? 7.902 12.469 28.703 1 54.12 99 TYR B N 1
ATOM 2898 C CA . TYR B 1 99 ? 9.289 12.172 28.375 1 54.12 99 TYR B CA 1
ATOM 2899 C C . TYR B 1 99 ? 10.234 12.789 29.406 1 54.12 99 TYR B C 1
ATOM 2901 O O . TYR B 1 99 ? 11.445 12.891 29.172 1 54.12 99 TYR B O 1
ATOM 2909 N N . GLY B 1 100 ? 9.719 13.07 30.562 1 58.41 100 GLY B N 1
ATOM 2910 C CA . GLY B 1 100 ? 10.562 13.492 31.672 1 58.41 100 GLY B CA 1
ATOM 2911 C C . GLY B 1 100 ? 10.766 15 31.719 1 58.41 100 GLY B C 1
ATOM 2912 O O . GLY B 1 100 ? 11.258 15.531 32.719 1 58.41 100 GLY B O 1
ATOM 2913 N N . GLY B 1 101 ? 10.773 15.547 30.578 1 58.56 101 GLY B N 1
ATOM 2914 C CA . GLY B 1 101 ? 11.102 16.969 30.703 1 58.56 101 GLY B CA 1
ATOM 2915 C C . GLY B 1 101 ? 9.93 17.812 31.156 1 58.56 101 GLY B C 1
ATOM 2916 O O . GLY B 1 101 ? 8.781 17.359 31.141 1 58.56 101 GLY B O 1
ATOM 2917 N N . ILE B 1 102 ? 10.117 18.719 31.969 1 64 102 ILE B N 1
ATOM 2918 C CA . ILE B 1 102 ? 9.109 19.703 32.375 1 64 102 ILE B CA 1
ATOM 2919 C C . ILE B 1 102 ? 8.555 20.406 31.156 1 64 102 ILE B C 1
ATOM 2921 O O . ILE B 1 102 ? 9.281 21.125 30.469 1 64 102 ILE B O 1
ATOM 2925 N N . PRO B 1 103 ? 7.426 20.062 30.812 1 75.19 103 PRO B N 1
ATOM 2926 C CA . PRO B 1 103 ? 6.863 20.719 29.625 1 75.19 103 PRO B CA 1
ATOM 2927 C C . PRO B 1 103 ? 6.812 22.25 29.781 1 75.19 103 PRO B C 1
ATOM 2929 O O . PRO B 1 103 ? 6.43 22.75 30.828 1 75.19 103 PRO B O 1
ATOM 2932 N N . GLU B 1 104 ? 7.531 22.984 28.953 1 82.69 104 GLU B N 1
ATOM 2933 C CA . GLU B 1 104 ? 7.473 24.438 28.969 1 82.69 104 GLU B CA 1
ATOM 2934 C C . GLU B 1 104 ? 6.387 24.953 28.031 1 82.69 104 GLU B C 1
ATOM 2936 O O . GLU B 1 104 ? 6.289 24.5 26.875 1 82.69 104 GLU B O 1
ATOM 2941 N N . PRO B 1 105 ? 5.582 25.797 28.531 1 89.38 105 PRO B N 1
ATOM 2942 C CA . PRO B 1 105 ? 4.531 26.344 27.672 1 89.38 105 PRO B CA 1
ATOM 2943 C C . PRO B 1 105 ? 5.09 27.125 26.484 1 89.38 105 PRO B C 1
ATOM 2945 O O . PRO B 1 105 ? 6.105 27.812 26.609 1 89.38 105 PRO B O 1
ATOM 2948 N N . GLN B 1 106 ? 4.449 26.953 25.422 1 93.31 106 GLN B N 1
ATOM 2949 C CA . GLN B 1 106 ? 4.883 27.641 24.219 1 93.31 106 GLN B CA 1
ATOM 2950 C C . GLN B 1 106 ? 3.693 28.234 23.469 1 93.31 106 GLN B C 1
ATOM 2952 O O . GLN B 1 106 ? 2.553 27.812 23.656 1 93.31 106 GLN B O 1
ATOM 2957 N N . CYS B 1 107 ? 4.035 29.359 22.703 1 95.12 107 CYS B N 1
ATOM 2958 C CA . CYS B 1 107 ? 3.006 29.938 21.859 1 95.12 107 CYS B CA 1
ATOM 2959 C C . CYS B 1 107 ? 2.697 29.031 20.672 1 95.12 107 CYS B C 1
ATOM 2961 O O . CYS B 1 107 ? 3.605 28.609 19.953 1 95.12 107 CYS B O 1
ATOM 2963 N N . VAL B 1 108 ? 1.448 28.672 20.547 1 95.19 108 VAL B N 1
ATOM 2964 C CA . VAL B 1 108 ? 0.998 27.812 19.453 1 95.19 108 VAL B CA 1
ATOM 2965 C C . VAL B 1 108 ? -0.115 28.5 18.672 1 95.19 108 VAL B C 1
ATOM 2967 O O . VAL B 1 108 ? -0.965 29.188 19.25 1 95.19 108 VAL B O 1
ATOM 2970 N N . CYS B 1 109 ? -0.053 28.328 17.359 1 96.56 109 CYS B N 1
ATOM 2971 C CA . CYS B 1 109 ? -1.085 28.922 16.531 1 96.56 109 CYS B CA 1
ATOM 2972 C C . CYS B 1 109 ? -2.447 28.297 16.812 1 96.56 109 CYS B C 1
ATOM 2974 O O . CYS B 1 109 ? -2.562 27.078 16.953 1 96.56 109 CYS B O 1
ATOM 2976 N N . ARG B 1 110 ? -3.42 29.109 16.859 1 95.56 110 ARG B N 1
ATOM 2977 C CA . ARG B 1 110 ? -4.773 28.656 17.172 1 95.56 110 ARG B CA 1
ATOM 2978 C C . ARG B 1 110 ? -5.305 27.719 16.094 1 95.56 110 ARG B C 1
ATOM 2980 O O . ARG B 1 110 ? -6.035 26.781 16.391 1 95.56 110 ARG B O 1
ATOM 2987 N N . SER B 1 111 ? -4.91 28.078 14.875 1 94.69 111 SER B N 1
ATOM 2988 C CA . SER B 1 111 ? -5.293 27.234 13.75 1 94.69 111 SER B CA 1
ATOM 2989 C C . SER B 1 111 ? -4.07 26.594 13.086 1 94.69 111 SER B C 1
ATOM 2991 O O . SER B 1 111 ? -3.09 27.281 12.797 1 94.69 111 SER B O 1
ATOM 2993 N N . GLN B 1 112 ? -4.195 25.375 12.898 1 92.06 112 GLN B N 1
ATOM 2994 C CA . GLN B 1 112 ? -3.082 24.672 12.266 1 92.06 112 GLN B CA 1
ATOM 2995 C C . GLN B 1 112 ? -3.361 24.406 10.789 1 92.06 112 GLN B C 1
ATOM 2997 O O . GLN B 1 112 ? -2.619 23.688 10.133 1 92.06 112 GLN B O 1
ATOM 3002 N N . ALA B 1 113 ? -4.418 25.047 10.289 1 94.19 113 ALA B N 1
ATOM 3003 C CA . ALA B 1 113 ? -4.801 24.844 8.898 1 94.19 113 ALA B CA 1
ATOM 3004 C C . ALA B 1 113 ? -3.869 25.594 7.953 1 94.19 113 ALA B C 1
ATOM 3006 O O . ALA B 1 113 ? -3.621 26.781 8.141 1 94.19 113 ALA B O 1
ATOM 3007 N N . ALA B 1 114 ? -3.387 24.844 6.984 1 96.44 114 ALA B N 1
ATOM 3008 C CA . ALA B 1 114 ? -2.541 25.484 5.973 1 96.44 114 ALA B CA 1
ATOM 3009 C C . ALA B 1 114 ? -3.336 26.469 5.129 1 96.44 114 ALA B C 1
ATOM 3011 O O . ALA B 1 114 ? -4.547 26.312 4.949 1 96.44 114 ALA B O 1
ATOM 3012 N N . VAL B 1 115 ? -2.607 27.516 4.637 1 97.31 115 VAL B N 1
ATOM 3013 C CA . VAL B 1 115 ? -3.25 28.516 3.789 1 97.31 115 VAL B CA 1
ATOM 3014 C C . VAL B 1 115 ? -2.375 28.812 2.572 1 97.31 115 VAL B C 1
ATOM 3016 O O . VAL B 1 115 ? -1.16 28.594 2.607 1 97.31 115 VAL B O 1
ATOM 3019 N N . CYS B 1 116 ? -3.068 29.25 1.545 1 98.25 116 CYS B N 1
ATOM 3020 C CA . CYS B 1 116 ? -2.361 29.609 0.322 1 98.25 116 CYS B CA 1
ATOM 3021 C C . CYS B 1 116 ? -2.287 31.125 0.159 1 98.25 116 CYS B C 1
ATOM 3023 O O . CYS B 1 116 ? -3.309 31.812 0.24 1 98.25 116 CYS B O 1
ATOM 3025 N N . GLY B 1 117 ? -1.051 31.609 -0.068 1 96.88 117 GLY B N 1
ATOM 3026 C CA . GLY B 1 117 ? -0.853 33.031 -0.284 1 96.88 117 GLY B CA 1
ATOM 3027 C C . GLY B 1 117 ? -0.958 33.438 -1.742 1 96.88 117 GLY B C 1
ATOM 3028 O O . GLY B 1 117 ? -0.874 32.594 -2.633 1 96.88 117 GLY B O 1
ATOM 3029 N N . SER B 1 118 ? -1.093 34.656 -1.945 1 95.75 118 SER B N 1
ATOM 3030 C CA . SER B 1 118 ? -1.152 35.219 -3.297 1 95.75 118 SER B CA 1
ATOM 3031 C C . SER B 1 118 ? 0.169 35 -4.031 1 95.75 118 SER B C 1
ATOM 3033 O O . SER B 1 118 ? 0.23 35.156 -5.258 1 95.75 118 SER B O 1
ATOM 3035 N N . ASP B 1 119 ? 1.209 34.781 -3.281 1 93.88 119 ASP B N 1
ATOM 3036 C CA . ASP B 1 119 ? 2.512 34.469 -3.867 1 93.88 119 ASP B CA 1
ATOM 3037 C C . ASP B 1 119 ? 2.613 33 -4.254 1 93.88 119 ASP B C 1
ATOM 3039 O O . ASP B 1 119 ? 3.682 32.531 -4.645 1 93.88 119 ASP B O 1
ATOM 3043 N N . HIS B 1 120 ? 1.536 32.219 -4.082 1 95.19 120 HIS B N 1
ATOM 3044 C CA . HIS B 1 120 ? 1.446 30.797 -4.461 1 95.19 120 HIS B CA 1
ATOM 3045 C C . HIS B 1 120 ? 2.334 29.938 -3.576 1 95.19 120 HIS B C 1
ATOM 3047 O O . HIS B 1 120 ? 2.846 28.906 -4.02 1 95.19 120 HIS B O 1
ATOM 3053 N N . ILE B 1 121 ? 2.578 30.516 -2.402 1 95.62 121 ILE B N 1
ATOM 3054 C CA . ILE B 1 121 ? 3.301 29.766 -1.384 1 95.62 121 ILE B CA 1
ATOM 3055 C C . ILE B 1 121 ? 2.318 29.25 -0.334 1 95.62 121 ILE B C 1
ATOM 3057 O O . ILE B 1 121 ? 1.438 29.984 0.117 1 95.62 121 ILE B O 1
ATOM 3061 N N . THR B 1 122 ? 2.482 27.938 -0.086 1 97.31 122 THR B N 1
ATOM 3062 C CA . THR B 1 122 ? 1.667 27.359 0.978 1 97.31 122 THR B CA 1
ATOM 3063 C C . THR B 1 122 ? 2.281 27.656 2.346 1 97.31 122 THR B C 1
ATOM 3065 O O . THR B 1 122 ? 3.438 27.312 2.596 1 97.31 122 THR B O 1
ATOM 3068 N N . TYR B 1 123 ? 1.543 28.297 3.215 1 96.06 123 TYR B N 1
ATOM 3069 C CA . TYR B 1 123 ? 1.966 28.531 4.594 1 96.06 123 TYR B CA 1
ATOM 3070 C C . TYR B 1 123 ? 1.318 27.516 5.535 1 96.06 123 TYR B C 1
ATOM 3072 O O . TYR B 1 123 ? 0.145 27.172 5.375 1 96.06 123 TYR B O 1
ATOM 3080 N N . GLN B 1 124 ? 2.037 27.062 6.52 1 94.56 124 GLN B N 1
ATOM 3081 C CA . GLN B 1 124 ? 1.6 26.016 7.422 1 94.56 124 GLN B CA 1
ATOM 3082 C C . GLN B 1 124 ? 0.305 26.391 8.133 1 94.56 124 GLN B C 1
ATOM 3084 O O . GLN B 1 124 ? -0.536 25.531 8.406 1 94.56 124 GLN B O 1
ATOM 3089 N N . ASN B 1 125 ? 0.255 27.641 8.445 1 95.19 125 ASN B N 1
ATOM 3090 C CA . ASN B 1 125 ? -0.927 28.188 9.094 1 95.19 125 ASN B CA 1
ATOM 3091 C C . ASN B 1 125 ? -0.982 29.703 8.953 1 95.19 125 ASN B C 1
ATOM 3093 O O . ASN B 1 125 ? -0.106 30.312 8.328 1 95.19 125 ASN B O 1
ATOM 3097 N N . ILE B 1 126 ? -2.043 30.281 9.484 1 95.62 126 ILE B N 1
ATOM 3098 C CA . ILE B 1 126 ? -2.271 31.719 9.32 1 95.62 126 ILE B CA 1
ATOM 3099 C C . ILE B 1 126 ? -1.171 32.5 10.039 1 95.62 126 ILE B C 1
ATOM 3101 O O . ILE B 1 126 ? -0.784 33.562 9.594 1 95.62 126 ILE B O 1
ATOM 3105 N N . CYS B 1 127 ? -0.606 31.922 11.156 1 95.94 127 CYS B N 1
ATOM 3106 C CA . CYS B 1 127 ? 0.423 32.625 11.922 1 95.94 127 CYS B CA 1
ATOM 3107 C C . CYS B 1 127 ? 1.714 32.719 11.117 1 95.94 127 CYS B C 1
ATOM 3109 O O . CYS B 1 127 ? 2.338 33.781 11.094 1 95.94 127 CYS B O 1
ATOM 3111 N N . LYS B 1 128 ? 2.025 31.734 10.445 1 95.12 128 LYS B N 1
ATOM 3112 C CA . LYS B 1 128 ? 3.215 31.766 9.594 1 95.12 128 LYS B CA 1
ATOM 3113 C C . LYS B 1 128 ? 3.023 32.688 8.406 1 95.12 128 LYS B C 1
ATOM 3115 O O . LYS B 1 128 ? 3.969 33.375 7.973 1 95.12 128 LYS B O 1
ATOM 3120 N N . PHE B 1 129 ? 1.826 32.75 7.879 1 95.12 129 PHE B N 1
ATOM 3121 C CA . PHE B 1 129 ? 1.513 33.688 6.812 1 95.12 129 PHE B CA 1
ATOM 3122 C C . PHE B 1 129 ? 1.702 35.125 7.285 1 95.12 129 PHE B C 1
ATOM 3124 O O . PHE B 1 129 ? 2.344 35.938 6.605 1 95.12 129 PHE B O 1
ATOM 3131 N N . GLN B 1 130 ? 1.192 35.406 8.438 1 93.25 130 GLN B N 1
ATOM 3132 C CA . GLN B 1 130 ? 1.285 36.75 8.984 1 93.25 130 GLN B CA 1
ATOM 3133 C C . GLN B 1 130 ? 2.736 37.125 9.258 1 93.25 130 GLN B C 1
ATOM 3135 O O . GLN B 1 130 ? 3.125 38.281 9.062 1 93.25 130 GLN B O 1
ATOM 3140 N N . GLU B 1 131 ? 3.42 36.094 9.742 1 92.88 131 GLU B N 1
ATOM 3141 C CA . GLU B 1 131 ? 4.844 36.375 9.938 1 92.88 131 GLU B CA 1
ATOM 3142 C C . GLU B 1 131 ? 5.52 36.781 8.633 1 92.88 131 GLU B C 1
ATOM 3144 O O . GLU B 1 131 ? 6.316 37.719 8.609 1 92.88 131 GLU B O 1
ATOM 3149 N N . ALA B 1 132 ? 5.176 36.156 7.602 1 92.12 132 ALA B N 1
ATOM 3150 C CA . ALA B 1 132 ? 5.762 36.438 6.297 1 92.12 132 ALA B CA 1
ATOM 3151 C C . ALA B 1 132 ? 5.348 37.812 5.801 1 92.12 132 ALA B C 1
ATOM 3153 O O . ALA B 1 132 ? 6.152 38.531 5.207 1 92.12 132 ALA B O 1
ATOM 3154 N N . VAL B 1 133 ? 4.121 38.156 6.004 1 91.31 133 VAL B N 1
ATOM 3155 C CA . VAL B 1 133 ? 3.615 39.469 5.602 1 91.31 133 VAL B CA 1
ATOM 3156 C C . VAL B 1 133 ? 4.371 40.562 6.344 1 91.31 133 VAL B C 1
ATOM 3158 O O . VAL B 1 133 ? 4.738 41.594 5.75 1 91.31 133 VAL B O 1
ATOM 3161 N N . ARG B 1 134 ? 4.605 40.344 7.613 1 89 134 ARG B N 1
ATOM 3162 C CA . ARG B 1 134 ? 5.238 41.375 8.453 1 89 134 ARG B CA 1
ATOM 3163 C C . ARG B 1 134 ? 6.727 41.469 8.148 1 89 134 ARG B C 1
ATOM 3165 O O . ARG B 1 134 ? 7.328 42.531 8.328 1 89 134 ARG B O 1
ATOM 3172 N N . GLU B 1 135 ? 7.281 40.281 7.785 1 84.81 135 GLU B N 1
ATOM 3173 C CA . GLU B 1 135 ? 8.703 40.281 7.457 1 84.81 135 GLU B CA 1
ATOM 3174 C C . GLU B 1 135 ? 8.961 40.969 6.117 1 84.81 135 GLU B C 1
ATOM 3176 O O . GLU B 1 135 ? 10.031 41.531 5.902 1 84.81 135 GLU B O 1
ATOM 3181 N N . ARG B 1 136 ? 8.094 40.781 5.246 1 78.5 136 ARG B N 1
ATOM 3182 C CA . ARG B 1 136 ? 8.297 41.312 3.904 1 78.5 136 ARG B CA 1
ATOM 3183 C C . ARG B 1 136 ? 7.746 42.719 3.793 1 78.5 136 ARG B C 1
ATOM 3185 O O . ARG B 1 136 ? 6.531 42.938 3.838 1 78.5 136 ARG B O 1
ATOM 3192 N N . GLU B 1 137 ? 8.453 43.719 4.258 1 69.44 137 GLU B N 1
ATOM 3193 C CA . GLU B 1 137 ? 8.055 45.094 4.172 1 69.44 137 GLU B CA 1
ATOM 3194 C C . GLU B 1 137 ? 7.578 45.469 2.764 1 69.44 137 GLU B C 1
ATOM 3196 O O . GLU B 1 137 ? 8.242 45.125 1.778 1 69.44 137 GLU B O 1
ATOM 3201 N N . GLY B 1 138 ? 6.379 45.906 2.621 1 63.97 138 GLY B N 1
ATOM 3202 C CA . GLY B 1 138 ? 5.941 46.531 1.386 1 63.97 138 GLY B CA 1
ATOM 3203 C C . GLY B 1 138 ? 5.121 45.594 0.505 1 63.97 138 GLY B C 1
ATOM 3204 O O . GLY B 1 138 ? 4.535 46.031 -0.488 1 63.97 138 GLY B O 1
ATOM 3205 N N . ARG B 1 139 ? 5.324 44.281 0.65 1 68.94 139 ARG B N 1
ATOM 3206 C CA . ARG B 1 139 ? 4.566 43.438 -0.279 1 68.94 139 ARG B CA 1
ATOM 3207 C C . ARG B 1 139 ? 3.18 43.125 0.272 1 68.94 139 ARG B C 1
ATOM 3209 O O . ARG B 1 139 ? 3.029 42.844 1.463 1 68.94 139 ARG B O 1
ATOM 3216 N N . ASN B 1 140 ? 2.18 43.469 -0.487 1 84.81 140 ASN B N 1
ATOM 3217 C CA . ASN B 1 140 ? 0.784 43.219 -0.158 1 84.81 140 ASN B CA 1
ATOM 3218 C C . ASN B 1 140 ? 0.413 41.75 -0.409 1 84.81 140 ASN B C 1
ATOM 3220 O O . ASN B 1 140 ? 0.03 41.406 -1.521 1 84.81 140 ASN B O 1
ATOM 3224 N N . LEU B 1 141 ? 0.703 40.906 0.554 1 92.12 141 LEU B N 1
ATOM 3225 C CA . LEU B 1 141 ? 0.336 39.5 0.482 1 92.12 141 LEU B CA 1
ATOM 3226 C C . LEU B 1 141 ? -1.051 39.25 1.071 1 92.12 141 LEU B C 1
ATOM 3228 O O . LEU B 1 141 ? -1.411 39.875 2.082 1 92.12 141 LEU B O 1
ATOM 3232 N N . SER B 1 142 ? -1.874 38.5 0.354 1 95.19 142 SER B N 1
ATOM 3233 C CA . SER B 1 142 ? -3.205 38.156 0.835 1 95.19 142 SER B CA 1
ATOM 3234 C C . SER B 1 142 ? -3.418 36.625 0.802 1 95.19 142 SER B C 1
ATOM 3236 O O . SER B 1 142 ? -2.674 35.906 0.135 1 95.19 142 SER B O 1
ATOM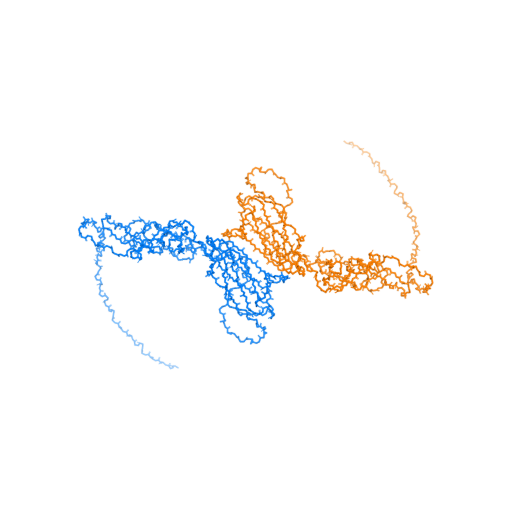 3238 N N . ILE B 1 143 ? -4.348 36.219 1.55 1 96.06 143 ILE B N 1
ATOM 3239 C CA . ILE B 1 143 ? -4.727 34.812 1.54 1 96.06 143 ILE B CA 1
ATOM 3240 C C . ILE B 1 143 ? -5.699 34.531 0.394 1 96.06 143 ILE B C 1
ATOM 3242 O O . ILE B 1 143 ? -6.746 35.188 0.297 1 96.06 143 ILE B O 1
ATOM 3246 N N . THR B 1 144 ? -5.383 33.625 -0.457 1 97.06 144 THR B N 1
ATOM 3247 C CA . THR B 1 144 ? -6.234 33.312 -1.603 1 97.06 144 THR B CA 1
ATOM 3248 C C . THR B 1 144 ? -7.102 32.094 -1.317 1 97.06 144 THR B C 1
ATOM 3250 O O . THR B 1 144 ? -8.156 31.922 -1.927 1 97.06 144 THR B O 1
ATOM 3253 N N . SER B 1 145 ? -6.629 31.219 -0.421 1 96.5 145 SER B N 1
ATOM 3254 C CA . SER B 1 145 ? -7.367 30.016 -0.068 1 96.5 145 SER B CA 1
ATOM 3255 C C . SER B 1 145 ? -7.043 29.562 1.352 1 96.5 145 SER B C 1
ATOM 3257 O O . SER B 1 145 ? -5.914 29.734 1.817 1 96.5 145 SER B O 1
ATOM 3259 N N . ASN B 1 146 ? -8.039 28.922 2.006 1 95.94 146 ASN B N 1
ATOM 3260 C CA . ASN B 1 146 ? -7.836 28.375 3.342 1 95.94 146 ASN B CA 1
ATOM 3261 C C . ASN B 1 146 ? -7.363 26.922 3.285 1 95.94 146 ASN B C 1
ATOM 3263 O O . ASN B 1 146 ? -7.508 26.188 4.258 1 95.94 146 ASN B O 1
ATOM 3267 N N . ARG B 1 147 ? -6.902 26.562 2.143 1 96.62 147 ARG B N 1
ATOM 3268 C CA . ARG B 1 147 ? -6.254 25.281 1.849 1 96.62 147 ARG B CA 1
ATOM 3269 C C . ARG B 1 147 ? -4.863 25.5 1.262 1 96.62 147 ARG B C 1
ATOM 3271 O O . ARG B 1 147 ? -4.5 26.625 0.906 1 96.62 147 ARG B O 1
ATOM 3278 N N . PRO B 1 148 ? -4.039 24.406 1.341 1 97.62 148 PRO B N 1
ATOM 3279 C CA . PRO B 1 148 ? -2.75 24.594 0.671 1 97.62 148 PRO B CA 1
ATOM 3280 C C . PRO B 1 148 ? -2.896 24.953 -0.807 1 97.62 148 PRO B C 1
ATOM 3282 O O . PRO B 1 148 ? -3.961 24.734 -1.393 1 97.62 148 PRO B O 1
ATOM 3285 N N . CYS B 1 149 ? -1.857 25.562 -1.337 1 98.19 149 CYS B N 1
ATOM 3286 C CA . CYS B 1 149 ? -1.863 25.891 -2.76 1 98.19 149 CYS B CA 1
ATOM 3287 C C . CYS B 1 149 ? -1.817 24.625 -3.607 1 98.19 149 CYS B C 1
ATOM 3289 O O . CYS B 1 149 ? -1.232 23.609 -3.199 1 98.19 149 CYS B O 1
ATOM 3291 N N . LEU B 1 150 ? -2.434 24.641 -4.805 1 97.62 150 LEU B N 1
ATOM 3292 C CA . LEU B 1 150 ? -2.314 23.547 -5.758 1 97.62 150 LEU B CA 1
ATOM 3293 C C . LEU B 1 150 ? -0.874 23.391 -6.238 1 97.62 150 LEU B C 1
ATOM 3295 O O . LEU B 1 150 ? -0.294 24.344 -6.773 1 97.62 150 LEU B O 1
ATOM 3299 N N . ALA B 1 151 ? -0.323 22.219 -5.961 1 97.62 151 ALA B N 1
ATOM 3300 C CA . ALA B 1 151 ? 1.075 22.016 -6.332 1 97.62 151 ALA B CA 1
ATOM 3301 C C . ALA B 1 151 ? 1.401 20.531 -6.473 1 97.62 151 ALA B C 1
ATOM 3303 O O . ALA B 1 151 ? 0.624 19.672 -6.043 1 97.62 151 ALA B O 1
ATOM 3304 N N . VAL B 1 152 ? 2.504 20.281 -7.18 1 97.81 152 VAL B N 1
ATOM 3305 C CA . VAL B 1 152 ? 3.041 18.922 -7.23 1 97.81 152 VAL B CA 1
ATOM 3306 C C . VAL B 1 152 ? 3.406 18.469 -5.82 1 97.81 152 VAL B C 1
ATOM 3308 O O . VAL B 1 152 ? 3.643 19.281 -4.934 1 97.81 152 VAL B O 1
ATOM 3311 N N . PRO B 1 153 ? 3.426 17.141 -5.602 1 98.12 153 PRO B N 1
ATOM 3312 C CA . PRO B 1 153 ? 3.75 16.625 -4.266 1 98.12 153 PRO B CA 1
ATOM 3313 C C . PRO B 1 153 ? 5.133 17.062 -3.789 1 98.12 153 PRO B C 1
ATOM 3315 O O . PRO B 1 153 ? 6.008 17.375 -4.609 1 98.12 153 PRO B O 1
ATOM 3318 N N . GLN B 1 154 ? 5.215 17.156 -2.518 1 97.31 154 GLN B N 1
ATOM 3319 C CA . GLN B 1 154 ? 6.492 17.438 -1.873 1 97.31 154 GLN B CA 1
ATOM 3320 C C . GLN B 1 154 ? 6.891 16.312 -0.923 1 97.31 154 GLN B C 1
ATOM 3322 O O . GLN B 1 154 ? 6.129 15.953 -0.027 1 97.31 154 GLN B O 1
ATOM 3327 N N . ILE B 1 155 ? 8.078 15.812 -1.125 1 98.06 155 ILE B N 1
ATOM 3328 C CA . ILE B 1 155 ? 8.57 14.773 -0.229 1 98.06 155 ILE B CA 1
ATOM 3329 C C . ILE B 1 155 ? 9.25 15.414 0.979 1 98.06 155 ILE B C 1
ATOM 3331 O O . ILE B 1 155 ? 10.336 15.984 0.855 1 98.06 155 ILE B O 1
ATOM 3335 N N . LYS B 1 156 ? 8.641 15.273 2.098 1 95.81 156 LYS B N 1
ATOM 3336 C CA . LYS B 1 156 ? 9.133 15.883 3.33 1 95.81 156 LYS B CA 1
ATOM 3337 C C . LYS B 1 156 ? 10.242 15.047 3.953 1 95.81 156 LYS B C 1
ATOM 3339 O O . LYS B 1 156 ? 11.234 15.586 4.445 1 95.81 156 LYS B O 1
ATOM 3344 N N . HIS B 1 157 ? 10 13.773 3.979 1 95.25 157 HIS B N 1
ATOM 3345 C CA . HIS B 1 157 ? 11.008 12.852 4.48 1 95.25 157 HIS B CA 1
ATOM 3346 C C . HIS B 1 157 ? 11.43 11.859 3.402 1 95.25 157 HIS B C 1
ATOM 3348 O O . HIS B 1 157 ? 10.609 11.094 2.898 1 95.25 157 HIS B O 1
ATOM 3354 N N . HIS B 1 158 ? 12.641 11.797 3.1 1 96.31 158 HIS B N 1
ATOM 3355 C CA . HIS B 1 158 ? 13.211 10.953 2.061 1 96.31 158 HIS B CA 1
ATOM 3356 C C . HIS B 1 158 ? 13.68 9.617 2.631 1 96.31 158 HIS B C 1
ATOM 3358 O O . HIS B 1 158 ? 14.102 9.547 3.787 1 96.31 158 HIS B O 1
ATOM 3364 N N . PRO B 1 159 ? 13.578 8.578 1.777 1 97.12 159 PRO B N 1
ATOM 3365 C CA . PRO B 1 159 ? 14.203 7.336 2.232 1 97.12 159 PRO B CA 1
ATOM 3366 C C . PRO B 1 159 ? 15.719 7.449 2.355 1 97.12 159 PRO B C 1
ATOM 3368 O O . PRO B 1 159 ? 16.344 8.234 1.64 1 97.12 159 PRO B O 1
ATOM 3371 N N . GLN B 1 160 ? 16.25 6.703 3.24 1 96.31 160 GLN B N 1
ATOM 3372 C CA . GLN B 1 160 ? 17.688 6.812 3.508 1 96.31 160 GLN B CA 1
ATOM 3373 C C . GLN B 1 160 ? 18.438 5.586 2.996 1 96.31 160 GLN B C 1
ATOM 3375 O O . GLN B 1 160 ? 17.906 4.473 3.031 1 96.31 160 GLN B O 1
ATOM 3380 N N . ASP B 1 161 ? 19.672 5.836 2.605 1 95.38 161 ASP B N 1
ATOM 3381 C CA . ASP B 1 161 ? 20.547 4.73 2.205 1 95.38 161 ASP B CA 1
ATOM 3382 C C . ASP B 1 161 ? 20.766 3.76 3.363 1 95.38 161 ASP B C 1
ATOM 3384 O O . ASP B 1 161 ? 20.812 4.172 4.523 1 95.38 161 ASP B O 1
ATOM 3388 N N . GLN B 1 162 ? 20.875 2.529 2.988 1 94.5 162 GLN B N 1
ATOM 3389 C CA . GLN B 1 162 ? 21.062 1.53 4.035 1 94.5 162 GLN B CA 1
ATOM 3390 C C . GLN B 1 162 ? 22.062 0.46 3.602 1 94.5 162 GLN B C 1
ATOM 3392 O O . GLN B 1 162 ? 22.172 0.152 2.414 1 94.5 162 GLN B O 1
ATOM 3397 N N . VAL B 1 163 ? 22.797 -0.013 4.551 1 92.31 163 VAL B N 1
ATOM 3398 C CA . VAL B 1 163 ? 23.641 -1.198 4.418 1 92.31 163 VAL B CA 1
ATOM 3399 C C . VAL B 1 163 ? 23.141 -2.293 5.359 1 92.31 163 VAL B C 1
ATOM 3401 O O . VAL B 1 163 ? 22.953 -2.055 6.551 1 92.31 163 VAL B O 1
ATOM 3404 N N . ASN B 1 164 ? 22.875 -3.451 4.797 1 90.19 164 ASN B N 1
ATOM 3405 C CA . ASN B 1 164 ? 22.328 -4.512 5.637 1 90.19 164 ASN B CA 1
ATOM 3406 C C . ASN B 1 164 ? 22.922 -5.871 5.285 1 90.19 164 ASN B C 1
ATOM 3408 O O . ASN B 1 164 ? 23.516 -6.035 4.215 1 90.19 164 ASN B O 1
ATOM 3412 N N . VAL B 1 165 ? 22.75 -6.75 6.223 1 87.12 165 VAL B N 1
ATOM 3413 C CA . VAL B 1 165 ? 23.234 -8.109 6.039 1 87.12 165 VAL B CA 1
ATOM 3414 C C . VAL B 1 165 ? 22.109 -9 5.523 1 87.12 165 VAL B C 1
ATOM 3416 O O . VAL B 1 165 ? 20.953 -8.836 5.918 1 87.12 165 VAL B O 1
ATOM 3419 N N . SER B 1 166 ? 22.531 -9.938 4.758 1 84.94 166 SER B N 1
ATOM 3420 C CA . SER B 1 166 ? 21.531 -10.875 4.227 1 84.94 166 SER B CA 1
ATOM 3421 C C . SER B 1 166 ? 20.766 -11.555 5.352 1 84.94 166 SER B C 1
ATOM 3423 O O . SER B 1 166 ? 21.344 -11.93 6.371 1 84.94 166 SER B O 1
ATOM 3425 N N . GLY B 1 167 ? 19.422 -11.664 5.133 1 85.19 167 GLY B N 1
ATOM 3426 C CA . GLY B 1 167 ? 18.594 -12.352 6.109 1 85.19 167 GLY B CA 1
ATOM 3427 C C . GLY B 1 167 ? 17.859 -11.406 7.039 1 85.19 167 GLY B C 1
ATOM 3428 O O . GLY B 1 167 ? 16.906 -11.797 7.707 1 85.19 167 GLY B O 1
ATOM 3429 N N . HIS B 1 168 ? 18.266 -10.148 7.035 1 87.88 168 HIS B N 1
ATOM 3430 C CA . HIS B 1 168 ? 17.641 -9.172 7.918 1 87.88 168 HIS B CA 1
ATOM 3431 C C . HIS B 1 168 ? 16.578 -8.367 7.18 1 87.88 168 HIS B C 1
ATOM 3433 O O . HIS B 1 168 ? 16.516 -8.391 5.945 1 87.88 168 HIS B O 1
ATOM 3439 N N . ASP B 1 169 ? 15.781 -7.715 7.961 1 91.69 169 ASP B N 1
ATOM 3440 C CA . ASP B 1 169 ? 14.711 -6.91 7.375 1 91.69 169 ASP B CA 1
ATOM 3441 C C . ASP B 1 169 ? 15.164 -5.473 7.148 1 91.69 169 ASP B C 1
ATOM 3443 O O . ASP B 1 169 ? 16 -4.957 7.895 1 91.69 169 ASP B O 1
ATOM 3447 N N . VAL B 1 170 ? 14.617 -4.922 6.098 1 95 170 VAL B N 1
ATOM 3448 C CA . VAL B 1 170 ? 14.914 -3.531 5.766 1 95 170 VAL B CA 1
ATOM 3449 C C . VAL B 1 170 ? 13.609 -2.766 5.539 1 95 170 VAL B C 1
ATOM 3451 O O . VAL B 1 170 ? 12.648 -3.318 5.008 1 95 170 VAL B O 1
ATOM 3454 N N . ILE B 1 171 ? 13.641 -1.471 5.977 1 95.75 171 ILE B N 1
ATOM 3455 C CA . ILE B 1 171 ? 12.477 -0.623 5.766 1 95.75 171 ILE B CA 1
ATOM 3456 C C . ILE B 1 171 ? 12.914 0.724 5.191 1 95.75 171 ILE B C 1
ATOM 3458 O O . ILE B 1 171 ? 13.828 1.362 5.719 1 95.75 171 ILE B O 1
ATOM 3462 N N . PHE B 1 172 ? 12.336 1.097 4.117 1 96.75 172 PHE B N 1
ATOM 3463 C CA . PHE B 1 172 ? 12.453 2.445 3.576 1 96.75 172 PHE B CA 1
ATOM 3464 C C . PHE B 1 172 ? 11.188 3.252 3.85 1 96.75 172 PHE B C 1
ATOM 3466 O O . PHE B 1 172 ? 10.078 2.729 3.75 1 96.75 172 PHE B O 1
ATOM 3473 N N . MET B 1 173 ? 11.344 4.5 4.195 1 96.69 173 MET B N 1
ATOM 3474 C CA . MET B 1 173 ? 10.188 5.332 4.512 1 96.69 173 MET B CA 1
ATOM 3475 C C . MET B 1 173 ? 10.203 6.617 3.688 1 96.69 173 MET B C 1
ATOM 3477 O O . MET B 1 173 ? 11.266 7.199 3.455 1 96.69 173 MET B O 1
ATOM 3481 N N . CYS B 1 174 ? 9.062 7.004 3.32 1 97.31 174 CYS B N 1
ATOM 3482 C CA . CYS B 1 174 ? 8.836 8.227 2.561 1 97.31 174 CYS B CA 1
ATOM 3483 C C . CYS B 1 174 ? 7.586 8.953 3.049 1 97.31 174 CYS B C 1
ATOM 3485 O O . CYS B 1 174 ? 6.523 8.344 3.188 1 97.31 174 CYS B O 1
ATOM 3487 N N . GLU B 1 175 ? 7.727 10.25 3.375 1 97.38 175 GLU B N 1
ATOM 3488 C CA . GLU B 1 175 ? 6.594 11.078 3.781 1 97.38 175 GLU B CA 1
ATOM 3489 C C . GLU B 1 175 ? 6.34 12.203 2.775 1 97.38 175 GLU B C 1
ATOM 3491 O O . GLU B 1 175 ? 7.262 12.938 2.416 1 97.38 175 GLU B O 1
ATOM 3496 N N . VAL B 1 176 ? 5.078 12.281 2.428 1 98.06 176 VAL B N 1
ATOM 3497 C CA . VAL B 1 176 ? 4.746 13.164 1.313 1 98.06 176 VAL B CA 1
ATOM 3498 C C . VAL B 1 176 ? 3.676 14.164 1.745 1 98.06 176 VAL B C 1
ATOM 3500 O O . VAL B 1 176 ? 2.707 13.797 2.412 1 98.06 176 VAL B O 1
ATOM 3503 N N . PHE B 1 177 ? 3.918 15.453 1.487 1 97.25 177 PHE B N 1
ATOM 3504 C CA . PHE B 1 177 ? 2.902 16.5 1.548 1 97.25 177 PHE B CA 1
ATOM 3505 C C . PHE B 1 177 ? 2.381 16.828 0.154 1 97.25 177 PHE B C 1
ATOM 3507 O O . PHE B 1 177 ? 3.164 17.062 -0.769 1 97.25 177 PHE B O 1
ATOM 3514 N N . ALA B 1 178 ? 1.007 16.812 0.045 1 97.31 178 ALA B N 1
ATOM 3515 C CA . ALA B 1 178 ? 0.505 17.078 -1.3 1 97.31 178 ALA B CA 1
ATOM 3516 C C . ALA B 1 178 ? -0.917 17.625 -1.254 1 97.31 178 ALA B C 1
ATOM 3518 O O . ALA B 1 178 ? -1.741 17.172 -0.459 1 97.31 178 ALA B O 1
ATOM 3519 N N . TYR B 1 179 ? -1.077 18.625 -2.131 1 96.62 179 TYR B N 1
ATOM 3520 C CA . TYR B 1 179 ? -2.412 19.125 -2.449 1 96.62 179 TYR B CA 1
ATOM 3521 C C . TYR B 1 179 ? -2.521 19.5 -3.924 1 96.62 179 TYR B C 1
ATOM 3523 O O . TYR B 1 179 ? -1.829 20.391 -4.395 1 96.62 179 TYR B O 1
ATOM 3531 N N . PRO B 1 180 ? -3.43 18.812 -4.598 1 95.69 180 PRO B N 1
ATOM 3532 C CA . PRO B 1 180 ? -4.289 17.703 -4.184 1 95.69 180 PRO B CA 1
ATOM 3533 C C . PRO B 1 180 ? -3.496 16.5 -3.664 1 95.69 180 PRO B C 1
ATOM 3535 O O . PRO B 1 180 ? -2.291 16.391 -3.912 1 95.69 180 PRO B O 1
ATOM 3538 N N . MET B 1 181 ? -4.16 15.586 -2.967 1 95.69 181 MET B N 1
ATOM 3539 C CA . MET B 1 181 ? -3.5 14.43 -2.365 1 95.69 181 MET B CA 1
ATOM 3540 C C . MET B 1 181 ? -2.803 13.586 -3.428 1 95.69 181 MET B C 1
ATOM 3542 O O . MET B 1 181 ? -3.285 13.484 -4.555 1 95.69 181 MET B O 1
ATOM 3546 N N . ALA B 1 182 ? -1.766 12.93 -2.98 1 95.88 182 ALA B N 1
ATOM 3547 C CA . ALA B 1 182 ? -0.954 12.133 -3.895 1 95.88 182 ALA B CA 1
ATOM 3548 C C . ALA B 1 182 ? -1.026 10.648 -3.541 1 95.88 182 ALA B C 1
ATOM 3550 O O . ALA B 1 182 ? -1.457 10.289 -2.443 1 95.88 182 ALA B O 1
ATOM 3551 N N . LEU B 1 183 ? -0.667 9.82 -4.492 1 94 183 LEU B N 1
ATOM 3552 C CA . LEU B 1 183 ? -0.387 8.406 -4.285 1 94 183 LEU B CA 1
ATOM 3553 C C . LEU B 1 183 ? 1.108 8.125 -4.383 1 94 183 LEU B C 1
ATOM 3555 O O . LEU B 1 183 ? 1.825 8.805 -5.117 1 94 183 LEU B O 1
ATOM 3559 N N . VAL B 1 184 ? 1.522 7.16 -3.607 1 96.12 184 VAL B N 1
ATOM 3560 C CA . VAL B 1 184 ? 2.951 6.859 -3.592 1 96.12 184 VAL B CA 1
ATOM 3561 C C . VAL B 1 184 ? 3.193 5.477 -4.191 1 96.12 184 VAL B C 1
ATOM 3563 O O . VAL B 1 184 ? 2.504 4.512 -3.852 1 96.12 184 VAL B O 1
ATOM 3566 N N . GLU B 1 185 ? 4.156 5.434 -5.098 1 94.69 185 GLU B N 1
ATOM 3567 C CA . GLU B 1 185 ? 4.621 4.191 -5.703 1 94.69 185 GLU B CA 1
ATOM 3568 C C . GLU B 1 185 ? 6.105 3.967 -5.438 1 94.69 185 GLU B C 1
ATOM 3570 O O . GLU B 1 185 ? 6.875 4.926 -5.344 1 94.69 185 GLU B O 1
ATOM 3575 N N . TRP B 1 186 ? 6.457 2.719 -5.316 1 96.5 186 TRP B N 1
ATOM 3576 C CA . TRP B 1 186 ? 7.859 2.361 -5.152 1 96.5 186 TRP B CA 1
ATOM 3577 C C . TRP B 1 186 ? 8.375 1.594 -6.367 1 96.5 186 TRP B C 1
ATOM 3579 O O . TRP B 1 186 ? 7.656 0.763 -6.93 1 96.5 186 TRP B O 1
ATOM 3589 N N . ARG B 1 187 ? 9.617 1.875 -6.715 1 96.19 187 ARG B N 1
ATOM 3590 C CA . ARG B 1 187 ? 10.266 1.171 -7.812 1 96.19 187 ARG B CA 1
ATOM 3591 C C . ARG B 1 187 ? 11.711 0.832 -7.457 1 96.19 187 ARG B C 1
ATOM 3593 O O . ARG B 1 187 ? 12.32 1.481 -6.602 1 96.19 187 ARG B O 1
ATOM 3600 N N . LYS B 1 188 ? 12.148 -0.196 -8.062 1 95.75 188 LYS B N 1
ATOM 3601 C CA . LYS B 1 188 ? 13.555 -0.579 -7.934 1 95.75 188 LYS B CA 1
ATOM 3602 C C . LYS B 1 188 ? 14.297 -0.399 -9.258 1 95.75 188 LYS B C 1
ATOM 3604 O O . LYS B 1 188 ? 13.828 -0.848 -10.305 1 95.75 188 LYS B O 1
ATOM 3609 N N . ASP B 1 189 ? 15.594 0.116 -9.25 1 90.94 189 ASP B N 1
ATOM 3610 C CA . ASP B 1 189 ? 16.547 0.241 -10.344 1 90.94 189 ASP B CA 1
ATOM 3611 C C . ASP B 1 189 ? 15.859 0.705 -11.625 1 90.94 189 ASP B C 1
ATOM 3613 O 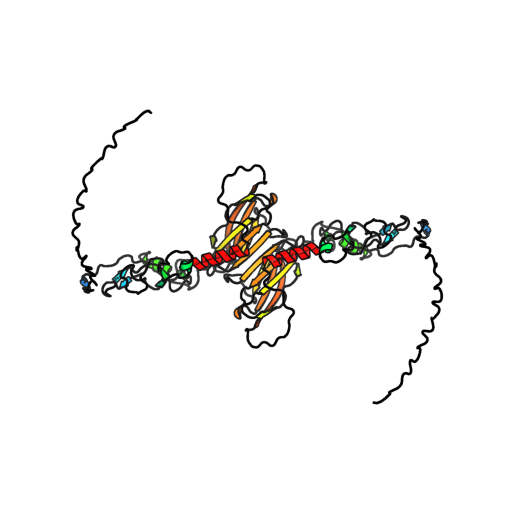O . ASP B 1 189 ? 16.125 0.172 -12.703 1 90.94 189 ASP B O 1
ATOM 3617 N N . GLU B 1 190 ? 15.117 1.477 -11.711 1 77.62 190 GLU B N 1
ATOM 3618 C CA . GLU B 1 190 ? 14.461 2.104 -12.852 1 77.62 190 GLU B CA 1
ATOM 3619 C C . GLU B 1 190 ? 13.57 1.108 -13.586 1 77.62 190 GLU B C 1
ATOM 3621 O O . GLU B 1 190 ? 13.367 1.231 -14.797 1 77.62 190 GLU B O 1
ATOM 3626 N N . GLU B 1 191 ? 13.266 0.123 -12.922 1 76.69 191 GLU B N 1
ATOM 3627 C CA . GLU B 1 191 ? 12.328 -0.822 -13.516 1 76.69 191 GLU B CA 1
ATOM 3628 C C . GLU B 1 191 ? 10.992 -0.156 -13.82 1 76.69 191 GLU B C 1
ATOM 3630 O O . GLU B 1 191 ? 10.594 0.793 -13.141 1 76.69 191 GLU B O 1
ATOM 3635 N N . GLU B 1 192 ? 10.477 -0.664 -14.844 1 70.56 192 GLU B N 1
ATOM 3636 C CA . GLU B 1 192 ? 9.227 -0.087 -15.32 1 70.56 192 GLU B CA 1
ATOM 3637 C C . GLU B 1 192 ? 8.078 -0.396 -14.367 1 70.56 192 GLU B C 1
ATOM 3639 O O . GLU B 1 192 ? 7.172 0.424 -14.188 1 70.56 192 GLU B O 1
ATOM 3644 N N . PHE B 1 193 ? 8.273 -1.57 -13.703 1 77.56 193 PHE B N 1
ATOM 3645 C CA . PHE B 1 193 ? 7.113 -1.982 -12.922 1 77.56 193 PHE B CA 1
ATOM 3646 C C . PHE B 1 193 ? 7.289 -1.614 -11.453 1 77.56 193 PHE B C 1
ATOM 3648 O O . PHE B 1 193 ? 8.398 -1.669 -10.922 1 77.56 193 PHE B O 1
ATOM 3655 N N . GLY B 1 194 ? 6.301 -1.326 -10.891 1 90.81 194 GLY B N 1
ATOM 3656 C CA . GLY B 1 194 ? 6.285 -0.928 -9.492 1 90.81 194 GLY B CA 1
ATOM 3657 C C . GLY B 1 194 ? 6.379 -2.104 -8.531 1 90.81 194 GLY B C 1
ATOM 3658 O O . GLY B 1 194 ? 6.152 -3.25 -8.922 1 90.81 194 GLY B O 1
ATOM 3659 N N . LEU B 1 195 ? 6.855 -1.865 -7.383 1 95.06 195 LEU B N 1
ATOM 3660 C CA . LEU B 1 195 ? 6.84 -2.811 -6.273 1 95.06 195 LEU B CA 1
ATOM 3661 C C . LEU B 1 195 ? 5.465 -2.863 -5.617 1 95.06 195 LEU B C 1
ATOM 3663 O O . LEU B 1 195 ? 4.711 -1.887 -5.668 1 95.06 195 LEU B O 1
ATOM 3667 N N . PRO B 1 196 ? 5.066 -3.965 -5.035 1 95.62 196 PRO B N 1
ATOM 3668 C CA . PRO B 1 196 ? 5.902 -5.102 -4.641 1 95.62 196 PRO B CA 1
ATOM 3669 C C . PRO B 1 196 ? 6.004 -6.168 -5.727 1 95.62 196 PRO B C 1
ATOM 3671 O O . PRO B 1 196 ? 6.742 -7.145 -5.574 1 95.62 196 PRO B O 1
ATOM 3674 N N . GLY B 1 197 ? 5.273 -6.004 -6.84 1 94.25 197 GLY B N 1
ATOM 3675 C CA . GLY B 1 197 ? 5.188 -7.098 -7.789 1 94.25 197 GLY B CA 1
ATOM 3676 C C . GLY B 1 197 ? 4.605 -8.367 -7.191 1 94.25 197 GLY B C 1
ATOM 3677 O O . GLY B 1 197 ? 3.617 -8.312 -6.457 1 94.25 197 GLY B O 1
ATOM 3678 N N . ASP B 1 198 ? 5.191 -9.516 -7.5 1 93.81 198 ASP B N 1
ATOM 3679 C CA . ASP B 1 198 ? 4.684 -10.773 -6.957 1 93.81 198 ASP B CA 1
ATOM 3680 C C . ASP B 1 198 ? 5.648 -11.352 -5.926 1 93.81 198 ASP B C 1
ATOM 3682 O O . ASP B 1 198 ? 5.559 -12.531 -5.574 1 93.81 198 ASP B O 1
ATOM 3686 N N . ASP B 1 199 ? 6.617 -10.555 -5.516 1 93.62 199 ASP B N 1
ATOM 3687 C CA . ASP B 1 199 ? 7.594 -11.008 -4.531 1 93.62 199 ASP B CA 1
ATOM 3688 C C . ASP B 1 199 ? 7 -11.008 -3.123 1 93.62 199 ASP B C 1
ATOM 3690 O O . ASP B 1 199 ? 6.719 -9.938 -2.566 1 93.62 199 ASP B O 1
ATOM 3694 N N . PRO B 1 200 ? 6.934 -12.156 -2.508 1 93.56 200 PRO B N 1
ATOM 3695 C CA . PRO B 1 200 ? 6.234 -12.25 -1.225 1 93.56 200 PRO B CA 1
ATOM 3696 C C . PRO B 1 200 ? 7.027 -11.633 -0.075 1 93.56 200 PRO B C 1
ATOM 3698 O O . PRO B 1 200 ? 6.477 -11.398 1.003 1 93.56 200 PRO B O 1
ATOM 3701 N N . HIS B 1 201 ? 8.258 -11.375 -0.219 1 94.38 201 HIS B N 1
ATOM 3702 C CA . HIS B 1 201 ? 9 -10.805 0.902 1 94.38 201 HIS B CA 1
ATOM 3703 C C . HIS B 1 201 ? 9.031 -9.281 0.828 1 94.38 201 HIS B C 1
ATOM 3705 O O . HIS B 1 201 ? 9.688 -8.633 1.646 1 94.38 201 HIS B O 1
ATOM 3711 N N . ILE B 1 202 ? 8.406 -8.742 -0.15 1 96.19 202 ILE B N 1
ATOM 3712 C CA . ILE B 1 202 ? 8.328 -7.289 -0.28 1 96.19 202 ILE B CA 1
ATOM 3713 C C . ILE B 1 202 ? 6.91 -6.82 0.019 1 96.19 202 ILE B C 1
ATOM 3715 O O . ILE B 1 202 ? 5.941 -7.363 -0.519 1 96.19 202 ILE B O 1
ATOM 3719 N N . SER B 1 203 ? 6.844 -5.848 0.823 1 96.5 203 SER B N 1
ATOM 3720 C CA . SER B 1 203 ? 5.547 -5.277 1.17 1 96.5 203 SER B CA 1
ATOM 3721 C C . SER B 1 203 ? 5.605 -3.756 1.226 1 96.5 203 SER B C 1
ATOM 3723 O O . SER B 1 203 ? 6.656 -3.182 1.522 1 96.5 203 SER B O 1
ATOM 3725 N N . ILE B 1 204 ? 4.527 -3.139 0.896 1 97.56 204 ILE B N 1
ATOM 3726 C CA . ILE B 1 204 ? 4.387 -1.688 0.946 1 97.56 204 ILE B CA 1
ATOM 3727 C C . ILE B 1 204 ? 3.186 -1.317 1.814 1 97.56 204 ILE B C 1
ATOM 3729 O O . ILE B 1 204 ? 2.119 -1.929 1.704 1 97.56 204 ILE B O 1
ATOM 3733 N N . GLN B 1 205 ? 3.408 -0.38 2.631 1 96.5 205 GLN B N 1
ATOM 3734 C CA . GLN B 1 205 ? 2.324 0.139 3.459 1 96.5 205 GLN B CA 1
ATOM 3735 C C . GLN B 1 205 ? 2.215 1.656 3.336 1 96.5 205 GLN B C 1
ATOM 3737 O O . GLN B 1 205 ? 3.227 2.361 3.365 1 96.5 205 GLN B O 1
ATOM 3742 N N . SER B 1 206 ? 1.022 2.139 3.145 1 97.12 206 SER B N 1
ATOM 3743 C CA . SER B 1 206 ? 0.74 3.568 3.1 1 97.12 206 SER B CA 1
ATOM 3744 C C . SER B 1 206 ? -0.339 3.951 4.109 1 97.12 206 SER B C 1
ATOM 3746 O O . SER B 1 206 ? -1.338 3.242 4.254 1 97.12 206 SER B O 1
ATOM 3748 N N . ARG B 1 207 ? -0.088 5.016 4.758 1 96.69 207 ARG B N 1
ATOM 3749 C CA . ARG B 1 207 ? -1.024 5.508 5.762 1 96.69 207 ARG B CA 1
ATOM 3750 C C . ARG B 1 207 ? -1.169 7.023 5.68 1 96.69 207 ARG B C 1
ATOM 3752 O O . ARG B 1 207 ? -0.192 7.734 5.426 1 96.69 207 ARG B O 1
ATOM 3759 N N . GLY B 1 208 ? -2.408 7.402 5.938 1 95.5 208 GLY B N 1
ATOM 3760 C CA . GLY B 1 208 ? -2.58 8.844 6.023 1 95.5 208 GLY B CA 1
ATOM 3761 C C . GLY B 1 208 ? -1.886 9.453 7.227 1 95.5 208 GLY B C 1
ATOM 3762 O O . GLY B 1 208 ? -1.831 8.844 8.297 1 95.5 208 GLY B O 1
ATOM 3763 N N . GLY B 1 209 ? -1.411 10.75 6.98 1 92.69 209 GLY B N 1
ATOM 3764 C CA . GLY B 1 209 ? -0.717 11.438 8.055 1 92.69 209 GLY B CA 1
ATOM 3765 C C . GLY B 1 209 ? 0.792 11.422 7.902 1 92.69 209 GLY B C 1
ATOM 3766 O O . GLY B 1 209 ? 1.312 10.914 6.906 1 92.69 209 GLY B O 1
ATOM 3767 N N . PRO B 1 210 ? 1.389 12.055 8.883 1 87.25 210 PRO B N 1
ATOM 3768 C CA . PRO B 1 210 ? 0.946 12.398 10.234 1 87.25 210 PRO B CA 1
ATOM 3769 C C . PRO B 1 210 ? 0.144 13.695 10.281 1 87.25 210 PRO B C 1
ATOM 3771 O O . PRO B 1 210 ? -0.645 13.914 11.203 1 87.25 210 PRO B O 1
ATOM 3774 N N . LEU B 1 211 ? 0.416 14.562 9.477 1 89.38 211 LEU B N 1
ATOM 3775 C CA . LEU B 1 211 ? -0.32 15.82 9.43 1 89.38 211 LEU B CA 1
ATOM 3776 C C . LEU B 1 211 ? -1.335 15.82 8.289 1 89.38 211 LEU B C 1
ATOM 3778 O O . LEU B 1 211 ? -1.382 14.875 7.5 1 89.38 211 LEU B O 1
ATOM 3782 N N . ARG B 1 212 ? -2.119 16.875 8.312 1 93.12 212 ARG B N 1
ATOM 3783 C CA . ARG B 1 212 ? -3.064 17.016 7.211 1 93.12 212 ARG B CA 1
ATOM 3784 C C . ARG B 1 212 ? -2.338 17.125 5.875 1 93.12 212 ARG B C 1
ATOM 3786 O O . ARG B 1 212 ? -1.271 17.75 5.793 1 93.12 212 ARG B O 1
ATOM 3793 N N . TYR B 1 213 ? -2.898 16.516 4.898 1 96.19 213 TYR B N 1
ATOM 3794 C CA . TYR B 1 213 ? -2.408 16.531 3.525 1 96.19 213 TYR B CA 1
ATOM 3795 C C . TYR B 1 213 ? -1.09 15.766 3.408 1 96.19 213 TYR B C 1
ATOM 3797 O O . TYR B 1 213 ? -0.315 16 2.477 1 96.19 213 TYR B O 1
ATOM 3805 N N . GLU B 1 214 ? -0.849 14.977 4.414 1 95.44 214 GLU B N 1
ATOM 3806 C CA . GLU B 1 214 ? 0.379 14.188 4.387 1 95.44 214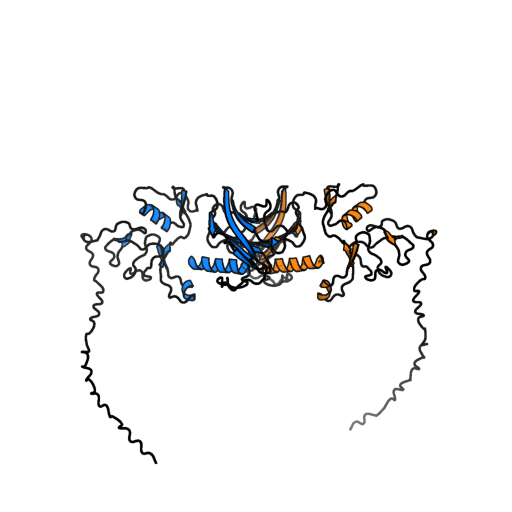 GLU B CA 1
ATOM 3807 C C . GLU B 1 214 ? 0.073 12.688 4.336 1 95.44 214 GLU B C 1
ATOM 3809 O O . GLU B 1 214 ? -0.956 12.242 4.852 1 95.44 214 GLU B O 1
ATOM 3814 N N . LEU B 1 215 ? 0.973 12.016 3.746 1 96.12 215 LEU B N 1
ATOM 3815 C CA . LEU B 1 215 ? 0.906 10.562 3.643 1 96.12 215 LEU B CA 1
ATOM 3816 C C . LEU B 1 215 ? 2.271 9.938 3.902 1 96.12 215 LEU B C 1
ATOM 3818 O O . LEU B 1 215 ? 3.295 10.461 3.457 1 96.12 215 LEU B O 1
ATOM 3822 N N . SER B 1 216 ? 2.215 8.812 4.645 1 96.88 216 SER B N 1
ATOM 3823 C CA . SER B 1 216 ? 3.436 8.062 4.918 1 96.88 216 SER B CA 1
ATOM 3824 C C . SER B 1 216 ? 3.428 6.711 4.207 1 96.88 216 SER B C 1
ATOM 3826 O O . SER B 1 216 ? 2.428 5.992 4.238 1 96.88 216 SER B O 1
ATOM 3828 N N . SER B 1 217 ? 4.52 6.406 3.549 1 97.56 217 SER B N 1
ATOM 3829 C CA . SER B 1 217 ? 4.645 5.125 2.863 1 97.56 217 SER B CA 1
ATOM 3830 C C . SER B 1 217 ? 5.941 4.418 3.246 1 97.56 217 SER B C 1
ATOM 3832 O O . SER B 1 217 ? 6.988 5.055 3.365 1 97.56 217 SER B O 1
ATOM 3834 N N . CYS B 1 218 ? 5.789 3.121 3.432 1 97 218 CYS B N 1
ATOM 3835 C CA . CYS B 1 218 ? 6.938 2.318 3.83 1 97 218 CYS B CA 1
ATOM 3836 C C . CYS B 1 218 ? 7.098 1.104 2.924 1 97 218 CYS B C 1
ATOM 3838 O O . CYS B 1 218 ? 6.117 0.417 2.623 1 97 218 CYS B O 1
ATOM 3840 N N . LEU B 1 219 ? 8.266 0.885 2.473 1 97.38 219 LEU B N 1
ATOM 3841 C CA . LEU B 1 219 ? 8.648 -0.323 1.746 1 97.38 219 LEU B CA 1
ATOM 3842 C C . LEU B 1 219 ? 9.469 -1.252 2.629 1 97.38 219 LEU B C 1
ATOM 3844 O O . LEU B 1 219 ? 10.523 -0.856 3.143 1 97.38 219 LEU B O 1
ATOM 3848 N N . GLN B 1 220 ? 8.992 -2.41 2.812 1 96.75 220 GLN B N 1
ATOM 3849 C CA . GLN B 1 220 ? 9.68 -3.375 3.664 1 96.75 220 GLN B CA 1
ATOM 3850 C C . GLN B 1 220 ? 10.148 -4.586 2.857 1 96.75 220 GLN B C 1
ATOM 3852 O O . GLN B 1 220 ? 9.391 -5.129 2.051 1 96.75 220 GLN B O 1
ATOM 3857 N N . ILE B 1 221 ? 11.297 -4.984 3.076 1 96.44 221 ILE B N 1
ATOM 3858 C CA . ILE B 1 221 ? 11.859 -6.203 2.51 1 96.44 221 ILE B CA 1
ATOM 3859 C C . ILE B 1 221 ? 12.227 -7.172 3.631 1 96.44 221 ILE B C 1
ATOM 3861 O O . ILE B 1 221 ? 13.117 -6.898 4.434 1 96.44 221 ILE B O 1
ATOM 3865 N N . GLU B 1 222 ? 11.531 -8.203 3.656 1 94.62 222 GLU B N 1
ATOM 3866 C CA . GLU B 1 222 ? 11.781 -9.211 4.684 1 94.62 222 GLU B CA 1
ATOM 3867 C C . GLU B 1 222 ? 12.859 -10.195 4.238 1 94.62 222 GLU B C 1
ATOM 3869 O O . GLU B 1 222 ? 12.812 -10.719 3.125 1 94.62 222 GLU B O 1
ATOM 3874 N N . GLY B 1 223 ? 13.852 -10.422 5.113 1 94.06 223 GLY B N 1
ATOM 3875 C CA . GLY B 1 223 ? 14.914 -11.344 4.758 1 94.06 223 GLY B CA 1
ATOM 3876 C C . GLY B 1 223 ? 15.633 -10.961 3.475 1 94.06 223 GLY B C 1
ATOM 3877 O O . GLY B 1 223 ? 15.594 -11.703 2.49 1 94.06 223 GLY B O 1
ATOM 3878 N N . VAL B 1 224 ? 16.281 -9.938 3.59 1 94.19 224 VAL B N 1
ATOM 3879 C CA . VAL B 1 224 ? 16.891 -9.344 2.408 1 94.19 224 VAL B CA 1
ATOM 3880 C C . VAL B 1 224 ? 17.875 -10.336 1.788 1 94.19 224 VAL B C 1
ATOM 3882 O O . VAL B 1 224 ? 18.625 -11.016 2.502 1 94.19 224 VAL B O 1
ATOM 3885 N N . ARG B 1 225 ? 17.906 -10.414 0.476 1 94.75 225 ARG B N 1
ATOM 3886 C CA . ARG B 1 225 ? 18.828 -11.227 -0.32 1 94.75 225 ARG B CA 1
ATOM 3887 C C . ARG B 1 225 ? 19.812 -10.344 -1.083 1 94.75 225 ARG B C 1
ATOM 3889 O O . ARG B 1 225 ? 19.609 -9.133 -1.188 1 94.75 225 ARG B O 1
ATOM 3896 N N . LYS B 1 226 ? 20.812 -10.953 -1.597 1 93.12 226 LYS B N 1
ATOM 3897 C CA . LYS B 1 226 ? 21.812 -10.219 -2.381 1 93.12 226 LYS B CA 1
ATOM 3898 C C . LYS B 1 226 ? 21.156 -9.523 -3.576 1 93.12 226 LYS B C 1
ATOM 3900 O O . LYS B 1 226 ? 21.531 -8.414 -3.939 1 93.12 226 LYS B O 1
ATOM 3905 N N . ALA B 1 227 ? 20.156 -10.18 -4.078 1 93.44 227 ALA B N 1
ATOM 3906 C CA . ALA B 1 227 ? 19.484 -9.68 -5.273 1 93.44 227 ALA B CA 1
ATOM 3907 C C . ALA B 1 227 ? 18.641 -8.438 -4.953 1 93.44 227 ALA B C 1
ATOM 3909 O O . ALA B 1 227 ? 18.25 -7.703 -5.855 1 93.44 227 ALA B O 1
ATOM 3910 N N . ASP B 1 228 ? 18.391 -8.242 -3.666 1 95 228 ASP B N 1
ATOM 3911 C CA . ASP B 1 228 ? 17.578 -7.102 -3.256 1 95 228 ASP B CA 1
ATOM 3912 C C . ASP B 1 228 ? 18.406 -5.812 -3.262 1 95 228 ASP B C 1
ATOM 3914 O O . ASP B 1 228 ? 17.859 -4.715 -3.164 1 95 228 ASP B O 1
ATOM 3918 N N . GLY B 1 229 ? 19.719 -5.945 -3.336 1 95.12 229 GLY B N 1
ATOM 3919 C CA . GLY B 1 229 ? 20.562 -4.754 -3.42 1 95.12 229 GLY B CA 1
ATOM 3920 C C . GLY B 1 229 ? 20.25 -3.898 -4.637 1 95.12 229 GLY B C 1
ATOM 3921 O O . GLY B 1 229 ? 19.969 -4.426 -5.715 1 95.12 229 GLY B O 1
ATOM 3922 N N . GLY B 1 230 ? 20.25 -2.562 -4.434 1 95.94 230 GLY B N 1
ATOM 3923 C CA . GLY B 1 230 ? 19.969 -1.655 -5.535 1 95.94 230 GLY B CA 1
ATOM 3924 C C . GLY B 1 230 ? 19.438 -0.308 -5.078 1 95.94 230 GLY B C 1
ATOM 3925 O O . GLY B 1 230 ? 19.625 0.077 -3.92 1 95.94 230 GLY B O 1
ATOM 3926 N N . THR B 1 231 ? 18.922 0.405 -6.078 1 97 231 THR B N 1
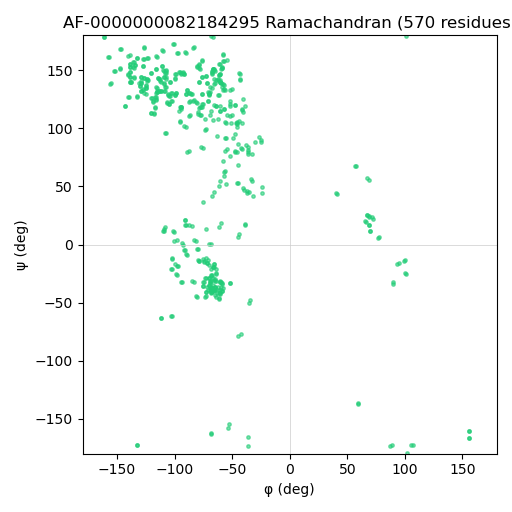ATOM 3927 C CA . THR B 1 231 ? 18.359 1.726 -5.797 1 97 231 THR B CA 1
ATOM 3928 C C . THR B 1 231 ? 16.844 1.683 -5.797 1 97 231 THR B C 1
ATOM 3930 O O . THR B 1 231 ? 16.219 1.15 -6.727 1 97 231 THR B O 1
ATOM 3933 N N . TYR B 1 232 ? 16.297 2.162 -4.777 1 97.06 232 TYR B N 1
ATOM 3934 C CA . TYR B 1 232 ? 14.844 2.209 -4.637 1 97.06 232 TYR B CA 1
ATOM 3935 C C . TYR B 1 232 ? 14.328 3.639 -4.75 1 97.06 232 TYR B C 1
ATOM 3937 O O . TYR B 1 232 ? 14.93 4.566 -4.203 1 97.06 232 TYR B O 1
ATOM 3945 N N . PHE B 1 233 ? 13.195 3.793 -5.473 1 97.38 233 PHE B N 1
ATOM 3946 C CA . PHE B 1 233 ? 12.609 5.102 -5.73 1 97.38 233 PHE B CA 1
ATOM 3947 C C . PHE B 1 233 ? 11.234 5.219 -5.086 1 97.38 233 PHE B C 1
ATOM 3949 O O . PHE B 1 233 ? 10.398 4.32 -5.227 1 97.38 233 PHE B O 1
ATOM 3956 N N . CYS B 1 234 ? 11.086 6.234 -4.34 1 97.06 234 CYS B N 1
ATOM 3957 C CA . CYS B 1 234 ? 9.773 6.668 -3.879 1 97.06 234 CYS B CA 1
ATOM 3958 C C . CYS B 1 234 ? 9.203 7.742 -4.801 1 97.06 234 CYS B C 1
ATOM 3960 O O . CYS B 1 234 ? 9.766 8.828 -4.918 1 97.06 234 CYS B O 1
ATOM 3962 N N . ILE B 1 235 ? 8.07 7.406 -5.402 1 96.75 235 ILE B N 1
ATOM 3963 C CA . ILE B 1 235 ? 7.492 8.312 -6.383 1 96.75 235 ILE B CA 1
ATOM 3964 C C . ILE B 1 235 ? 6.094 8.734 -5.934 1 96.75 235 ILE B C 1
ATOM 3966 O O . ILE B 1 235 ? 5.18 7.906 -5.883 1 96.75 235 ILE B O 1
ATOM 3970 N N . ALA B 1 236 ? 5.941 9.969 -5.617 1 97.56 236 ALA B N 1
ATOM 3971 C CA . ALA B 1 236 ? 4.641 10.539 -5.281 1 97.56 236 ALA B CA 1
ATOM 3972 C C . ALA B 1 236 ? 4.035 11.273 -6.48 1 97.56 236 ALA B C 1
ATOM 3974 O O . ALA B 1 236 ? 4.699 12.094 -7.109 1 97.56 236 ALA B O 1
ATOM 3975 N N . HIS B 1 237 ? 2.746 10.969 -6.793 1 95.19 237 HIS B N 1
ATOM 3976 C CA . HIS B 1 237 ? 2.176 11.602 -7.977 1 95.19 237 HIS B CA 1
ATOM 3977 C C . HIS B 1 237 ? 0.739 12.039 -7.727 1 95.19 237 HIS B C 1
ATOM 3979 O O . HIS B 1 237 ? -0.007 11.375 -7.008 1 95.19 237 HIS B O 1
ATOM 3985 N N . ASN B 1 238 ? 0.382 13.156 -8.203 1 94.81 238 ASN B N 1
ATOM 3986 C CA . ASN B 1 238 ? -0.993 13.641 -8.289 1 94.81 238 ASN B CA 1
ATOM 3987 C C . ASN B 1 238 ? -1.3 14.211 -9.672 1 94.81 238 ASN B C 1
ATOM 3989 O O . ASN B 1 238 ? -0.516 14.039 -10.609 1 94.81 238 ASN B O 1
ATOM 3993 N N . LYS B 1 239 ? -2.451 14.828 -9.891 1 94.44 239 LYS B N 1
ATOM 3994 C CA . LYS B 1 239 ? -2.91 15.281 -11.195 1 94.44 239 LYS B CA 1
ATOM 3995 C C . LYS B 1 239 ? -2.008 16.391 -11.742 1 94.44 239 LYS B C 1
ATOM 3997 O O . LYS B 1 239 ? -2.031 16.672 -12.938 1 94.44 239 LYS B O 1
ATOM 4002 N N . LEU B 1 240 ? -1.184 17.031 -10.867 1 96.94 240 LEU B N 1
ATOM 4003 C CA . LEU B 1 240 ? -0.379 18.172 -11.281 1 96.94 240 LEU B CA 1
ATOM 4004 C C . LEU B 1 240 ? 1.045 17.734 -11.617 1 96.94 240 LEU B C 1
ATOM 4006 O O . LEU B 1 240 ? 1.793 18.5 -12.25 1 96.94 240 LEU B O 1
ATOM 4010 N N . GLY B 1 241 ? 1.443 16.562 -11.156 1 97.44 241 GLY B N 1
ATOM 4011 C CA . GLY B 1 241 ? 2.787 16.094 -11.445 1 97.44 241 GLY B CA 1
ATOM 4012 C C . GLY B 1 241 ? 3.297 15.094 -10.414 1 97.44 241 GLY B C 1
ATOM 4013 O O . GLY B 1 241 ? 2.516 14.328 -9.844 1 97.44 241 GLY B O 1
ATOM 4014 N N . ASN B 1 242 ? 4.645 14.945 -10.398 1 97.44 242 ASN B N 1
ATOM 4015 C CA . ASN B 1 242 ? 5.219 13.945 -9.5 1 97.44 242 ASN B CA 1
ATOM 4016 C C . ASN B 1 242 ? 6.48 14.469 -8.82 1 97.44 242 ASN B C 1
ATOM 4018 O O . ASN B 1 242 ? 7.039 15.484 -9.234 1 97.44 242 ASN B O 1
ATOM 4022 N N . ALA B 1 243 ? 6.816 13.945 -7.707 1 98.12 243 ALA B N 1
ATOM 4023 C CA . ALA B 1 243 ? 8.086 14.109 -7.008 1 98.12 243 ALA B CA 1
ATOM 4024 C C . ALA B 1 243 ? 8.734 12.75 -6.727 1 98.12 243 ALA B C 1
ATOM 4026 O O . ALA B 1 243 ? 8.039 11.781 -6.426 1 98.12 243 ALA B O 1
ATOM 4027 N N . THR B 1 244 ? 10.094 12.695 -6.848 1 97.19 244 THR B N 1
ATOM 4028 C CA . THR B 1 244 ? 10.797 11.422 -6.691 1 97.19 244 THR B CA 1
ATOM 4029 C C . THR B 1 244 ? 11.961 11.562 -5.715 1 97.19 244 THR B C 1
ATOM 4031 O O . THR B 1 244 ? 12.641 12.594 -5.699 1 97.19 244 THR B O 1
ATOM 4034 N N . ALA B 1 245 ? 12.117 10.633 -4.848 1 97.81 245 ALA B N 1
ATOM 4035 C CA . ALA B 1 245 ? 13.273 10.484 -3.969 1 97.81 245 ALA B CA 1
ATOM 4036 C C . ALA B 1 245 ? 13.859 9.078 -4.066 1 97.81 245 ALA B C 1
ATOM 4038 O O . ALA B 1 245 ? 13.164 8.133 -4.449 1 97.81 245 ALA B O 1
ATOM 4039 N N . LYS B 1 246 ? 15.117 8.891 -3.803 1 96.75 246 LYS B N 1
ATOM 4040 C CA . LYS B 1 246 ? 15.742 7.582 -3.973 1 96.75 246 LYS B CA 1
ATOM 4041 C C . LYS B 1 246 ? 16.625 7.238 -2.781 1 96.75 246 LYS B C 1
ATOM 4043 O O . LYS B 1 246 ? 17.016 8.117 -2.016 1 96.75 246 LYS B O 1
ATOM 4048 N N . ALA B 1 247 ? 16.875 5.996 -2.555 1 97.62 247 ALA B N 1
ATOM 4049 C CA . ALA B 1 247 ? 17.812 5.457 -1.571 1 97.62 247 ALA B CA 1
ATOM 4050 C C . ALA B 1 247 ? 18.438 4.152 -2.066 1 97.62 247 ALA B C 1
ATOM 4052 O O . ALA B 1 247 ? 17.797 3.391 -2.797 1 97.62 247 ALA B O 1
ATOM 4053 N N . THR B 1 248 ? 19.609 3.893 -1.625 1 97.38 248 THR B N 1
ATOM 4054 C CA . THR B 1 248 ? 20.312 2.699 -2.07 1 97.38 248 THR B CA 1
ATOM 4055 C C . THR B 1 248 ? 20.406 1.671 -0.947 1 97.38 248 THR B C 1
ATOM 4057 O O . THR B 1 248 ? 20.531 2.033 0.225 1 97.38 248 THR B O 1
ATOM 4060 N N . LEU B 1 249 ? 20.312 0.416 -1.362 1 96.94 249 LEU B N 1
ATOM 4061 C CA . LEU B 1 249 ? 20.5 -0.702 -0.444 1 96.94 249 LEU B CA 1
ATOM 4062 C C . LEU B 1 249 ? 21.703 -1.532 -0.839 1 96.94 249 LEU B C 1
ATOM 4064 O O . LEU B 1 249 ? 21.766 -2.061 -1.952 1 96.94 249 LEU B O 1
ATOM 4068 N N . LEU B 1 250 ? 22.672 -1.576 0.037 1 96 250 LEU B N 1
ATOM 4069 C CA . LEU B 1 250 ? 23.812 -2.467 -0.128 1 96 250 LEU B CA 1
ATOM 4070 C C . LEU B 1 250 ? 23.688 -3.691 0.771 1 96 250 LEU B C 1
ATOM 4072 O O . LEU B 1 250 ? 23.5 -3.561 1.983 1 96 250 LEU B O 1
ATOM 4076 N N . VAL B 1 251 ? 23.734 -4.863 0.155 1 94.19 251 VAL B N 1
ATOM 4077 C CA . VAL B 1 251 ? 23.578 -6.102 0.915 1 94.19 251 VAL B CA 1
ATOM 4078 C C . VAL B 1 251 ? 24.922 -6.809 1.028 1 94.19 251 VAL B C 1
ATOM 4080 O O . VAL B 1 251 ? 25.562 -7.105 0.016 1 94.19 251 VAL B O 1
ATOM 4083 N N . THR B 1 252 ? 25.391 -7.059 2.299 1 89.62 252 THR B N 1
ATOM 4084 C CA . THR B 1 252 ? 26.656 -7.742 2.549 1 89.62 252 THR B CA 1
ATOM 4085 C C . THR B 1 252 ? 26.406 -9.156 3.066 1 89.62 252 THR B C 1
ATOM 4087 O O . THR B 1 252 ? 25.344 -9.453 3.615 1 89.62 252 THR B O 1
ATOM 4090 N N . SER B 1 253 ? 27.062 -10.18 2.623 1 77.88 253 SER B N 1
ATOM 4091 C CA . SER B 1 253 ? 26.969 -11.531 3.16 1 77.88 253 SER B CA 1
ATOM 4092 C C . SER B 1 253 ? 27.609 -11.625 4.543 1 77.88 253 SER B C 1
ATOM 4094 O O . SER B 1 253 ? 28.531 -10.875 4.859 1 77.88 253 SER B O 1
ATOM 4096 N N . ALA B 1 254 ? 26.891 -12.219 5.527 1 61.66 254 ALA B N 1
ATOM 4097 C CA . ALA B 1 254 ? 27.469 -12.414 6.855 1 61.66 254 ALA B CA 1
ATOM 4098 C C . ALA B 1 254 ? 28.938 -12.805 6.762 1 61.66 254 ALA B C 1
ATOM 4100 O O . ALA B 1 254 ? 29.281 -13.984 6.844 1 61.66 254 ALA B O 1
ATOM 4101 N N . GLY B 1 255 ? 29.672 -12.672 5.762 1 50.69 255 GLY B N 1
ATOM 4102 C CA . GLY B 1 255 ? 31.047 -13 6.109 1 50.69 255 GLY B CA 1
ATOM 4103 C C . GLY B 1 255 ? 31.562 -12.234 7.316 1 50.69 255 GLY B C 1
ATOM 4104 O O . GLY B 1 255 ? 30.844 -11.406 7.883 1 50.69 255 GLY B O 1
ATOM 4105 N N . THR B 1 256 ? 33.062 -12.07 7.316 1 41.53 256 THR B N 1
ATOM 4106 C CA . THR B 1 256 ? 34.031 -11.547 8.289 1 41.53 256 THR B CA 1
ATOM 4107 C C . THR B 1 256 ? 33.75 -10.078 8.594 1 41.53 256 THR B C 1
ATOM 4109 O O . THR B 1 256 ? 34.406 -9.188 8.062 1 41.53 256 THR B O 1
ATOM 4112 N N . CYS B 1 257 ? 32.75 -9.547 8.32 1 38.16 257 CYS B N 1
ATOM 4113 C CA . CYS B 1 257 ? 32.812 -8.117 8.602 1 38.16 257 CYS B CA 1
ATOM 4114 C C . CYS B 1 257 ? 33.281 -7.867 10.031 1 38.16 257 CYS B C 1
ATOM 4116 O O . CYS B 1 257 ? 32.781 -8.492 10.977 1 38.16 257 CYS B O 1
ATOM 4118 N N . LEU B 1 258 ? 34.406 -7.176 10.141 1 34.53 258 LEU B N 1
ATOM 4119 C CA . LEU B 1 258 ? 34.844 -6.363 11.273 1 34.53 258 LEU B CA 1
ATOM 4120 C C . LEU B 1 258 ? 33.688 -5.523 11.812 1 34.53 258 LEU B C 1
ATOM 4122 O O . LEU B 1 258 ? 32.781 -5.113 11.062 1 34.53 258 LEU B O 1
ATOM 4126 N N . GLN B 1 259 ? 33.5 -5.301 13.133 1 33.66 259 GLN B N 1
ATOM 4127 C CA . GLN B 1 259 ? 32.719 -4.652 14.18 1 33.66 259 GLN B CA 1
ATOM 4128 C C . GLN B 1 259 ? 32.406 -3.203 13.812 1 33.66 259 GLN B C 1
ATOM 4130 O O . GLN B 1 259 ? 32.688 -2.289 14.594 1 33.66 259 GLN B O 1
ATOM 4135 N N . THR B 1 260 ? 32.625 -2.65 12.672 1 33.81 260 THR B N 1
ATOM 4136 C CA . THR B 1 260 ? 32.344 -1.236 12.906 1 33.81 260 THR B CA 1
ATOM 4137 C C . THR B 1 260 ? 30.891 -1.034 13.352 1 33.81 260 THR B C 1
ATOM 4139 O O . THR B 1 260 ? 29.969 -1.581 12.75 1 33.81 260 THR B O 1
ATOM 4142 N N . GLN B 1 261 ? 30.672 -0.576 14.578 1 31.33 261 GLN B N 1
ATOM 4143 C CA . GLN B 1 261 ? 29.578 -0.174 15.453 1 31.33 261 GLN B CA 1
ATOM 4144 C C . GLN B 1 261 ? 28.578 0.708 14.703 1 31.33 261 GLN B C 1
ATOM 4146 O O . GLN B 1 261 ? 28.859 1.872 14.414 1 31.33 261 GLN B O 1
ATOM 4151 N N . PHE B 1 262 ? 28.047 0.4 13.633 1 33.22 262 PHE B N 1
ATOM 4152 C CA . PHE B 1 262 ? 27.031 1.376 13.273 1 33.22 262 PHE B CA 1
ATOM 4153 C C . PHE B 1 262 ? 25.906 1.397 14.32 1 33.22 262 PHE B C 1
ATOM 4155 O O . PHE B 1 262 ? 25.547 0.355 14.867 1 33.22 262 PHE B O 1
ATOM 4162 N N . PRO B 1 263 ? 25.531 2.578 14.852 1 35.38 263 PRO B N 1
ATOM 4163 C CA . PRO B 1 263 ? 24.469 2.678 15.852 1 35.38 263 PRO B CA 1
ATOM 4164 C C . PRO B 1 263 ? 23.234 1.865 15.477 1 35.38 263 PRO B C 1
ATOM 4166 O O . PRO B 1 263 ? 22.906 1.756 14.289 1 35.38 263 PRO B O 1
ATOM 4169 N N . GLY B 1 264 ? 23.031 0.766 16.125 1 31.69 264 GLY B N 1
ATOM 4170 C CA . GLY B 1 264 ? 22.031 -0.292 16.109 1 31.69 264 GLY B CA 1
ATOM 4171 C C . GLY B 1 264 ? 20.625 0.22 15.883 1 31.69 264 GLY B C 1
ATOM 4172 O O . GLY B 1 264 ? 20.156 1.118 16.578 1 31.69 264 GLY B O 1
ATOM 4173 N N . VAL B 1 265 ? 20.25 0.393 14.617 1 34.28 265 VAL B N 1
ATOM 4174 C CA . VAL B 1 265 ? 18.812 0.59 14.43 1 34.28 265 VAL B CA 1
ATOM 4175 C C . VAL B 1 265 ? 18.047 -0.363 15.336 1 34.28 265 VAL B C 1
ATOM 4177 O O . VAL B 1 265 ? 18.391 -1.541 15.445 1 34.28 265 VAL B O 1
ATOM 4180 N N . PRO B 1 266 ? 17.312 0.276 16.266 1 35.06 266 PRO B N 1
ATOM 4181 C CA . PRO B 1 266 ? 16.594 -0.605 17.188 1 35.06 266 PRO B CA 1
ATOM 4182 C C . PRO B 1 266 ? 15.914 -1.773 16.484 1 35.06 266 PRO B C 1
ATOM 4184 O O . PRO B 1 266 ? 15.633 -1.694 15.281 1 35.06 266 PRO B O 1
ATOM 4187 N N . PRO B 1 267 ? 15.836 -2.873 17.156 1 35.75 267 PRO B N 1
ATOM 4188 C CA . PRO B 1 267 ? 15.297 -4.168 16.719 1 35.75 267 PRO B CA 1
ATOM 4189 C C . PRO B 1 267 ? 14.086 -4.031 15.812 1 35.75 267 PRO B C 1
ATOM 4191 O O . PRO B 1 267 ? 13.484 -2.953 15.734 1 35.75 267 PRO B O 1
ATOM 4194 N N . LYS B 1 268 ? 13.375 -5.219 15.438 1 39.97 268 LYS B N 1
ATOM 4195 C CA . LYS B 1 268 ? 12.336 -5.656 14.516 1 39.97 268 LYS B CA 1
ATOM 4196 C C . LYS B 1 268 ? 11.062 -4.828 14.695 1 39.97 268 LYS B C 1
ATOM 4198 O O . LYS B 1 268 ? 10.211 -5.16 15.531 1 39.97 268 LYS B O 1
ATOM 4203 N N . GLU B 1 269 ? 11.242 -3.58 14.648 1 40.81 269 GLU B N 1
ATOM 4204 C CA . GLU B 1 269 ? 9.961 -2.889 14.766 1 40.81 269 GLU B CA 1
ATOM 4205 C C . GLU B 1 269 ? 9.102 -3.115 13.523 1 40.81 269 GLU B C 1
ATOM 4207 O O . GLU B 1 269 ? 9.57 -2.973 12.398 1 40.81 269 GLU B O 1
ATOM 4212 N N . LYS B 1 270 ? 8.023 -3.768 13.672 1 48.03 270 LYS B N 1
ATOM 4213 C CA . LYS B 1 270 ? 7.043 -4.121 12.648 1 48.03 270 LYS B CA 1
ATOM 4214 C C . LYS B 1 270 ? 6.539 -2.879 11.922 1 48.03 270 LYS B C 1
ATOM 4216 O O . LYS B 1 270 ? 6.367 -1.821 12.531 1 48.03 270 LYS B O 1
ATOM 4221 N N . LEU B 1 271 ? 6.531 -2.994 10.609 1 48.34 271 LEU B N 1
ATOM 4222 C CA . LEU B 1 271 ? 6.148 -1.934 9.688 1 48.34 271 LEU B CA 1
ATOM 4223 C C . LEU B 1 271 ? 5.016 -1.091 10.266 1 48.34 271 LEU B C 1
ATOM 4225 O O . LEU B 1 271 ? 5.062 0.14 10.211 1 48.34 271 LEU B O 1
ATOM 4229 N N . GLN B 1 272 ? 3.994 -1.762 10.711 1 49.12 272 GLN B N 1
ATOM 4230 C CA . GLN B 1 272 ? 2.873 -1.02 11.273 1 49.12 272 GLN B CA 1
ATOM 4231 C C . GLN B 1 272 ? 3.301 -0.231 12.508 1 49.12 272 GLN B C 1
ATOM 4233 O O . GLN B 1 272 ? 2.836 0.891 12.727 1 49.12 272 GLN B O 1
ATOM 4238 N N . GLN B 1 273 ? 4.152 -0.849 13.211 1 49.31 273 GLN B N 1
ATOM 4239 C CA . GLN B 1 273 ? 4.617 -0.182 14.422 1 49.31 273 GLN B CA 1
ATOM 4240 C C . GLN B 1 273 ? 5.473 1.037 14.086 1 49.31 273 GLN B C 1
ATOM 4242 O O . GLN B 1 273 ? 5.395 2.062 14.766 1 49.31 273 GLN B O 1
ATOM 4247 N N . VAL B 1 274 ? 6.121 0.857 13.023 1 44.19 274 VAL B N 1
ATOM 4248 C CA . VAL B 1 274 ? 6.961 1.978 12.609 1 44.19 274 VAL B CA 1
ATOM 4249 C C . VAL B 1 274 ? 6.086 3.146 12.172 1 44.19 274 VAL B C 1
ATOM 4251 O O . VAL B 1 274 ? 6.316 4.289 12.57 1 44.19 274 VAL B O 1
ATOM 4254 N N . LEU B 1 275 ? 5.125 2.76 11.516 1 50.5 275 LEU B N 1
ATOM 4255 C CA . LEU B 1 275 ? 4.266 3.824 11.008 1 50.5 275 LEU B CA 1
ATOM 4256 C C . LEU B 1 275 ? 3.447 4.438 12.141 1 50.5 275 LEU B C 1
ATOM 4258 O O . LEU B 1 275 ? 3.258 5.656 12.188 1 50.5 275 LEU B O 1
ATOM 4262 N N . LYS B 1 276 ? 2.99 3.492 13 1 51.78 276 LYS B N 1
ATOM 4263 C CA . LYS B 1 276 ? 2.244 3.98 14.156 1 51.78 276 LYS B CA 1
ATOM 4264 C C . LYS B 1 276 ? 3.133 4.82 15.07 1 51.78 276 LYS B C 1
ATOM 4266 O O . LYS B 1 276 ? 2.699 5.848 15.594 1 51.78 276 LYS B O 1
ATOM 4271 N N . ARG B 1 277 ? 4.34 4.379 15.312 1 44.59 277 ARG B N 1
ATOM 4272 C CA . ARG B 1 277 ? 5.254 5.109 16.188 1 44.59 277 ARG B CA 1
ATOM 4273 C C . ARG B 1 277 ? 5.574 6.484 15.609 1 44.59 277 ARG B C 1
ATOM 4275 O O . ARG B 1 277 ? 5.609 7.477 16.344 1 44.59 277 ARG B O 1
ATOM 4282 N N . LYS B 1 278 ? 5.77 6.508 14.391 1 47.5 278 LYS B N 1
ATOM 4283 C CA . LYS B 1 278 ? 6.066 7.797 13.773 1 47.5 278 LYS B CA 1
ATOM 4284 C C . LYS B 1 278 ? 4.859 8.727 13.836 1 47.5 278 LYS B C 1
ATOM 4286 O O . LYS B 1 278 ? 5.008 9.93 14.055 1 47.5 278 LYS B O 1
ATOM 4291 N N . LEU B 1 279 ? 3.76 8.055 13.602 1 47.12 279 LEU B N 1
ATOM 4292 C CA . LEU B 1 279 ? 2.551 8.859 13.727 1 47.12 279 LEU B CA 1
ATOM 4293 C C . LEU B 1 279 ? 2.41 9.414 15.141 1 47.12 279 LEU B C 1
ATOM 4295 O O . LEU B 1 279 ? 2.016 10.57 15.32 1 47.12 279 LEU B O 1
ATOM 4299 N N . TYR B 1 280 ? 2.785 8.516 16.031 1 44.41 280 TYR B N 1
ATOM 4300 C CA . TYR B 1 280 ? 2.713 8.922 17.438 1 44.41 280 TYR B CA 1
ATOM 4301 C C . TYR B 1 280 ? 3.748 10 17.75 1 44.41 280 TYR B C 1
ATOM 4303 O O . TYR B 1 280 ? 3.453 10.977 18.438 1 44.41 280 TYR B O 1
ATOM 4311 N N . ILE B 1 281 ? 4.855 9.93 17.188 1 39.53 281 ILE B N 1
ATOM 4312 C CA . ILE B 1 281 ? 5.934 10.875 17.438 1 39.53 281 ILE B CA 1
ATOM 4313 C C . ILE B 1 281 ? 5.613 12.211 16.766 1 39.53 281 ILE B C 1
ATOM 4315 O O . ILE B 1 281 ? 5.785 13.273 17.359 1 39.53 281 ILE B O 1
ATOM 4319 N N . LYS B 1 282 ? 5.172 12.047 15.531 1 47.41 282 LYS B N 1
ATOM 4320 C CA . LYS B 1 282 ? 4.918 13.289 14.805 1 47.41 282 LYS B CA 1
ATOM 4321 C C . LYS B 1 282 ? 3.629 13.953 15.289 1 47.41 282 LYS B C 1
ATOM 4323 O O . LYS B 1 282 ? 3.506 15.18 15.25 1 47.41 282 LYS B O 1
ATOM 4328 N N . ARG B 1 283 ? 2.664 13.086 15.617 1 44.41 283 ARG B N 1
ATOM 4329 C CA . ARG B 1 283 ? 1.511 13.719 16.25 1 44.41 283 ARG B CA 1
ATOM 4330 C C . ARG B 1 283 ? 1.907 14.414 17.547 1 44.41 283 ARG B C 1
ATOM 4332 O O . ARG B 1 283 ? 1.29 15.406 17.938 1 44.41 283 ARG B O 1
ATOM 4339 N N . LYS B 1 284 ? 2.908 13.828 18.219 1 42.03 284 LYS B N 1
ATOM 4340 C CA . LYS B 1 284 ? 3.416 14.383 19.469 1 42.03 284 LYS B CA 1
ATOM 4341 C C . LYS B 1 284 ? 4.102 15.727 19.25 1 42.03 284 LYS B C 1
ATOM 4343 O O . LYS B 1 284 ? 4.152 16.562 20.141 1 42.03 284 LYS B O 1
ATOM 4348 N N . LYS B 1 285 ? 4.711 15.844 18.188 1 41.53 285 LYS B N 1
ATOM 4349 C CA . LYS B 1 285 ? 5.371 17.125 18 1 41.53 285 LYS B CA 1
ATOM 4350 C C . LYS B 1 285 ? 4.367 18.203 17.578 1 41.53 285 LYS B C 1
ATOM 4352 O O . LYS B 1 285 ? 4.719 19.375 17.469 1 41.53 285 LYS B O 1
ATOM 4357 N N . ARG B 1 286 ? 3.184 17.719 17.188 1 38.34 286 ARG B N 1
ATOM 4358 C CA . ARG B 1 286 ? 2.285 18.766 16.734 1 38.34 286 ARG B CA 1
ATOM 4359 C C . ARG B 1 286 ? 1.245 19.094 17.797 1 38.34 286 ARG B C 1
ATOM 4361 O O . ARG B 1 286 ? 0.362 19.938 17.562 1 38.34 286 ARG B O 1
ATOM 4368 N N . THR B 1 287 ? 1.207 18.141 18.875 1 28.3 287 THR B N 1
ATOM 4369 C CA . THR B 1 287 ? 0.389 18.734 19.922 1 28.3 287 THR B CA 1
ATOM 4370 C C . THR B 1 287 ? 1.239 19.609 20.844 1 28.3 287 THR B C 1
ATOM 4372 O O . THR B 1 287 ? 2.373 19.266 21.172 1 28.3 287 THR B O 1
#

Foldseek 3Di:
DPCPPPDPPPPPPDDPPPPPDDPDPPPPCCVCCPPPDADLVPADDEALQLQDWDAALSSHHIYRADAFFFFDDQVQSLPPRGHHGPQWDWDFQCVCVVVPDDTTIGIHHNDQFWFAKPVLAIDRAPSRVSSVVSNDPPDDIDTPGSHHGADAKDWPDFFEADEEEAQAKDKTKIKIAHVVAKDKWKDWPPDPDTPDPPDPQWDKDKDDDLDPRMIMMMIMGGRDDQVNWGKMKIWIGDPRGIDIHIYTYHYDYPDPDDPPCDPDPDDDQDPVNVVVVVSVVVNSVND/DDPPDDPPPPPPPPPPPPPPPPPDPPPPCCVCCPPPDADLVPADDEALQLQDWDAALSSHHIYRADAFFFFDDQVQSLPPRGHHGDQWDWDFLCVCVVVVDDTTIGIHHNDQFWFAKPVLAIDRAPSRVSSVVSNDPPDDIDTPGSHHGADAKDWPDFFEADEEEAQAKDKTKIKIAHVVAKDKWKDWPPDPDTPDPPDPQWDKDKDDDLDPRMIMMMIMGGRDDQVNWGKMKIWIGDPRGIDIHIYTYHYDYPDPDDPPCDPDPDPDQDPVNVVVVVSVVVNSVND

Radius of gyration: 40.01 Å; Cα contacts (8 Å, |Δi|>4): 1191; chains: 2; bounding box: 106×131×107 Å

pLDDT: mean 77.44, std 25.25, range [23.3, 98.25]

Secondary structure (DSSP, 8-state):
---------------------------------------GGG-------TT-EEE-TTSSSEEEPBPTTSB--TTS--SSS--B-TTEEEE--GGGGGGTS-PPPEEEES----EEETTSPEESSHHHHHHHHHHSTT----EEESSPPP---EEEE----EEEETTS-EEEEEEEE-SS--EEEEEETT-SSBSSTT-TTEEEEEEE-SSTTEEEEEEEESS--GGG-EEEEEEEEETTEEEEEEEEEEEE-SS-----------S---HHHHHHHHHHHHHHH--/---------------------------------------GGG-------TT-EEE-TTSSSEEEPBPTTSB--TTS--SSS--B-TTEEEE--GGGGGGTS-PPPEEEES----EEETTSPEESSHHHHHHHHHHSTT----EEESSPPPEEEEEEE----EEEETTS-EEEEEEEEEES--EEEEEETT-SSBSSTT-TTEEEEEEE-SSTTEEEEEEEESS--GGG-EEEEEEEEETTEEEEEEEEEEEE-SS-----------S---HHHHHHHHHHHHHHHH-

Sequence (574 aa):
MLLLLVMGLAWSFHGASCLPHPTGLTWAEEGAEGQCQCVPQLCPRATTCSAGLVCDHCGCCLECGNAEGQLCDLDGSGTFYGRCGENLECQLDIQEIGYGGIPEPQCVCRSQAAVCGSDHITYQNICKFQEAVREREGRNLSITSNRPCLAVPQIKHHPQDQVNVSGHDVIFMCEVFAYPMALVEWRKDEEEFGLPGDDPHISIQSRGGPLRYELSSCLQIEGVRKADGGTYFCIAHNKLGNATAKATLLVTSAGTCLQTQFPGVPPKEKLQQVLKRKLYIKRKKRTMLLLLVMGLAWSFHGASCLPHPTGLTWAEEGAEGQCQCVPQLCPRATTCSAGLVCDHCGCCLECGNAEGQLCDLDGSGTFYGRCGENLECQLDIQEIGYGGIPEPQCVCRSQAAVCGSDHITYQNICKFQEAVREREGRNLSITSNRPCLAVPQIKHHPQDQVNVSGHDVIFMCEVFAYPMALVEWRKDEEEFGLPGDDPHISIQSRGGPLRYELSSCLQIEGVRKADGGTYFCIAHNKLGNATAKATLLVTSAGTCLQTQFPGVPPKEKLQQVLKRKLYIKRKKRT

Nearest PDB structures (foldseek):
  4yfd-assembly1_A  TM=5.597E-01  e=4.531E-10  Mus musculus
  5y32-assembly1_A  TM=5.578E-01  e=3.801E-10  Mus musculus
  4y61-assembly1_A  TM=5.604E-01  e=5.093E-10  Mus musculus
  5wy8-assembly1_A  TM=5.521E-01  e=2.202E-09  Homo sapiens
  4yh7-assembly1_A  TM=5.526E-01  e=3.318E-09  Mus musculus

Organism: NCBI:txid1825980

Solvent-accessible surface area (backbone atoms only — not comparable to full-atom values): 32046 Å² total; per-residue (Å²): 131,87,75,81,71,83,82,80,80,74,82,72,84,77,82,76,76,75,73,78,70,86,75,76,76,70,75,73,74,73,69,67,75,68,74,67,73,73,54,74,89,71,44,69,82,65,73,86,40,51,21,36,70,28,63,38,66,65,66,56,37,55,31,62,16,34,38,79,70,34,55,31,31,80,84,66,52,25,77,82,59,23,46,44,11,62,71,36,38,57,41,66,34,62,75,44,43,73,74,70,47,79,54,64,32,21,12,36,53,74,51,74,54,29,22,10,33,68,81,69,45,62,27,64,14,62,53,54,42,46,24,50,43,57,65,41,76,87,57,89,71,47,78,73,40,83,39,59,38,86,42,50,36,38,71,76,40,67,35,64,67,45,75,45,47,52,62,38,71,46,76,39,45,39,29,35,40,23,32,64,64,53,49,78,47,38,30,49,70,82,44,89,59,55,60,41,41,37,40,65,46,26,33,35,36,34,29,11,11,68,46,84,45,13,27,31,36,35,43,34,34,51,47,32,45,69,82,66,39,43,40,36,35,45,38,31,35,37,99,77,35,63,33,76,41,58,27,41,38,45,53,42,70,83,60,87,69,77,77,78,78,62,85,70,71,73,74,91,64,50,69,66,50,48,53,48,48,48,33,50,51,49,45,50,72,72,85,132,84,74,82,81,78,86,73,78,76,78,79,77,76,74,74,75,74,70,77,68,84,72,74,76,69,72,73,74,71,69,66,76,65,76,64,72,74,54,73,87,70,43,68,84,66,73,85,38,51,22,34,70,29,65,40,66,65,66,56,40,55,32,62,16,36,37,78,70,32,56,30,31,82,83,67,52,25,77,84,60,22,46,45,11,63,70,36,38,57,41,65,35,62,76,44,44,75,75,69,47,78,52,65,34,21,13,36,55,74,52,74,54,29,22,10,33,69,84,68,44,62,27,65,13,62,53,55,43,47,24,50,42,56,65,40,76,87,56,88,70,47,77,73,39,82,40,59,37,84,44,50,35,38,72,76,39,67,34,64,66,45,76,44,47,52,61,39,70,46,76,38,45,39,29,35,40,23,31,65,65,54,49,77,45,39,29,50,70,83,43,90,59,54,59,43,41,36,40,65,46,25,32,36,37,34,28,11,12,67,45,85,46,13,28,32,38,34,42,35,33,51,48,33,45,68,83,67,38,43,42,37,35,45,36,32,37,37,98,75,35,64,34,77,40,59,27,40,37,46,52,42,70,84,60,85,69,79,79,77,80,62,87,70,72,76,74,92,64,49,68,66,50,48,52,48,47,48,34,49,50,50,44,51,70,72,84